Protein AF-0000000085059747 (afdb_homodimer)

Nearest PDB structures (foldseek):
  9c7k-assembly2_B  TM=8.536E-01  e=2.679E-09  Streptomyces exfoliatus
  8gr5-assembly1_A  TM=8.497E-01  e=4.640E-09  Taiwanofungus camphoratus
  6egk-assembly1_A  TM=7.757E-01  e=4.643E-07  Streptomyces clavuligerus
  6egk-assembly1_B  TM=8.045E-01  e=8.751E-07  Streptomyces clavuligerus
  1hm4-assembly2_B  TM=8.449E-01  e=2.980E-06  Streptomyces exfoliatus

Sequence (660 aa):
MFSIKKIIDKIPKQWSLTLNPNDPWEELNQKMEESGLIDRENPEKYSIMIKSTSLFVRNIWSTADQEEIILATQFILVSSIFDDLIDSHDEIFGIKYINRFINIFKLDKIEKDPTPLERIALNICKNLENRLGNQHPLLNLFKNTVIEYLFSLLPFKNMKKLKGDIDMNLYYMMRRNNIGMRPTFYLSSIFSMKRLNPEIVLDPLWSELIDQTGNIVSLFNDLFSYEKELRANDERMNCFHFIQTQRSWSVEECLEFFEKEIDNCLEKFLIDENLLKQKYYSILKTQEDIDEFNQLVEKFHYMMSAIVTWYSQKSKKYKSENSIFVELRYMFSIKKIIDKIPKQWSLTLNPNDPWEELNQKMEESGLIDRENPEKYSIMIKSTSLFVRNIWSTADQEEIILATQFILVSSIFDDLIDSHDEIFGIKYINRFINIFKLDKIEKDPTPLERIALNICKNLENRLGNQHPLLNLFKNTVIEYLFSLLPFKNMKKLKGDIDMNLYYMMRRNNIGMRPTFYLSSIFSMKRLNPEIVLDPLWSELIDQTGNIVSLFNDLFSYEKELRANDERMNCFHFIQTQRSWSVEECLEFFEKEIDNCLEKFLIDENLLKQKYYSILKTQEDIDEFNQLVEKFHYMMSAIVTWYSQKSKKYKSENSIFVELRY

Solvent-accessible surface area (backbone atoms only — not comparable to full-atom values): 35393 Å² total; per-residue (Å²): 128,41,76,57,58,74,52,60,62,65,55,60,69,85,42,61,62,57,67,28,81,71,75,54,58,71,62,47,52,52,51,38,49,75,40,54,62,52,41,87,88,50,48,63,62,47,50,51,50,51,52,52,43,40,53,42,42,24,27,43,42,42,81,54,52,60,69,52,49,47,50,51,27,52,49,54,48,45,52,53,53,49,54,52,50,43,69,73,44,55,67,69,56,34,52,55,53,46,51,51,51,42,36,26,61,53,66,70,40,76,64,97,80,60,51,32,62,53,49,49,52,44,48,49,53,51,52,51,32,69,72,65,39,85,77,30,57,56,58,24,48,24,37,45,35,43,43,47,24,56,52,31,46,58,59,54,60,52,50,62,48,44,61,78,85,83,51,70,67,56,50,48,51,58,40,56,40,48,72,44,44,58,29,52,50,35,50,48,45,61,75,59,55,82,80,63,67,74,51,61,72,42,33,43,49,47,51,48,45,48,44,34,49,38,49,48,47,48,52,51,49,26,59,52,39,40,67,60,25,53,75,67,73,60,34,69,78,27,59,59,48,43,53,25,61,74,65,69,45,52,73,66,55,44,50,52,47,53,40,50,50,46,48,52,38,49,52,52,35,53,52,44,49,50,53,48,48,58,56,46,63,71,66,49,86,46,69,70,52,48,52,46,50,50,55,57,57,45,40,57,43,14,48,55,42,27,56,52,46,32,57,56,70,66,42,66,85,57,43,33,86,78,44,57,34,60,68,33,34,116,128,42,76,57,59,75,50,62,61,65,55,60,71,84,40,60,60,60,66,28,82,71,76,56,59,69,63,46,52,51,51,38,50,73,40,53,62,52,42,87,88,48,46,64,63,48,50,51,50,52,52,51,43,40,53,42,42,24,28,41,42,41,81,55,51,60,69,51,49,46,50,51,27,51,50,54,50,44,52,54,52,50,52,53,49,46,69,75,45,54,68,70,55,35,52,54,52,45,51,50,52,42,36,27,61,54,66,72,42,76,63,97,79,61,51,31,63,53,48,49,51,43,48,49,52,50,52,50,33,70,71,64,38,88,78,30,56,56,58,25,48,24,37,45,34,43,44,47,25,56,54,30,45,60,60,54,60,53,50,64,48,44,63,77,85,83,49,70,67,55,49,49,52,56,40,57,39,49,72,44,44,57,30,52,50,33,50,50,44,60,76,59,56,81,79,63,66,74,52,63,72,40,34,42,48,47,53,46,44,47,45,32,48,40,49,48,47,49,53,51,50,26,59,54,39,40,67,62,25,54,76,67,74,60,33,69,78,28,60,59,49,42,53,24,63,75,64,69,47,52,72,68,56,46,51,53,48,50,41,52,49,46,48,52,39,49,52,52,34,51,53,43,50,50,54,47,48,57,56,46,63,72,66,50,84,45,70,69,50,47,52,46,50,49,56,58,58,45,41,57,42,14,48,55,41,26,55,53,46,32,56,55,70,66,42,65,85,58,44,33,86,80,44,57,35,60,67,31,35,116

Radius of gyration: 25.2 Å; Cα contacts (8 Å, |Δi|>4): 758; chains: 2; bounding box: 61×70×63 Å

Foldseek 3Di:
DDALVLQLPVQDCVLFFDFAPQDPLVVLLVLLVVLVVQDPVCNPVVSQLLNLLLRLLRRLCVPFDNVLSSLLSLVVSLLVVLLVVLLVDDDVVLVVVLVQLLCCLPPLDHDPDHHSSSVSSSVSLVVLCVVQNDPRPLSNQLSVLVNLQSVLRVVVSCCLVDDDADDVVNLLVSQLSPVPLRSSLSSVCSRQPDPDDPCLCVDVLNSLLSSLLSSLLLLLCLVLCVVVCVVVVNNSSRPLVRVCVVVVDDNVVSSVVSSVVNVVSVVVNVVSLVVSLVVVVVVDDDPVNNVSVVVSSSSSSSNSSSSSCSRQPNDLPRADCPDPYPSRYD/DDALVLQLPVQDPVLFFDFAPDDPLVVLLVLLVVLVVQDPVCNPVVSQLLNLLLRLLRLLCVPFDNVLSSLLSLVVSLLVVLLVVLLVDDPVVLVVVLVQLLCCLPPLDHDPDHHSSSVSSSVSLVVLCVVQNDPRPLSNQLSVLVNLQSVLRVVVSCCLVDDDADDVVNLLVSQLSPLPLRSSLSSVCSRQPDPDDPCLCVDVLNSLLSSLLSSLLLLLCLVLCVVVCVVVVNNSSRPLVRVCVVVVDDNVVSSVVSSVVNVVSVVVNVVSLVVSLVVVVVVDDDPVNNVSVVVSSSSSSSSSSSSSCSRQPNDLPRADCPDPYPSRHD

Secondary structure (DSSP, 8-state):
-B--HHHHTTS-GGGPPPPPS---HHHHHHHHHHHT-S-TT-HHHHHHHHHHHHHHHHHH-TT--HHHHHHHHHHHHHHHHHHHHHHHS-HHHHHHHHHHHHHHHHHS---SS--HHHHHHHHHHHHHHHHH-TT-HHHHHHHHHHHHHHHHHHHHHHHTTB-SPPPHHHHHHHHHHHT-HHHHHHHHHHHH-SSS-GGGGGSHHHHHHHHHHHHHHHHHHHHHHHHHHHHHT--TT-HHHHHHHHHT--HHHHHHHHHHHHHHHHHHHHHHHHHHHHHHHHH--SHHHHHHHHHHHHHHHHHHHHHHHIIIII--TT--TT-SBGGG--/-B--HHHHTTS-GGGPPPPP----HHHHHHHHHHHT-S-TT-HHHHHHHHHHHHHHHHHH-TT--HHHHHHHHHHHHHHHHHHHHHHHS-HHHHHHHHHHHHHHHHHS---SS--HHHHHHHHHHHHHHHHH-TT-HHHHHHHHHHHHHHHHHHHHHHHTTB-SPPPHHHHHHHHHHHT-HHHHHHHHHHHH-SSS-GGGGGSHHHHHHHHHHHHHHHHHHHHHHHHHHHHHT--TT-HHHHHHHHHT--HHHHHHHHHHHHHHHHHHHHHHHHHHHHHHHHH--SHHHHHHHHHHHHHHHHHHHHHHHIIIII--TT--TT-SBGGG--

Organism: Heterostelium pallidum (strain ATCC 26659 / Pp 5 / PN500) (NCBI:txid670386)

Structure (mmCIF, N/CA/C/O backbone):
data_AF-0000000085059747-model_v1
#
loop_
_entity.id
_entity.type
_entity.pdbx_description
1 polymer 'Terpene synthase'
#
loop_
_atom_site.group_PDB
_atom_site.id
_atom_site.type_symbol
_atom_site.label_atom_id
_atom_site.label_alt_id
_atom_site.label_comp_id
_atom_site.label_asym_id
_atom_site.label_entity_id
_atom_site.label_seq_id
_atom_site.pdbx_PDB_ins_code
_atom_site.Cartn_x
_atom_site.Cartn_y
_atom_site.Cartn_z
_atom_site.occupancy
_atom_site.B_iso_or_equiv
_atom_site.auth_seq_id
_atom_site.auth_comp_id
_atom_site.auth_asym_id
_atom_site.auth_atom_id
_atom_site.pdbx_PDB_model_num
ATOM 1 N N . MET A 1 1 ? 16.203 36.875 -5.387 1 86.69 1 MET A N 1
ATOM 2 C CA . MET A 1 1 ? 15.016 36.406 -4.695 1 86.69 1 MET A CA 1
ATOM 3 C C . MET A 1 1 ? 14.016 35.812 -5.684 1 86.69 1 MET A C 1
ATOM 5 O O . MET A 1 1 ? 13.891 36.281 -6.809 1 86.69 1 MET A O 1
ATOM 9 N N . PHE A 1 2 ? 13.492 34.719 -5.285 1 94.25 2 PHE A N 1
ATOM 10 C CA . PHE A 1 2 ? 12.562 34.031 -6.172 1 94.25 2 PHE A CA 1
ATOM 11 C C . PHE A 1 2 ? 11.156 34.031 -5.59 1 94.25 2 PHE A C 1
ATOM 13 O O . PHE A 1 2 ? 10.977 34.156 -4.379 1 94.25 2 PHE A O 1
ATOM 20 N N . SER A 1 3 ? 10.211 33.969 -6.531 1 95.31 3 SER A N 1
ATOM 21 C CA . SER A 1 3 ? 8.82 33.906 -6.09 1 95.31 3 SER A CA 1
ATOM 22 C C . SER A 1 3 ? 8.188 32.562 -6.445 1 95.31 3 SER A C 1
ATOM 24 O O . SER A 1 3 ? 8.359 32.062 -7.559 1 95.31 3 SER A O 1
ATOM 26 N N . ILE A 1 4 ? 7.477 32.031 -5.473 1 94.81 4 ILE A N 1
ATOM 27 C CA . ILE A 1 4 ? 6.777 30.766 -5.719 1 94.81 4 ILE A CA 1
ATOM 28 C C . ILE A 1 4 ? 5.277 31.031 -5.836 1 94.81 4 ILE A C 1
ATOM 30 O O . ILE A 1 4 ? 4.477 30.094 -5.801 1 94.81 4 ILE A O 1
ATOM 34 N N . LYS A 1 5 ? 4.867 32.281 -6.035 1 93.62 5 LYS A N 1
ATOM 35 C CA . LYS A 1 5 ? 3.465 32.656 -6.117 1 93.62 5 LYS A CA 1
ATOM 36 C C . LYS A 1 5 ? 2.771 32 -7.305 1 93.62 5 LYS A C 1
ATOM 38 O O . LYS A 1 5 ? 1.62 31.578 -7.199 1 93.62 5 LYS A O 1
ATOM 43 N N . LYS A 1 6 ? 3.473 31.906 -8.398 1 95.12 6 LYS A N 1
ATOM 44 C CA . LYS A 1 6 ? 2.898 31.312 -9.602 1 95.12 6 LYS A CA 1
ATOM 45 C C . LYS A 1 6 ? 2.512 29.844 -9.352 1 95.12 6 LYS A C 1
ATOM 47 O O . LYS A 1 6 ? 1.532 29.359 -9.914 1 95.12 6 LYS A O 1
ATOM 52 N N . ILE A 1 7 ? 3.309 29.188 -8.523 1 95.56 7 ILE A N 1
ATOM 53 C CA . ILE A 1 7 ? 3.053 27.797 -8.203 1 95.56 7 ILE A CA 1
ATOM 54 C C . ILE A 1 7 ? 1.887 27.688 -7.219 1 95.56 7 ILE A C 1
ATOM 56 O O . ILE A 1 7 ? 0.981 26.875 -7.402 1 95.56 7 ILE A O 1
ATOM 60 N N . ILE A 1 8 ? 1.865 28.547 -6.211 1 93.25 8 ILE A N 1
ATOM 61 C CA . ILE A 1 8 ? 0.814 28.578 -5.199 1 93.25 8 ILE A CA 1
ATOM 62 C C . ILE A 1 8 ? -0.531 28.875 -5.863 1 93.25 8 ILE A C 1
ATOM 64 O O . ILE A 1 8 ? -1.543 28.25 -5.523 1 93.25 8 ILE A O 1
ATOM 68 N N . ASP A 1 9 ? -0.532 29.656 -6.887 1 93 9 ASP A N 1
ATOM 69 C CA . ASP A 1 9 ? -1.748 30.125 -7.547 1 93 9 ASP A CA 1
ATOM 70 C C . ASP A 1 9 ? -2.295 29.062 -8.5 1 93 9 ASP A C 1
ATOM 72 O O . ASP A 1 9 ? -3.361 29.25 -9.094 1 93 9 ASP A O 1
ATOM 76 N N . LYS A 1 10 ? -1.558 27.953 -8.602 1 93.88 10 LYS A N 1
ATOM 77 C CA . LYS A 1 10 ? -2.072 26.859 -9.422 1 93.88 10 LYS A CA 1
ATOM 78 C C . LYS A 1 10 ? -3.279 26.203 -8.766 1 93.88 10 LYS A C 1
ATOM 80 O O . LYS A 1 10 ? -4.102 25.578 -9.445 1 93.88 10 LYS A O 1
ATOM 85 N N . ILE A 1 11 ? -3.348 26.25 -7.461 1 93.38 11 ILE A N 1
ATOM 86 C CA . ILE A 1 11 ? -4.523 25.75 -6.758 1 93.38 11 ILE A CA 1
ATOM 87 C C . ILE A 1 11 ? -5.688 26.719 -6.941 1 93.38 11 ILE A C 1
ATOM 89 O O . ILE A 1 11 ? -5.586 27.891 -6.582 1 93.38 11 ILE A O 1
ATOM 93 N N . PRO A 1 12 ? -6.758 26.234 -7.457 1 91 12 PRO A N 1
ATOM 94 C CA . PRO A 1 12 ? -7.875 27.125 -7.766 1 91 12 PRO A CA 1
ATOM 95 C C . PRO A 1 12 ? -8.391 27.875 -6.531 1 91 12 PRO A C 1
ATOM 97 O O . PRO A 1 12 ? -8.641 27.25 -5.492 1 91 12 PRO A O 1
ATOM 100 N N . LYS A 1 13 ? -8.742 29.109 -6.73 1 85.94 13 LYS A N 1
ATOM 101 C CA . LYS A 1 13 ? -9.195 29.953 -5.637 1 85.94 13 LYS A CA 1
ATOM 102 C C . LYS A 1 13 ? -10.586 29.531 -5.156 1 85.94 13 LYS A C 1
ATOM 104 O O . LYS A 1 13 ? -10.922 29.719 -3.986 1 85.94 13 LYS A O 1
ATOM 109 N N . GLN A 1 14 ? -11.289 29.016 -6.066 1 84.44 14 GLN A N 1
ATOM 110 C CA . GLN A 1 14 ? -12.641 28.594 -5.73 1 84.44 14 GLN A CA 1
ATOM 111 C C . GLN A 1 14 ? -12.625 27.438 -4.742 1 84.44 14 GLN A C 1
ATOM 113 O O . GLN A 1 14 ? -13.656 27.109 -4.148 1 84.44 14 GLN A O 1
ATOM 118 N N . TRP A 1 15 ? -11.477 26.844 -4.684 1 86.31 15 TRP A N 1
ATOM 119 C CA . TRP A 1 15 ? -11.359 25.75 -3.719 1 86.31 15 TRP A CA 1
ATOM 120 C C . TRP A 1 15 ? -11.055 26.297 -2.324 1 86.31 15 TRP A C 1
ATOM 122 O O . TRP A 1 15 ? -10.805 25.516 -1.395 1 86.31 15 TRP A O 1
ATOM 132 N N . SER A 1 16 ? -11.266 27.688 -2.309 1 67.62 16 SER A N 1
ATOM 133 C CA . SER A 1 16 ? -10.961 28.375 -1.057 1 67.62 16 SER A CA 1
ATOM 134 C C . SER A 1 16 ? -11.852 27.875 0.077 1 67.62 16 SER A C 1
ATOM 136 O O . SER A 1 16 ? -13.031 27.594 -0.133 1 67.62 16 SER A O 1
ATOM 138 N N . LEU A 1 17 ? -11.141 27.797 1.197 1 73.44 17 LEU A N 1
ATOM 139 C CA . LEU A 1 17 ? -11.578 27.062 2.379 1 73.44 17 LEU A CA 1
ATOM 140 C C . LEU A 1 17 ? -12.273 27.984 3.371 1 73.44 17 LEU A C 1
ATOM 142 O O . LEU A 1 17 ? -11.914 29.156 3.48 1 73.44 17 LEU A O 1
ATOM 146 N N . THR A 1 18 ? -13.43 27.641 3.77 1 79.31 18 THR A N 1
ATOM 147 C CA . THR A 1 18 ? -13.953 28.297 4.961 1 79.31 18 THR A CA 1
ATOM 148 C C . THR A 1 18 ? -13.43 27.625 6.227 1 79.31 18 THR A C 1
ATOM 150 O O . THR A 1 18 ? -13.539 26.406 6.375 1 79.31 18 THR A O 1
ATOM 153 N N . LEU A 1 19 ? -12.781 28.469 7.023 1 86.88 19 LEU A N 1
ATOM 154 C CA . LEU A 1 19 ? -12.242 27.953 8.273 1 86.88 19 LEU A CA 1
ATOM 155 C C . LEU A 1 19 ? -13.359 27.453 9.188 1 86.88 19 LEU A C 1
ATOM 157 O O . LEU A 1 19 ? -14.359 28.156 9.398 1 86.88 19 LEU A O 1
ATOM 161 N N . ASN A 1 20 ? -13.195 26.266 9.695 1 90.62 20 ASN A N 1
ATOM 162 C CA . ASN A 1 20 ? -14.109 25.766 10.719 1 90.62 20 ASN A CA 1
ATOM 163 C C . ASN A 1 20 ? -14.094 26.656 11.961 1 90.62 20 ASN A C 1
ATOM 165 O O . ASN A 1 20 ? -13.031 26.891 12.539 1 90.62 20 ASN A O 1
ATOM 169 N N . PRO A 1 21 ? -15.188 27.109 12.312 1 90.12 21 PRO A N 1
ATOM 170 C CA . PRO A 1 21 ? -15.219 28.062 13.43 1 90.12 21 PRO A CA 1
ATOM 171 C C . PRO A 1 21 ? -14.992 27.391 14.781 1 90.12 21 PRO A C 1
ATOM 173 O O . PRO A 1 21 ? -14.719 28.078 15.773 1 90.12 21 PRO A O 1
ATOM 176 N N . ASN A 1 22 ? -15.117 26.094 14.883 1 86.88 22 ASN A N 1
ATOM 177 C CA . ASN A 1 22 ? -14.938 25.375 16.141 1 86.88 22 ASN A CA 1
ATOM 178 C C . ASN A 1 22 ? -13.461 25.25 16.516 1 86.88 22 ASN A C 1
ATOM 180 O O . ASN A 1 22 ? -12.758 24.391 16 1 86.88 22 ASN A O 1
ATOM 184 N N . ASP A 1 23 ? -13.016 26.125 17.406 1 89.88 23 ASP A N 1
ATOM 185 C CA . ASP A 1 23 ? -11.656 26.016 17.938 1 89.88 23 ASP A CA 1
ATOM 186 C C . ASP A 1 23 ? -11.648 25.266 19.266 1 89.88 23 ASP A C 1
ATOM 188 O O . ASP A 1 23 ? -11.945 25.844 20.312 1 89.88 23 ASP A O 1
ATOM 192 N N . PRO A 1 24 ? -11.234 24.047 19.219 1 93.25 24 PRO A N 1
ATOM 193 C CA . PRO A 1 24 ? -11.297 23.234 20.438 1 93.25 24 PRO A CA 1
ATOM 194 C C . PRO A 1 24 ? -10.016 23.312 21.266 1 93.25 24 PRO A C 1
ATOM 196 O O . PRO A 1 24 ? -9.586 22.312 21.844 1 93.25 24 PRO A O 1
ATOM 199 N N . TRP A 1 25 ? -9.383 24.406 21.312 1 91.56 25 TRP A N 1
ATOM 200 C CA . TRP A 1 25 ? -8.055 24.562 21.906 1 91.56 25 TRP A CA 1
ATOM 201 C C . TRP A 1 25 ? -8.031 24.047 23.344 1 91.56 25 TRP A C 1
ATOM 203 O O . TRP A 1 25 ? -7.152 23.266 23.703 1 91.56 25 TRP A O 1
ATOM 213 N N . GLU A 1 26 ? -8.961 24.438 24.172 1 91.31 26 GLU A N 1
ATOM 214 C CA . GLU A 1 26 ? -8.953 24.078 25.578 1 91.31 26 GLU A CA 1
ATOM 215 C C . GLU A 1 26 ? -9.047 22.578 25.781 1 91.31 26 GLU A C 1
ATOM 217 O O . GLU A 1 26 ? -8.25 21.984 26.5 1 91.31 26 GLU A O 1
ATOM 222 N N . GLU A 1 27 ? -9.945 22.016 25.109 1 94.12 27 GLU A N 1
ATOM 223 C CA . GLU A 1 27 ? -10.133 20.562 25.234 1 94.12 27 GLU A CA 1
ATOM 224 C C . GLU A 1 27 ? -8.953 19.812 24.641 1 94.12 27 GLU A C 1
ATOM 226 O O . GLU A 1 27 ? -8.508 18.797 25.188 1 94.12 27 GLU A O 1
ATOM 231 N N . LEU A 1 28 ? -8.477 20.25 23.531 1 94.44 28 LEU A N 1
ATOM 232 C CA . LEU A 1 28 ? -7.332 19.625 22.875 1 94.44 28 LEU A CA 1
ATOM 233 C C . LEU A 1 28 ? -6.09 19.688 23.75 1 94.44 28 LEU A C 1
ATOM 235 O O . LEU A 1 28 ? -5.387 18.688 23.906 1 94.44 28 LEU A O 1
ATOM 239 N N . ASN A 1 29 ? -5.895 20.844 24.297 1 91.31 29 ASN A N 1
ATOM 240 C CA . ASN A 1 29 ? -4.742 21.031 25.172 1 91.31 29 ASN A CA 1
ATOM 241 C C . ASN A 1 29 ? -4.824 20.125 26.406 1 91.31 29 ASN A C 1
ATOM 243 O O . ASN A 1 29 ? -3.816 19.547 26.812 1 91.31 29 ASN A O 1
ATOM 247 N N . GLN A 1 30 ? -5.949 20 26.953 1 92.19 30 GLN A N 1
ATOM 248 C CA . GLN A 1 30 ? -6.156 19.141 28.109 1 92.19 30 GLN A CA 1
ATOM 249 C C . GLN A 1 30 ? -5.875 17.672 27.75 1 92.19 30 GLN A C 1
ATOM 251 O O . GLN A 1 30 ? -5.18 16.984 28.484 1 92.19 30 GLN A O 1
ATOM 256 N N . LYS A 1 31 ? -6.324 17.25 26.656 1 93.19 31 LYS A N 1
ATOM 257 C CA . LYS A 1 31 ? -6.133 15.859 26.219 1 93.19 31 LYS A CA 1
ATOM 258 C C . LYS A 1 31 ? -4.66 15.562 25.953 1 93.19 31 LYS A C 1
ATOM 260 O O . LYS A 1 31 ? -4.188 14.461 26.234 1 93.19 31 LYS A O 1
ATOM 265 N N . MET A 1 32 ? -4.004 16.531 25.391 1 93.38 32 MET A N 1
ATOM 266 C CA . MET A 1 32 ? -2.582 16.344 25.125 1 93.38 32 MET A CA 1
ATOM 267 C C . MET A 1 32 ? -1.775 16.297 26.406 1 93.38 32 MET A C 1
ATOM 269 O O . MET A 1 32 ? -0.813 15.539 26.516 1 93.38 32 MET A O 1
ATOM 273 N N . GLU A 1 33 ? -2.203 17.062 27.359 1 91.56 33 GLU A N 1
ATOM 274 C CA . GLU A 1 33 ? -1.566 17.047 28.672 1 91.56 33 GLU A CA 1
ATOM 275 C C . GLU A 1 33 ? -1.805 15.711 29.375 1 91.56 33 GLU A C 1
ATOM 277 O O . GLU A 1 33 ? -0.879 15.125 29.953 1 91.56 33 GLU A O 1
ATOM 282 N N . GLU A 1 34 ? -2.977 15.211 29.297 1 92.19 34 GLU A N 1
ATOM 283 C CA . GLU A 1 34 ? -3.352 13.953 29.938 1 92.19 34 GLU A CA 1
ATOM 284 C C . GLU A 1 34 ? -2.617 12.773 29.312 1 92.19 34 GLU A C 1
ATOM 286 O O . GLU A 1 34 ? -2.328 11.781 29.984 1 92.19 34 GLU A O 1
ATOM 291 N N . SER A 1 35 ? -2.338 12.914 28.047 1 93.12 35 SER A N 1
ATOM 292 C CA . SER A 1 35 ? -1.641 11.836 27.344 1 93.12 35 SER A CA 1
ATOM 293 C C . SER A 1 35 ? -0.152 11.836 27.672 1 93.12 35 SER A C 1
ATOM 295 O O . SER A 1 35 ? 0.544 10.852 27.422 1 93.12 35 SER A O 1
ATOM 297 N N . GLY A 1 36 ? 0.356 13.047 28.156 1 91.12 36 GLY A N 1
ATOM 298 C CA . GLY A 1 36 ? 1.769 13.188 28.469 1 91.12 36 GLY A CA 1
ATOM 299 C C . GLY A 1 36 ? 2.592 13.719 27.312 1 91.12 36 GLY A C 1
ATOM 300 O O . GLY A 1 36 ? 3.822 13.688 27.359 1 91.12 36 GLY A O 1
ATOM 301 N N . LEU A 1 37 ? 1.958 14.148 26.281 1 91.62 37 LEU A N 1
ATOM 302 C CA . LEU A 1 37 ? 2.693 14.617 25.109 1 91.62 37 LEU A CA 1
ATOM 303 C C . LEU A 1 37 ? 3.389 15.945 25.406 1 91.62 37 LEU A C 1
ATOM 305 O O . LEU A 1 37 ? 4.496 16.188 24.922 1 91.62 37 LEU A O 1
ATOM 309 N N . ILE A 1 38 ? 2.715 16.797 26.156 1 86.94 38 ILE A N 1
ATOM 310 C CA . ILE A 1 38 ? 3.256 18.125 26.438 1 86.94 38 ILE A CA 1
ATOM 311 C C . ILE A 1 38 ? 4.359 18.016 27.484 1 86.94 38 ILE A C 1
ATOM 313 O O . ILE A 1 38 ? 4.109 17.562 28.609 1 86.94 38 ILE A O 1
ATOM 317 N N . ASP A 1 39 ? 5.516 18.219 26.875 1 76.81 39 ASP A N 1
ATOM 318 C CA . ASP A 1 39 ? 6.676 18.266 27.766 1 76.81 39 ASP A CA 1
ATOM 319 C C . ASP A 1 39 ? 6.598 19.469 28.703 1 76.81 39 ASP A C 1
ATOM 321 O O . ASP A 1 39 ? 6.496 20.609 28.234 1 76.81 39 ASP A O 1
ATOM 325 N N . ARG A 1 40 ? 6.887 19.141 29.875 1 73.5 40 ARG A N 1
ATOM 326 C CA . ARG A 1 40 ? 6.789 20.203 30.875 1 73.5 40 ARG A CA 1
ATOM 327 C C . ARG A 1 40 ? 7.953 21.172 30.766 1 73.5 40 ARG A C 1
ATOM 329 O O . ARG A 1 40 ? 7.836 22.344 31.156 1 73.5 40 ARG A O 1
ATOM 336 N N . GLU A 1 41 ? 9 20.672 30.016 1 75.56 41 GLU A N 1
ATOM 337 C CA . GLU A 1 41 ? 10.172 21.547 29.875 1 75.56 41 GLU A CA 1
ATOM 338 C C . GLU A 1 41 ? 10 22.531 28.734 1 75.56 41 GLU A C 1
ATOM 340 O O . GLU A 1 41 ? 10.578 23.609 28.75 1 75.56 41 GLU A O 1
ATOM 345 N N . ASN A 1 42 ? 9.227 22.203 27.75 1 82.81 42 ASN A N 1
ATOM 346 C CA . ASN A 1 42 ? 9.031 23.078 26.609 1 82.81 42 ASN A CA 1
ATOM 347 C C . ASN A 1 42 ? 7.562 23.141 26.203 1 82.81 42 ASN A C 1
ATOM 349 O O . ASN A 1 42 ? 7.223 22.859 25.047 1 82.81 42 ASN A O 1
ATOM 353 N N . PRO A 1 43 ? 6.703 23.625 27.078 1 83.56 43 PRO A N 1
ATOM 354 C CA . PRO A 1 43 ? 5.266 23.609 26.781 1 83.56 43 PRO A CA 1
ATOM 355 C C . PRO A 1 43 ? 4.887 24.531 25.625 1 83.56 43 PRO A C 1
ATOM 357 O O . PRO A 1 43 ? 3.945 24.234 24.891 1 83.56 43 PRO A O 1
ATOM 360 N N . GLU A 1 44 ? 5.652 25.547 25.406 1 84.75 44 GLU A N 1
ATOM 361 C CA . GLU A 1 44 ? 5.332 26.516 24.359 1 84.75 44 GLU A CA 1
ATOM 362 C C . GLU A 1 44 ? 5.492 25.906 22.969 1 84.75 44 GLU A C 1
ATOM 364 O O . GLU A 1 44 ? 4.68 26.156 22.078 1 84.75 44 GLU A O 1
ATOM 369 N N . LYS A 1 45 ? 6.473 25.141 22.844 1 84.25 45 LYS A N 1
ATOM 370 C CA . LYS A 1 45 ? 6.715 24.469 21.562 1 84.25 45 LYS A CA 1
ATOM 371 C C . LYS A 1 45 ? 5.539 23.578 21.172 1 84.25 45 LYS A C 1
ATOM 373 O O . LYS A 1 45 ? 5.09 23.594 20.031 1 84.25 45 LYS A O 1
ATOM 378 N N . TYR A 1 46 ? 5.074 22.859 22.125 1 86.75 46 TYR A N 1
ATOM 379 C CA . TYR A 1 46 ? 3.973 21.953 21.859 1 86.75 46 TYR A CA 1
ATOM 380 C C . TYR A 1 46 ? 2.672 22.703 21.641 1 86.75 46 TYR A C 1
ATOM 382 O O . TYR A 1 46 ? 1.86 22.328 20.781 1 86.75 46 TYR A O 1
ATOM 390 N N . SER A 1 47 ? 2.559 23.797 22.375 1 87.44 47 SER A N 1
ATOM 391 C CA . SER A 1 47 ? 1.368 24.625 22.188 1 87.44 47 SER A CA 1
ATOM 392 C C . SER A 1 47 ? 1.295 25.172 20.766 1 87.44 47 SER A C 1
ATOM 394 O O . SER A 1 47 ? 0.228 25.172 20.141 1 87.44 47 SER A O 1
ATOM 396 N N . ILE A 1 48 ? 2.381 25.594 20.297 1 86.38 48 ILE A N 1
ATOM 397 C CA . ILE A 1 48 ? 2.449 26.141 18.938 1 86.38 48 ILE A CA 1
ATOM 398 C C . ILE A 1 48 ? 2.143 25.047 17.922 1 86.38 48 ILE A C 1
ATOM 400 O O . ILE A 1 48 ? 1.386 25.266 16.984 1 86.38 48 ILE A O 1
ATOM 404 N N . MET A 1 49 ? 2.668 23.953 18.172 1 87.62 49 MET A N 1
ATOM 405 C CA . MET A 1 49 ? 2.461 22.812 17.266 1 87.62 49 MET A CA 1
ATOM 406 C C . MET A 1 49 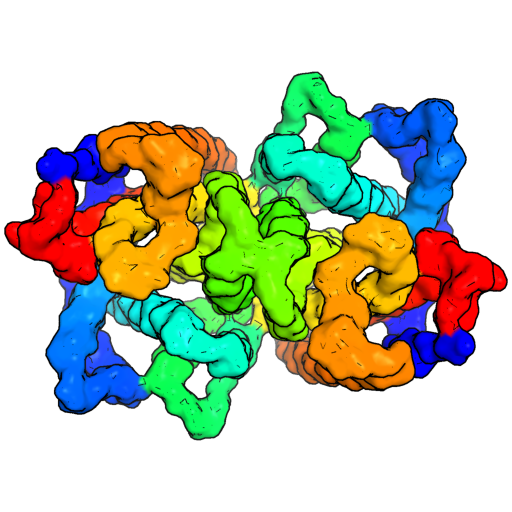? 0.995 22.406 17.25 1 87.62 49 MET A C 1
ATOM 408 O O . MET A 1 49 ? 0.426 22.172 16.172 1 87.62 49 MET A O 1
ATOM 412 N N . ILE A 1 50 ? 0.426 22.328 18.391 1 90.75 50 ILE A N 1
ATOM 413 C CA . ILE A 1 50 ? -0.963 21.891 18.516 1 90.75 50 ILE A CA 1
ATOM 414 C C . ILE A 1 50 ? -1.882 22.922 17.859 1 90.75 50 ILE A C 1
ATOM 416 O O . ILE A 1 50 ? -2.777 22.562 17.094 1 90.75 50 ILE A O 1
ATOM 420 N N . LYS A 1 51 ? -1.628 24.172 18.078 1 89.56 51 LYS A N 1
ATOM 421 C CA . LYS A 1 51 ? -2.439 25.234 17.5 1 89.56 51 LYS A CA 1
ATOM 422 C C . LYS A 1 51 ? -2.307 25.266 15.977 1 89.56 51 LYS A C 1
ATOM 424 O O . LYS A 1 51 ? -3.297 25.453 15.266 1 89.56 51 LYS A O 1
ATOM 429 N N . SER A 1 52 ? -1.113 25.141 15.562 1 88.94 52 SER A N 1
ATOM 430 C CA . SER A 1 52 ? -0.861 25.141 14.125 1 88.94 52 SER A CA 1
ATOM 431 C C . SER A 1 52 ? -1.553 23.969 13.445 1 88.94 52 SER A C 1
ATOM 433 O O . SER A 1 52 ? -2.176 24.125 12.398 1 88.94 52 SER A O 1
ATOM 435 N N . THR A 1 53 ? -1.448 22.828 14.062 1 91.81 53 THR A N 1
ATOM 436 C CA . THR A 1 53 ? -2.076 21.641 13.5 1 91.81 53 THR A CA 1
ATOM 437 C C . THR A 1 53 ? -3.596 21.781 13.508 1 91.81 53 THR A C 1
ATOM 439 O O . THR A 1 53 ? -4.262 21.391 12.547 1 91.81 53 THR A O 1
ATOM 442 N N . SER A 1 54 ? -4.094 22.297 14.562 1 93 54 SER A N 1
ATOM 443 C CA . SER A 1 54 ? -5.531 22.516 14.656 1 93 54 SER A CA 1
ATOM 444 C C . SER A 1 54 ? -6.02 23.453 13.562 1 93 54 SER A C 1
ATOM 446 O O . SER A 1 54 ? -7.082 23.25 12.977 1 93 54 SER A O 1
ATOM 448 N N . LEU A 1 55 ? -5.262 24.469 13.328 1 88.81 55 LEU A N 1
ATOM 449 C CA . LEU A 1 55 ? -5.613 25.422 12.273 1 88.81 55 LEU A CA 1
ATOM 450 C C . LEU A 1 55 ? -5.637 24.734 10.914 1 88.81 55 LEU A C 1
ATOM 452 O O . LEU A 1 55 ? -6.539 24.969 10.109 1 88.81 55 LEU A O 1
ATOM 456 N N . PHE A 1 56 ? -4.684 23.922 10.664 1 89.75 56 PHE A N 1
ATOM 457 C CA . PHE A 1 56 ? -4.609 23.141 9.438 1 89.75 56 PHE A CA 1
ATOM 458 C C . PHE A 1 56 ? -5.836 22.25 9.281 1 89.75 56 PHE A C 1
ATOM 460 O O . PHE A 1 56 ? -6.484 22.266 8.227 1 89.75 56 PHE A O 1
ATOM 467 N N . VAL A 1 57 ? -6.172 21.625 10.328 1 93.06 57 VAL A N 1
ATOM 468 C CA . VAL A 1 57 ? -7.297 20.688 10.344 1 93.06 57 VAL A CA 1
ATOM 469 C C . VAL A 1 57 ? -8.602 21.453 10.109 1 93.06 57 VAL A C 1
ATOM 471 O O . VAL A 1 57 ? -9.453 21 9.336 1 93.06 57 VAL A O 1
ATOM 474 N N . ARG A 1 58 ? -8.742 22.594 10.68 1 91.5 58 ARG A N 1
ATOM 475 C CA . ARG A 1 58 ? -9.961 23.391 10.586 1 91.5 58 ARG A CA 1
ATOM 476 C C . ARG A 1 58 ? -10.141 23.953 9.18 1 91.5 58 ARG A C 1
ATOM 478 O O . ARG A 1 58 ? -11.242 24.344 8.797 1 91.5 58 ARG A O 1
ATOM 485 N N . ASN A 1 59 ? -9.094 23.938 8.438 1 87.25 59 ASN A N 1
ATOM 486 C CA . ASN A 1 59 ? -9.195 24.328 7.039 1 87.25 59 ASN A CA 1
ATOM 487 C C . ASN A 1 59 ? -9.648 23.172 6.156 1 87.25 59 ASN A C 1
ATOM 489 O O . ASN A 1 59 ? -10.359 23.375 5.168 1 87.25 59 ASN A O 1
ATOM 493 N N . ILE A 1 60 ? -9.273 22 6.512 1 89.19 60 ILE A N 1
ATOM 494 C CA . ILE A 1 60 ? -9.625 20.828 5.723 1 89.19 60 ILE A CA 1
ATOM 495 C C . ILE A 1 60 ? -11.078 20.438 5.996 1 89.19 60 ILE A C 1
ATOM 497 O O . ILE A 1 60 ? -11.828 20.125 5.066 1 89.19 60 ILE A O 1
ATOM 501 N N . TRP A 1 61 ? -11.406 20.438 7.281 1 91.06 61 TRP A N 1
ATOM 502 C CA . TRP A 1 61 ? -12.727 19.984 7.691 1 91.06 61 TRP A CA 1
ATOM 503 C C . TRP A 1 61 ? -13.578 21.141 8.203 1 91.06 61 TRP A C 1
ATOM 505 O O . TRP A 1 61 ? -13.867 21.219 9.398 1 91.06 61 TRP A O 1
ATOM 515 N N . SER A 1 62 ? -14.125 21.875 7.27 1 85.62 62 SER A N 1
ATOM 516 C CA . SER A 1 62 ? -14.805 23.125 7.551 1 85.62 62 SER A CA 1
ATOM 517 C C . SER A 1 62 ? -16.141 22.891 8.25 1 85.62 62 SER A C 1
ATOM 519 O O . SER A 1 62 ? -16.641 23.781 8.945 1 85.62 62 SER A O 1
ATOM 521 N N . THR A 1 63 ? -16.688 21.641 8.148 1 86.44 63 THR A N 1
ATOM 522 C CA . THR A 1 63 ? -18.016 21.406 8.688 1 86.44 63 THR A CA 1
ATOM 523 C C . THR A 1 63 ? -17.969 20.359 9.797 1 86.44 63 THR A C 1
ATOM 525 O O . THR A 1 63 ? -19.016 19.891 10.266 1 86.44 63 THR A O 1
ATOM 528 N N . ALA A 1 64 ? -16.781 19.984 10.164 1 91.31 64 ALA A N 1
ATOM 529 C CA . ALA A 1 64 ? -16.656 18.969 11.203 1 91.31 64 ALA A CA 1
ATOM 530 C C . ALA A 1 64 ? -17.062 19.531 12.57 1 91.31 64 ALA A C 1
ATOM 532 O O . ALA A 1 64 ? -16.875 20.719 12.844 1 91.31 64 ALA A O 1
ATOM 533 N N . ASP A 1 65 ? -17.641 18.656 13.359 1 92.69 65 ASP A N 1
ATOM 534 C CA . ASP A 1 65 ? -17.953 19.078 14.727 1 92.69 65 ASP A CA 1
ATOM 535 C C . ASP A 1 65 ? -16.703 19.094 15.594 1 92.69 65 ASP A C 1
ATOM 537 O O . ASP A 1 65 ? -15.609 18.781 15.125 1 92.69 65 ASP A O 1
ATOM 541 N N . GLN A 1 66 ? -16.844 19.531 16.812 1 94.31 66 GLN A N 1
ATOM 542 C CA . GLN A 1 66 ? -15.711 19.734 17.719 1 94.31 66 GLN A CA 1
ATOM 543 C C . GLN A 1 66 ? -14.961 18.422 17.969 1 94.31 66 GLN A C 1
ATOM 545 O O . GLN A 1 66 ? -13.727 18.406 17.969 1 94.31 66 GLN A O 1
ATOM 550 N N . GLU A 1 67 ? -15.664 17.359 18.188 1 94 67 GLU A N 1
ATOM 551 C CA . GLU A 1 67 ? -15.047 16.062 18.469 1 94 67 GLU A CA 1
ATOM 552 C C . GLU A 1 67 ? -14.234 15.586 17.266 1 94 67 GLU A C 1
ATOM 554 O O . GLU A 1 67 ? -13.148 15.023 17.422 1 94 67 GLU A O 1
ATOM 559 N N . GLU A 1 68 ? -14.781 15.859 16.125 1 95 68 GLU A N 1
ATOM 560 C CA . GLU A 1 68 ? -14.102 15.477 14.891 1 95 68 GLU A CA 1
ATOM 561 C C . GLU A 1 68 ? -12.812 16.281 14.703 1 95 68 GLU A C 1
ATOM 563 O O . GLU A 1 68 ? -11.781 15.719 14.32 1 95 68 GLU A O 1
ATOM 568 N N . ILE A 1 69 ? -12.883 17.531 14.984 1 95.81 69 ILE A N 1
ATOM 569 C CA . ILE A 1 69 ? -11.703 18.391 14.867 1 95.81 69 ILE A CA 1
ATOM 570 C C . ILE A 1 69 ? -10.625 17.906 15.836 1 95.81 69 ILE A C 1
ATOM 572 O O . ILE A 1 69 ? -9.445 17.859 15.484 1 95.81 69 ILE A O 1
ATOM 576 N N . ILE A 1 70 ? -11.039 17.547 17.016 1 96.31 70 ILE A N 1
ATOM 577 C CA . ILE A 1 70 ? -10.102 17.062 18.016 1 96.31 70 ILE A CA 1
ATOM 578 C C . ILE A 1 70 ? -9.445 15.773 17.531 1 96.31 70 ILE A C 1
ATOM 580 O O . ILE A 1 70 ? -8.219 15.641 17.562 1 96.31 70 ILE A O 1
ATOM 584 N N . LEU A 1 71 ? -10.234 14.883 17 1 96.25 71 LEU A N 1
ATOM 585 C CA . LEU A 1 71 ? -9.742 13.594 16.531 1 96.25 71 LEU A CA 1
ATOM 586 C C . LEU A 1 71 ? -8.781 13.773 15.367 1 96.25 71 LEU A C 1
ATOM 588 O O . LEU A 1 71 ? -7.707 13.172 15.336 1 96.25 71 LEU A O 1
ATOM 592 N N . ALA A 1 72 ? -9.188 14.594 14.461 1 96.75 72 ALA A N 1
ATOM 593 C CA . ALA A 1 72 ? -8.352 14.836 13.289 1 96.75 72 ALA A CA 1
ATOM 594 C C . ALA A 1 72 ? -7.039 15.516 13.68 1 96.75 72 ALA A C 1
ATOM 596 O O . ALA A 1 72 ? -5.98 15.18 13.141 1 96.75 72 ALA A O 1
ATOM 597 N N . THR A 1 73 ? -7.113 16.438 14.594 1 96.31 73 THR A N 1
ATOM 598 C CA . THR A 1 73 ? -5.906 17.125 15.047 1 96.31 73 THR A CA 1
ATOM 599 C C . THR A 1 73 ? -4.957 16.141 15.734 1 96.31 73 THR A C 1
ATOM 601 O O . THR A 1 73 ? -3.752 16.156 15.477 1 96.31 73 THR A O 1
ATOM 604 N N . GLN A 1 74 ? -5.508 15.328 16.594 1 96.81 74 GLN A N 1
ATOM 605 C CA . GLN A 1 74 ? -4.707 14.312 17.266 1 96.81 74 GLN A CA 1
ATOM 606 C C . GLN A 1 74 ? -4.039 13.383 16.25 1 96.81 74 GLN A C 1
ATOM 608 O O . GLN A 1 74 ? -2.857 13.062 16.375 1 96.81 74 GLN A O 1
ATOM 613 N N . PHE A 1 75 ? -4.762 13.031 15.281 1 97.31 75 PHE A N 1
ATOM 614 C CA . PHE A 1 75 ? -4.23 12.102 14.289 1 97.31 75 PHE A CA 1
ATOM 615 C C . PHE A 1 75 ? -3.076 12.734 13.523 1 97.31 75 PHE A C 1
ATOM 617 O O . PHE A 1 75 ? -2.021 12.117 13.359 1 97.31 75 PHE A O 1
ATOM 624 N N . ILE A 1 76 ? -3.285 13.969 13.039 1 95.38 76 ILE A N 1
ATOM 625 C CA . ILE A 1 76 ? -2.252 14.648 12.266 1 95.38 76 ILE A CA 1
ATOM 626 C C . ILE A 1 76 ? -1.028 14.898 13.141 1 95.38 76 ILE A C 1
ATOM 628 O O . ILE A 1 76 ? 0.109 14.742 12.695 1 95.38 76 ILE A O 1
ATOM 632 N N . LEU A 1 77 ? -1.251 15.195 14.352 1 94.38 77 LEU A N 1
ATOM 633 C CA . LEU A 1 77 ? -0.16 15.438 15.289 1 94.38 77 LEU A CA 1
ATOM 634 C C . LEU A 1 77 ? 0.655 14.172 15.516 1 94.38 77 LEU A C 1
ATOM 636 O O . LEU A 1 77 ? 1.884 14.188 15.406 1 94.38 77 LEU A O 1
ATOM 640 N N . VAL A 1 78 ? -0.026 13.125 15.797 1 95.5 78 VAL A N 1
ATOM 641 C CA . VAL A 1 78 ? 0.632 11.852 16.078 1 95.5 78 VAL A CA 1
ATOM 642 C C . VAL A 1 78 ? 1.401 11.391 14.836 1 95.5 78 VAL A C 1
ATOM 644 O O . VAL A 1 78 ? 2.547 10.938 14.945 1 95.5 78 VAL A O 1
ATOM 647 N N . SER A 1 79 ? 0.788 11.531 13.695 1 95.56 79 SER A N 1
ATOM 648 C CA . SER A 1 79 ? 1.43 11.102 12.461 1 95.56 79 SER A CA 1
ATOM 649 C C . SER A 1 79 ? 2.686 11.922 12.172 1 95.56 79 SER A C 1
ATOM 651 O O . SER A 1 79 ? 3.717 11.367 11.789 1 95.56 79 SER A O 1
ATOM 653 N N . SER A 1 80 ? 2.6 13.227 12.406 1 92.06 80 SER A N 1
ATOM 654 C CA . SER A 1 80 ? 3.729 14.109 12.133 1 92.06 80 SER A CA 1
ATOM 655 C C . SER A 1 80 ? 4.883 13.836 13.094 1 92.06 80 SER A C 1
ATOM 657 O O . SER A 1 80 ? 6.039 13.758 12.68 1 92.06 80 SER A O 1
ATOM 659 N N . ILE A 1 81 ? 4.574 13.695 14.352 1 92.25 81 ILE A N 1
ATOM 660 C CA . ILE A 1 81 ? 5.605 13.461 15.359 1 92.25 81 ILE A CA 1
ATOM 661 C C . ILE A 1 81 ? 6.219 12.078 15.156 1 92.25 81 ILE A C 1
ATOM 663 O O . ILE A 1 81 ? 7.434 11.906 15.289 1 92.25 81 ILE A O 1
ATOM 667 N N . PHE A 1 82 ? 5.344 11.141 14.828 1 95 82 PHE A N 1
ATOM 668 C CA . PHE A 1 82 ? 5.809 9.773 14.594 1 95 82 PHE A CA 1
ATOM 669 C C . PHE A 1 82 ? 6.793 9.734 13.43 1 95 82 PHE A C 1
ATOM 671 O O . PHE A 1 82 ? 7.836 9.086 13.523 1 95 82 PHE A O 1
ATOM 678 N N . ASP A 1 83 ? 6.492 10.383 12.391 1 93 83 ASP A N 1
ATOM 679 C CA . ASP A 1 83 ? 7.355 10.461 11.211 1 93 83 ASP A CA 1
ATOM 680 C C . ASP A 1 83 ? 8.719 11.055 11.57 1 93 83 ASP A C 1
ATOM 682 O O . ASP A 1 83 ? 9.758 10.516 11.18 1 93 83 ASP A O 1
ATOM 686 N N . ASP A 1 84 ? 8.734 12.102 12.352 1 88.75 84 ASP A N 1
ATOM 687 C CA . ASP A 1 84 ? 9.977 12.742 12.789 1 88.75 84 ASP A CA 1
ATOM 688 C C . ASP A 1 84 ? 10.812 11.797 13.641 1 88.75 84 ASP A C 1
ATOM 690 O O . ASP A 1 84 ? 12.039 11.781 13.539 1 88.75 84 ASP A O 1
ATOM 694 N N . LEU A 1 85 ? 10.102 11.062 14.445 1 92.19 85 LEU A N 1
ATOM 695 C CA . LEU A 1 85 ? 10.789 10.125 15.328 1 92.19 85 LEU A CA 1
ATOM 696 C C . LEU A 1 85 ? 11.461 9.016 14.523 1 92.19 85 LEU A C 1
ATOM 698 O O . LEU A 1 85 ? 12.594 8.625 14.828 1 92.19 85 LEU A O 1
ATOM 702 N N . ILE A 1 86 ? 10.797 8.508 13.539 1 91.75 86 ILE A N 1
ATOM 703 C CA . ILE A 1 86 ? 11.344 7.441 12.711 1 91.75 86 ILE A CA 1
ATOM 704 C C . ILE A 1 86 ? 12.547 7.957 11.93 1 91.75 86 ILE A C 1
ATOM 706 O O . ILE A 1 86 ? 13.547 7.254 11.789 1 91.75 86 ILE A O 1
ATOM 710 N N . ASP A 1 87 ? 12.539 9.133 11.539 1 87.12 87 ASP A N 1
ATOM 711 C CA . ASP A 1 87 ? 13.617 9.734 10.758 1 87.12 87 ASP A CA 1
ATOM 712 C C . ASP A 1 87 ? 14.859 9.977 11.625 1 87.12 87 ASP A C 1
ATOM 714 O O . ASP A 1 87 ? 15.984 9.883 11.141 1 87.12 87 ASP A O 1
ATOM 718 N N . SER A 1 88 ? 14.641 10.297 12.852 1 88.75 88 SER A N 1
ATOM 719 C CA . SER A 1 88 ? 15.727 10.758 13.711 1 88.75 88 SER A CA 1
ATOM 720 C C . SER A 1 88 ? 16.375 9.594 14.445 1 88.75 88 SER A C 1
ATOM 722 O O . SER A 1 88 ? 17.422 9.758 15.078 1 88.75 88 SER A O 1
ATOM 724 N N . HIS A 1 89 ? 15.82 8.391 14.391 1 90.75 89 HIS A N 1
ATOM 725 C CA . HIS A 1 89 ? 16.359 7.258 15.133 1 90.75 89 HIS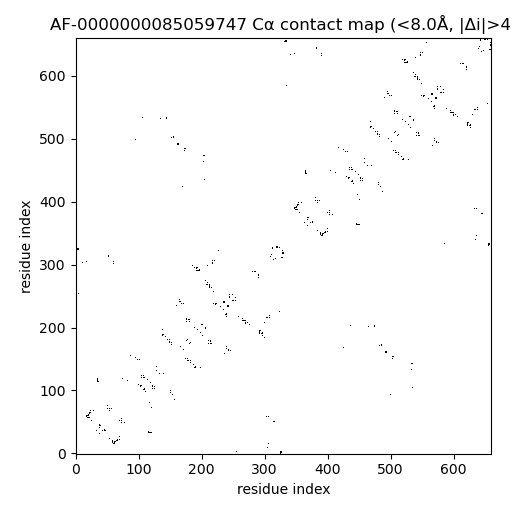 A CA 1
ATOM 726 C C . HIS A 1 89 ? 16.859 6.168 14.188 1 90.75 89 HIS A C 1
ATOM 728 O O . HIS A 1 89 ? 16.672 6.262 12.969 1 90.75 89 HIS A O 1
ATOM 734 N N . ASP A 1 90 ? 17.547 5.238 14.828 1 87.44 90 ASP A N 1
ATOM 735 C CA . ASP A 1 90 ? 18.094 4.16 14.016 1 87.44 90 ASP A CA 1
ATOM 736 C C . ASP A 1 90 ? 17 3.184 13.57 1 87.44 90 ASP A C 1
ATOM 738 O O . ASP A 1 90 ? 15.852 3.311 13.984 1 87.44 90 ASP A O 1
ATOM 742 N N . GLU A 1 91 ? 17.391 2.314 12.812 1 83.75 91 GLU A N 1
ATOM 743 C CA . GLU A 1 91 ? 16.469 1.396 12.164 1 83.75 91 GLU A CA 1
ATOM 744 C C . GLU A 1 91 ? 15.836 0.442 13.172 1 83.75 91 GLU A C 1
ATOM 746 O O . GLU A 1 91 ? 14.656 0.098 13.055 1 83.75 91 GLU A O 1
ATOM 751 N N . ILE A 1 92 ? 16.562 0.007 14.117 1 84.5 92 ILE A N 1
ATOM 752 C CA . ILE A 1 92 ? 16.062 -0.931 15.117 1 84.5 92 ILE A CA 1
ATOM 753 C C . ILE A 1 92 ? 14.938 -0.281 15.922 1 84.5 92 ILE A C 1
ATOM 755 O O . ILE A 1 92 ? 13.883 -0.886 16.125 1 84.5 92 ILE A O 1
ATOM 759 N N . PHE A 1 93 ? 15.172 0.945 16.281 1 89.5 93 PHE A N 1
ATOM 760 C CA . PHE A 1 93 ? 14.148 1.713 16.984 1 89.5 93 PHE A CA 1
ATOM 761 C C . PHE A 1 93 ? 12.906 1.87 16.109 1 89.5 93 PHE A C 1
ATOM 763 O O . PHE A 1 93 ? 11.789 1.636 16.578 1 89.5 93 PHE A O 1
ATOM 770 N N . GLY A 1 94 ? 13.156 2.256 14.891 1 90.25 94 GLY A N 1
ATOM 771 C CA . GLY A 1 94 ? 12.047 2.465 13.969 1 90.25 94 GLY A CA 1
ATOM 772 C C . GLY A 1 94 ? 11.18 1.235 13.797 1 90.25 94 GLY A C 1
ATOM 773 O O . GLY A 1 94 ? 9.945 1.323 13.867 1 90.25 94 GLY A O 1
ATOM 774 N N . ILE A 1 95 ? 11.766 0.133 13.688 1 86.19 95 ILE A N 1
ATOM 775 C CA . ILE A 1 95 ? 11.062 -1.127 13.492 1 86.19 95 ILE A CA 1
ATOM 776 C C . ILE A 1 95 ? 10.219 -1.447 14.727 1 86.19 95 ILE A C 1
ATOM 778 O O . ILE A 1 95 ? 9.031 -1.769 14.609 1 86.19 95 ILE A O 1
ATOM 782 N N . LYS A 1 96 ? 10.805 -1.369 15.812 1 88.62 96 LYS A N 1
ATOM 783 C CA . LYS A 1 96 ? 10.125 -1.677 17.062 1 88.62 96 LYS A CA 1
ATOM 784 C C . LYS A 1 96 ? 8.93 -0.75 17.281 1 88.62 96 LYS A C 1
ATOM 786 O O . LYS A 1 96 ? 7.84 -1.205 17.625 1 88.62 96 LYS A O 1
ATOM 791 N N . TYR A 1 97 ? 9.195 0.45 17.047 1 93.5 97 TYR A N 1
ATOM 792 C CA . TYR A 1 97 ? 8.156 1.438 17.312 1 93.5 97 TYR A CA 1
ATOM 793 C C . TYR A 1 97 ? 7.02 1.318 16.297 1 93.5 97 TYR A C 1
ATOM 795 O O . TYR A 1 97 ? 5.848 1.448 16.656 1 93.5 97 TYR A O 1
ATOM 803 N N . ILE A 1 98 ? 7.328 1.067 15.055 1 93.5 98 ILE A N 1
ATOM 804 C CA . ILE A 1 98 ? 6.32 0.845 14.023 1 93.5 98 ILE A CA 1
ATOM 805 C C . ILE A 1 98 ? 5.457 -0.359 14.391 1 93.5 98 ILE A C 1
ATOM 807 O O . ILE A 1 98 ? 4.227 -0.299 14.312 1 93.5 98 ILE A O 1
ATOM 811 N N . ASN A 1 99 ? 6.043 -1.408 14.883 1 88.81 99 ASN A N 1
ATOM 812 C CA . ASN A 1 99 ? 5.305 -2.607 15.258 1 88.81 99 ASN A CA 1
ATOM 813 C C . ASN A 1 99 ? 4.355 -2.34 16.422 1 88.81 99 ASN A C 1
ATOM 815 O O . ASN A 1 99 ? 3.236 -2.855 16.453 1 88.81 99 ASN A O 1
ATOM 819 N N . ARG A 1 100 ? 4.84 -1.586 17.328 1 93.56 100 ARG A N 1
ATOM 820 C CA . ARG A 1 100 ? 3.98 -1.225 18.438 1 93.56 100 ARG A CA 1
ATOM 821 C C . ARG A 1 100 ? 2.754 -0.455 17.969 1 93.56 100 ARG A C 1
ATOM 823 O O . ARG A 1 100 ? 1.64 -0.705 18.438 1 93.56 100 ARG A O 1
ATOM 830 N N . PHE A 1 101 ? 2.963 0.404 17.031 1 95.88 101 PHE A N 1
ATOM 831 C CA . PHE A 1 101 ? 1.854 1.194 16.516 1 95.88 101 PHE A CA 1
ATOM 832 C C . PHE A 1 101 ? 0.92 0.329 15.672 1 95.88 101 PHE A C 1
ATOM 834 O O . PHE A 1 101 ? -0.299 0.503 15.711 1 95.88 101 PHE A O 1
ATOM 841 N N . ILE A 1 102 ? 1.438 -0.559 14.922 1 92.5 102 ILE A N 1
ATOM 842 C CA . ILE A 1 102 ? 0.623 -1.483 14.141 1 92.5 102 ILE A CA 1
ATOM 843 C C . ILE A 1 102 ? -0.297 -2.271 15.07 1 92.5 102 ILE A C 1
ATOM 845 O O . ILE A 1 102 ? -1.482 -2.445 14.781 1 92.5 102 ILE A O 1
ATOM 849 N N . ASN A 1 103 ? 0.172 -2.674 16.188 1 91.88 103 ASN A N 1
ATOM 850 C CA . ASN A 1 103 ? -0.624 -3.43 17.141 1 91.88 103 ASN A CA 1
ATOM 851 C C . ASN A 1 103 ? -1.796 -2.609 17.672 1 91.88 103 ASN A C 1
ATOM 853 O O . ASN A 1 103 ? -2.861 -3.154 17.969 1 91.88 103 ASN A O 1
ATOM 857 N N . ILE A 1 104 ? -1.599 -1.372 17.75 1 95.5 104 ILE A N 1
ATOM 858 C CA . ILE A 1 104 ? -2.682 -0.504 18.203 1 95.5 104 ILE A CA 1
ATOM 859 C C . ILE A 1 104 ? -3.814 -0.521 17.172 1 95.5 104 ILE A C 1
ATOM 861 O O . ILE A 1 104 ? -4.98 -0.709 17.531 1 95.5 104 ILE A O 1
ATOM 865 N N . PHE A 1 105 ? -3.52 -0.382 15.938 1 93.25 105 PHE A N 1
ATOM 866 C CA . PHE A 1 105 ? -4.539 -0.259 14.906 1 93.25 105 PHE A CA 1
ATOM 867 C C . PHE A 1 105 ? -5.082 -1.628 14.516 1 93.25 105 PHE A C 1
ATOM 869 O O . PHE A 1 105 ? -6.219 -1.743 14.055 1 93.25 105 PHE A O 1
ATOM 876 N N . LYS A 1 106 ? -4.336 -2.623 14.781 1 88.06 106 LYS A N 1
ATOM 877 C CA . LYS A 1 106 ? -4.742 -3.98 14.43 1 88.06 106 LYS A CA 1
ATOM 878 C C . LYS A 1 106 ? -5.527 -4.633 15.562 1 88.06 106 LYS A C 1
ATOM 880 O O . LYS A 1 106 ? -6.512 -5.336 15.32 1 88.06 106 LYS A O 1
ATOM 885 N N . LEU A 1 107 ? -5.09 -4.363 16.844 1 86.88 107 LEU A N 1
ATOM 886 C CA . LEU A 1 107 ? -5.578 -5.16 17.969 1 86.88 107 LEU A CA 1
ATOM 887 C C . LEU A 1 107 ? -6.129 -4.266 19.062 1 86.88 107 LEU A C 1
ATOM 889 O O . LEU A 1 107 ? -6.625 -4.762 20.078 1 86.88 107 LEU A O 1
ATOM 893 N N . ASP A 1 108 ? -6.012 -3.023 18.891 1 88.62 108 ASP A N 1
ATOM 894 C CA . ASP A 1 108 ? -6.379 -2.082 19.953 1 88.62 108 ASP A CA 1
ATOM 895 C C . ASP A 1 108 ? -5.598 -2.365 21.234 1 88.62 108 ASP A C 1
ATOM 897 O O . ASP A 1 108 ? -6.176 -2.398 22.328 1 88.62 108 ASP A O 1
ATOM 901 N N . LYS A 1 109 ? -4.336 -2.637 21.062 1 89.5 109 LYS A N 1
ATOM 902 C CA . LYS A 1 109 ? -3.504 -3.02 22.203 1 89.5 109 LYS A CA 1
ATOM 903 C C . LYS A 1 109 ? -2.25 -2.154 22.281 1 89.5 109 LYS A C 1
ATOM 905 O O . LYS A 1 109 ? -1.648 -1.826 21.266 1 89.5 109 LYS A O 1
ATOM 910 N N . ILE A 1 110 ? -1.925 -1.775 23.469 1 93.12 110 ILE A N 1
ATOM 911 C CA . ILE A 1 110 ? -0.667 -1.07 23.688 1 93.12 110 ILE A CA 1
ATOM 912 C C . ILE A 1 110 ? 0.196 -1.854 24.672 1 93.12 110 ILE A C 1
ATOM 914 O O . ILE A 1 110 ? -0.307 -2.713 25.406 1 93.12 110 ILE A O 1
ATOM 918 N N . GLU A 1 111 ? 1.441 -1.577 24.734 1 93.88 111 GLU A N 1
ATOM 919 C CA . GLU A 1 111 ? 2.379 -2.195 25.656 1 93.88 111 GLU A CA 1
ATOM 920 C C . GLU A 1 111 ? 2.154 -1.692 27.078 1 93.88 111 GLU A C 1
ATOM 922 O O . GLU A 1 111 ? 1.437 -0.712 27.297 1 93.88 111 GLU A O 1
ATOM 927 N N . LYS A 1 112 ? 2.779 -2.365 28.047 1 94 112 LYS A N 1
ATOM 928 C CA . LYS A 1 112 ? 2.637 -2.029 29.453 1 94 112 LYS A CA 1
ATOM 929 C C . LYS A 1 112 ? 3.201 -0.643 29.75 1 94 112 LYS A C 1
ATOM 931 O O . LYS A 1 112 ? 2.717 0.052 30.656 1 94 112 LYS A O 1
ATOM 936 N N . ASP A 1 113 ? 4.234 -0.221 28.984 1 95.19 113 ASP A N 1
ATOM 937 C CA . ASP A 1 113 ? 4.859 1.09 29.125 1 95.19 113 ASP A CA 1
ATOM 938 C C . ASP A 1 113 ? 4.602 1.961 27.906 1 95.19 113 ASP A C 1
ATOM 940 O O . ASP A 1 113 ? 5.543 2.365 27.219 1 95.19 113 ASP A O 1
ATOM 944 N N . PRO A 1 114 ? 3.398 2.33 27.703 1 96.19 114 PRO A N 1
ATOM 945 C CA . PRO A 1 114 ? 3.072 3.057 26.469 1 96.19 114 PRO A CA 1
ATOM 946 C C . PRO A 1 114 ? 3.627 4.48 26.469 1 96.19 114 PRO A C 1
ATOM 948 O O . PRO A 1 114 ? 3.654 5.141 27.5 1 96.19 114 PRO A O 1
ATOM 951 N N . THR A 1 115 ? 4.078 4.953 25.375 1 95.5 115 THR A N 1
ATOM 952 C CA . THR A 1 115 ? 4.461 6.348 25.156 1 95.5 115 THR A CA 1
ATOM 953 C C . THR A 1 115 ? 3.227 7.23 25 1 95.5 115 THR A C 1
ATOM 955 O O . THR A 1 115 ? 2.121 6.73 24.781 1 95.5 115 THR A O 1
ATOM 958 N N . PRO A 1 116 ? 3.414 8.531 25.125 1 94.62 116 PRO A N 1
ATOM 959 C CA . PRO A 1 116 ? 2.285 9.445 24.906 1 94.62 116 PRO A CA 1
ATOM 960 C C . PRO A 1 116 ? 1.642 9.273 23.531 1 94.62 116 PRO A C 1
ATOM 962 O O . PRO A 1 116 ? 0.413 9.297 23.422 1 94.62 116 PRO A O 1
ATOM 965 N N . LEU A 1 117 ? 2.441 9.094 22.516 1 96.5 117 LEU A N 1
ATOM 966 C CA . LEU A 1 117 ? 1.918 8.938 21.172 1 96.5 117 LEU A CA 1
ATOM 967 C C . LEU A 1 117 ? 1.055 7.68 21.062 1 96.5 117 LEU A C 1
ATOM 969 O O . LEU A 1 117 ? 0.011 7.691 20.406 1 96.5 117 LEU A O 1
ATOM 973 N N . GLU A 1 118 ? 1.462 6.641 21.719 1 97.44 118 GLU A N 1
ATOM 974 C CA . GLU A 1 118 ? 0.706 5.391 21.703 1 97.44 118 GLU A CA 1
ATOM 975 C C . GLU A 1 118 ? -0.639 5.555 22.406 1 97.44 118 GLU A C 1
ATOM 977 O O . GLU A 1 118 ? -1.651 5.02 21.953 1 97.44 118 GLU A O 1
ATOM 982 N N . ARG A 1 119 ? -0.685 6.277 23.469 1 96.88 119 ARG A N 1
ATOM 983 C CA . ARG A 1 119 ? -1.929 6.539 24.188 1 96.88 119 ARG A CA 1
ATOM 984 C C . ARG A 1 119 ? -2.908 7.32 23.328 1 96.88 119 ARG A C 1
ATOM 986 O O . ARG A 1 119 ? -4.102 7.008 23.281 1 96.88 119 ARG A O 1
ATOM 993 N N . ILE A 1 120 ? -2.354 8.312 22.672 1 97.25 120 ILE A N 1
ATOM 994 C CA . ILE A 1 120 ? -3.201 9.125 21.812 1 97.25 120 ILE A CA 1
ATOM 995 C C . ILE A 1 120 ? -3.736 8.273 20.672 1 97.25 120 ILE A C 1
ATOM 997 O O . ILE A 1 120 ? -4.922 8.352 20.328 1 97.25 120 ILE A O 1
ATOM 1001 N N . ALA A 1 121 ? -2.877 7.445 20.047 1 97.81 121 ALA A N 1
ATOM 1002 C CA . ALA A 1 121 ? -3.287 6.578 18.953 1 97.81 121 ALA A CA 1
ATOM 1003 C C . ALA A 1 121 ? -4.391 5.617 19.391 1 97.81 121 ALA A C 1
ATOM 1005 O O . ALA A 1 121 ? -5.375 5.43 18.672 1 97.81 121 ALA A O 1
ATOM 1006 N N . LEU A 1 122 ? -4.223 5.047 20.531 1 97.12 122 LEU A N 1
ATOM 1007 C CA . LEU A 1 122 ? -5.242 4.145 21.062 1 97.12 122 LEU A CA 1
ATOM 1008 C C . LEU A 1 122 ? -6.562 4.875 21.266 1 97.12 122 LEU A C 1
ATOM 1010 O O . LEU A 1 122 ? -7.629 4.336 20.953 1 97.12 122 LEU A O 1
ATOM 1014 N N . ASN A 1 123 ? -6.5 6.051 21.766 1 95.69 123 ASN A N 1
ATOM 1015 C CA . ASN A 1 123 ? -7.703 6.844 22 1 95.69 123 ASN A CA 1
ATOM 1016 C C . ASN A 1 123 ? -8.414 7.172 20.688 1 95.69 123 ASN A C 1
ATOM 1018 O O . ASN A 1 123 ? -9.641 7.211 20.625 1 95.69 123 ASN A O 1
ATOM 1022 N N . ILE A 1 124 ? -7.652 7.461 19.672 1 96.5 124 ILE A N 1
ATOM 1023 C CA . ILE A 1 124 ? -8.234 7.703 18.359 1 96.5 124 ILE A CA 1
ATOM 1024 C C . ILE A 1 124 ? -9.023 6.477 17.906 1 96.5 124 ILE A C 1
ATOM 1026 O O . ILE A 1 124 ? -10.18 6.594 17.5 1 96.5 124 ILE A O 1
ATOM 1030 N N . CYS A 1 125 ? -8.438 5.297 18.031 1 95.88 125 CYS A N 1
ATOM 1031 C CA . CYS A 1 125 ? -9.094 4.059 17.641 1 95.88 125 CYS A CA 1
ATOM 1032 C C . CYS A 1 125 ? -10.375 3.846 18.438 1 95.88 125 CYS A C 1
ATOM 1034 O O . CYS A 1 125 ? -11.43 3.574 17.859 1 95.88 125 CYS A O 1
ATOM 1036 N N . LYS A 1 126 ? -10.312 4.07 19.703 1 95.12 126 LYS A N 1
ATOM 1037 C CA . LYS A 1 126 ? -11.461 3.855 20.578 1 95.12 126 LYS A CA 1
ATOM 1038 C C . LYS A 1 126 ? -12.578 4.84 20.25 1 95.12 126 LYS A C 1
ATOM 1040 O O . LYS A 1 126 ? -13.758 4.461 20.234 1 95.12 126 LYS A O 1
ATOM 1045 N N . ASN A 1 127 ? -12.219 6.043 20.047 1 95.25 127 ASN A N 1
ATOM 1046 C CA . ASN A 1 127 ? -13.219 7.062 19.75 1 95.25 127 ASN A CA 1
ATOM 1047 C C . ASN A 1 127 ? -13.922 6.773 18.422 1 95.25 127 ASN A C 1
ATOM 1049 O O . ASN A 1 127 ? -15.133 6.93 18.312 1 95.25 127 ASN A O 1
ATOM 1053 N N . LEU A 1 128 ? -13.141 6.379 17.469 1 95.44 128 LEU A N 1
ATOM 1054 C CA . LEU A 1 128 ? -13.719 6.051 16.172 1 95.44 128 LEU A CA 1
ATOM 1055 C C . LEU A 1 128 ? -14.602 4.809 16.266 1 95.44 128 LEU A C 1
ATOM 1057 O O . LEU A 1 128 ? -15.664 4.746 15.641 1 95.44 128 LEU A O 1
ATOM 1061 N N . GLU A 1 129 ? -14.195 3.857 17.047 1 93.75 129 GLU A N 1
ATOM 1062 C CA . GLU A 1 129 ? -14.992 2.656 17.281 1 93.75 129 GLU A CA 1
ATOM 1063 C C . GLU A 1 129 ? -16.312 2.99 17.969 1 93.75 129 GLU A C 1
ATOM 1065 O O . GLU A 1 129 ? -17.359 2.436 17.641 1 93.75 129 GLU A O 1
ATOM 1070 N N . ASN A 1 130 ? -16.203 3.838 18.875 1 93 130 ASN A N 1
ATOM 1071 C CA . ASN A 1 130 ? -17.391 4.262 19.594 1 93 130 ASN A CA 1
ATOM 1072 C C . ASN A 1 130 ? -18.375 4.984 18.672 1 93 130 ASN A C 1
ATOM 1074 O O . ASN A 1 130 ? -19.594 4.852 18.828 1 93 130 ASN A O 1
ATOM 1078 N N . ARG A 1 131 ? -17.812 5.664 17.812 1 91.06 131 ARG A N 1
ATOM 1079 C CA . ARG A 1 131 ? -18.625 6.461 16.891 1 91.06 131 ARG A CA 1
ATOM 1080 C C . ARG A 1 131 ? -19.266 5.586 15.82 1 91.06 131 ARG A C 1
ATOM 1082 O O . ARG A 1 131 ? -20.438 5.781 15.469 1 91.06 131 ARG A O 1
ATOM 1089 N N . LEU A 1 132 ? -18.594 4.621 15.242 1 90.88 132 LEU A N 1
ATOM 1090 C CA . LEU A 1 132 ? -19.031 3.885 14.055 1 90.88 132 LEU A CA 1
ATOM 1091 C C . LEU A 1 132 ? -19.469 2.473 14.422 1 90.88 132 LEU A C 1
ATOM 1093 O O . LEU A 1 132 ? -20.203 1.836 13.68 1 90.88 132 LEU A O 1
ATOM 1097 N N . GLY A 1 133 ? -19.141 2.008 15.562 1 84.5 133 GLY A N 1
ATOM 1098 C CA . GLY A 1 133 ? -19.25 0.592 15.883 1 84.5 133 GLY A CA 1
ATOM 1099 C C . GLY A 1 133 ? -18.016 -0.202 15.484 1 84.5 133 GLY A C 1
ATOM 1100 O O . GLY A 1 133 ? -17.25 0.227 14.625 1 84.5 133 GLY A O 1
ATOM 1101 N N . ASN A 1 134 ? -18.109 -1.417 16.094 1 75.31 134 ASN A N 1
ATOM 1102 C CA . ASN A 1 134 ? -16.969 -2.281 15.836 1 75.31 134 ASN A CA 1
ATOM 1103 C C . ASN A 1 134 ? -17.047 -2.932 14.461 1 75.31 134 ASN A C 1
ATOM 1105 O O . ASN A 1 134 ? -18.125 -3.252 13.977 1 75.31 134 ASN A O 1
ATOM 1109 N N . GLN A 1 135 ? -16.172 -2.781 13.594 1 75.31 135 GLN A N 1
ATOM 1110 C CA . GLN A 1 135 ? -16.016 -3.5 12.336 1 75.31 135 GLN A CA 1
ATOM 1111 C C . GLN A 1 135 ? -16.609 -2.701 11.172 1 75.31 135 GLN A C 1
ATOM 1113 O O . GLN A 1 135 ? -16.906 -3.262 10.117 1 75.31 135 GLN A O 1
ATOM 1118 N N . HIS A 1 136 ? -16.938 -1.476 11.5 1 87.44 136 HIS A N 1
ATOM 1119 C CA . HIS A 1 136 ? -17.422 -0.651 10.398 1 87.44 136 HIS A CA 1
ATOM 1120 C C . HIS A 1 136 ? -16.406 -0.623 9.25 1 87.44 136 HIS A C 1
ATOM 1122 O O . HIS A 1 136 ? -15.203 -0.483 9.477 1 87.44 136 HIS A O 1
ATOM 1128 N N . PRO A 1 137 ? -16.891 -0.755 8.008 1 89.25 137 PRO A N 1
ATOM 1129 C CA . PRO A 1 137 ? -15.961 -0.836 6.879 1 89.25 137 PRO A CA 1
ATOM 1130 C C . PRO A 1 137 ? -15.055 0.386 6.777 1 89.25 137 PRO A C 1
ATOM 1132 O O . PRO A 1 137 ? -13.859 0.249 6.492 1 89.25 137 PRO A O 1
ATOM 1135 N N . LEU A 1 138 ? -15.586 1.524 7.062 1 93.19 138 LEU A N 1
ATOM 1136 C CA . LEU A 1 138 ? -14.789 2.74 6.957 1 93.19 138 LEU A CA 1
ATOM 1137 C C . LEU A 1 138 ? -13.711 2.777 8.039 1 93.19 138 LEU A C 1
ATOM 1139 O O . LEU A 1 138 ? -12.609 3.281 7.809 1 93.19 138 LEU A O 1
ATOM 1143 N N . LEU A 1 139 ? -14.062 2.262 9.219 1 94.44 139 LEU A N 1
ATOM 1144 C CA . LEU A 1 139 ? -13.078 2.189 10.297 1 94.44 139 LEU A CA 1
ATOM 1145 C C . LEU A 1 139 ? -11.953 1.226 9.93 1 94.44 139 LEU A C 1
ATOM 1147 O O . LEU A 1 139 ? -10.773 1.548 10.102 1 94.44 139 LEU A O 1
ATOM 1151 N N . ASN A 1 140 ? -12.32 0.125 9.391 1 93.19 140 ASN A N 1
ATOM 1152 C CA . ASN A 1 140 ? -11.328 -0.865 8.992 1 93.19 140 ASN A CA 1
ATOM 1153 C C . ASN A 1 140 ? -10.445 -0.348 7.859 1 93.19 140 ASN A C 1
ATOM 1155 O O . ASN A 1 140 ? -9.234 -0.585 7.848 1 93.19 140 ASN A O 1
ATOM 1159 N N . LEU A 1 141 ? -11.07 0.344 6.941 1 93.62 141 LEU A N 1
ATOM 1160 C CA . LEU A 1 141 ? -10.289 0.947 5.863 1 93.62 141 LEU A CA 1
ATOM 1161 C C . LEU A 1 141 ? -9.312 1.981 6.406 1 93.62 141 LEU A C 1
ATOM 1163 O O . LEU A 1 141 ? -8.148 2.01 6.008 1 93.62 141 LEU A O 1
ATOM 1167 N N . PHE A 1 142 ? -9.742 2.803 7.344 1 96.25 142 PHE A N 1
ATOM 1168 C CA . PHE A 1 142 ? -8.867 3.779 7.988 1 96.25 142 PHE A CA 1
ATOM 1169 C C . PHE A 1 142 ? -7.691 3.088 8.672 1 96.25 142 PHE A C 1
ATOM 1171 O O . PHE A 1 142 ? -6.535 3.428 8.422 1 96.25 142 PHE A O 1
ATOM 1178 N N . LYS A 1 143 ? -8 2.094 9.43 1 95.69 143 LYS A N 1
ATOM 1179 C CA . LYS A 1 143 ? -6.965 1.372 10.164 1 95.69 143 LYS A CA 1
ATOM 1180 C C . LYS A 1 143 ? -5.965 0.729 9.203 1 95.69 143 LYS A C 1
ATOM 1182 O O . LYS A 1 143 ? -4.75 0.83 9.406 1 95.69 143 LYS A O 1
ATOM 1187 N N . ASN A 1 144 ? -6.43 0.134 8.133 1 93.69 144 ASN A N 1
ATOM 1188 C CA . ASN A 1 144 ? -5.559 -0.512 7.156 1 93.69 144 ASN A CA 1
ATOM 1189 C C . ASN A 1 144 ? -4.648 0.498 6.465 1 93.69 144 ASN A C 1
ATOM 1191 O O . ASN A 1 144 ? -3.473 0.216 6.223 1 93.69 144 ASN A O 1
ATOM 1195 N N . THR A 1 145 ? -5.215 1.663 6.176 1 95.56 145 THR A N 1
ATOM 1196 C CA . THR A 1 145 ? -4.41 2.66 5.48 1 95.56 145 THR A CA 1
ATOM 1197 C C . THR A 1 145 ? -3.383 3.283 6.422 1 95.56 145 THR A C 1
ATOM 1199 O O . THR A 1 145 ? -2.293 3.668 5.996 1 95.56 145 THR A O 1
ATOM 1202 N N . VAL A 1 146 ? -3.678 3.348 7.68 1 96.81 146 VAL A N 1
ATOM 1203 C CA . VAL A 1 146 ? -2.684 3.785 8.656 1 96.81 146 VAL A CA 1
ATOM 1204 C C . VAL A 1 146 ? -1.541 2.773 8.719 1 96.81 146 VAL A C 1
ATOM 1206 O O . VAL A 1 146 ? -0.367 3.154 8.727 1 96.81 146 VAL A O 1
ATOM 1209 N N . ILE A 1 147 ? -1.897 1.554 8.719 1 94.06 147 ILE A N 1
ATOM 1210 C CA . ILE A 1 147 ? -0.893 0.496 8.766 1 94.06 147 ILE A CA 1
ATOM 1211 C C . ILE A 1 147 ? -0.015 0.567 7.516 1 94.06 147 ILE A C 1
ATOM 1213 O O . ILE A 1 147 ? 1.211 0.469 7.605 1 94.06 147 ILE A O 1
ATOM 1217 N N . GLU A 1 148 ? -0.635 0.819 6.375 1 92.88 148 GLU A N 1
ATOM 1218 C CA . GLU A 1 148 ? 0.123 0.993 5.141 1 92.88 148 GLU A CA 1
ATOM 1219 C C . GLU A 1 148 ? 1.078 2.178 5.238 1 92.88 148 GLU A C 1
ATOM 1221 O O . GLU A 1 148 ? 2.219 2.105 4.777 1 92.88 148 GLU A O 1
ATOM 1226 N N . TYR A 1 149 ? 0.582 3.219 5.809 1 95.25 149 TYR A N 1
ATOM 1227 C CA . TYR A 1 149 ? 1.408 4.398 6.031 1 95.25 149 TYR A CA 1
ATOM 1228 C C . TYR A 1 149 ? 2.607 4.066 6.91 1 95.25 149 TYR A C 1
ATOM 1230 O O . TYR A 1 149 ? 3.744 4.414 6.582 1 95.25 149 TYR A O 1
ATOM 1238 N N . LEU A 1 150 ? 2.396 3.359 7.965 1 94.12 150 LEU A N 1
ATOM 1239 C CA . LEU A 1 150 ? 3.461 2.996 8.898 1 94.12 150 LEU A CA 1
ATOM 1240 C C . LEU A 1 150 ? 4.516 2.135 8.211 1 94.12 150 LEU A C 1
ATOM 1242 O O . LEU A 1 150 ? 5.715 2.379 8.352 1 94.12 150 LEU A O 1
ATOM 1246 N N . PHE A 1 151 ? 4.082 1.253 7.371 1 89.94 151 PHE A N 1
ATOM 1247 C CA . PHE A 1 151 ? 4.988 0.347 6.676 1 89.94 151 PHE A CA 1
ATOM 1248 C C . PHE A 1 151 ? 5.805 1.098 5.633 1 89.94 151 PHE A C 1
ATOM 1250 O O . PHE A 1 151 ? 6.863 0.628 5.211 1 89.94 151 PHE A O 1
ATOM 1257 N N . SER A 1 152 ? 5.336 2.225 5.234 1 91.25 152 SER A N 1
ATOM 1258 C CA . SER A 1 152 ? 5.996 2.953 4.156 1 91.25 152 SER A CA 1
ATOM 1259 C C . SER A 1 152 ? 7.133 3.816 4.688 1 91.25 152 SER A C 1
ATOM 1261 O O . SER A 1 152 ? 7.969 4.293 3.916 1 91.25 152 SER A O 1
ATOM 1263 N N . LEU A 1 153 ? 7.238 3.998 5.961 1 91.81 153 LEU A N 1
ATOM 1264 C CA . LEU A 1 153 ? 8.125 5.004 6.535 1 91.81 153 LEU A CA 1
ATOM 1265 C C . LEU A 1 153 ? 9.586 4.562 6.441 1 91.81 153 LEU A C 1
ATOM 1267 O O . LEU A 1 153 ? 10.438 5.32 5.98 1 91.81 153 LEU A O 1
ATOM 1271 N N . LEU A 1 154 ? 9.867 3.33 6.777 1 86.44 154 LEU A N 1
ATOM 1272 C CA . LEU A 1 154 ? 11.25 2.877 6.801 1 86.44 154 LEU A CA 1
ATOM 1273 C C . LEU A 1 154 ? 11.805 2.73 5.387 1 86.44 154 LEU A C 1
ATOM 1275 O O . LEU A 1 154 ? 12.922 3.162 5.102 1 86.44 154 LEU A O 1
ATOM 1279 N N . PRO A 1 155 ? 11.031 2.074 4.48 1 82.88 155 PRO A N 1
ATOM 1280 C CA . PRO A 1 155 ? 11.523 2.031 3.102 1 82.88 155 PRO A CA 1
ATOM 1281 C C . PRO A 1 155 ? 11.828 3.418 2.541 1 82.88 155 PRO A C 1
ATOM 1283 O O . PRO A 1 155 ? 12.844 3.605 1.866 1 82.88 155 PRO A O 1
ATOM 1286 N N . PHE A 1 156 ? 11 4.355 2.84 1 86.06 156 PHE A N 1
ATOM 1287 C CA . PHE A 1 156 ? 11.227 5.711 2.348 1 86.06 156 PHE A CA 1
ATOM 1288 C C . PHE A 1 156 ? 12.492 6.305 2.959 1 86.06 156 PHE A C 1
ATOM 1290 O O . PHE A 1 156 ? 13.289 6.926 2.258 1 86.06 156 PHE A O 1
ATOM 1297 N N . LYS A 1 157 ? 12.625 6.121 4.199 1 85.06 157 LYS A N 1
ATOM 1298 C CA . LYS A 1 157 ? 13.828 6.586 4.883 1 85.06 157 LYS A CA 1
ATOM 1299 C C . LYS A 1 157 ? 15.086 5.988 4.258 1 85.06 157 LYS A C 1
ATOM 1301 O O . LYS A 1 157 ? 16.094 6.68 4.082 1 85.06 157 LYS A O 1
ATOM 1306 N N . ASN A 1 158 ? 15.023 4.777 3.902 1 80.56 158 ASN A N 1
ATOM 1307 C CA . ASN A 1 158 ? 16.188 4.074 3.383 1 80.56 158 ASN A CA 1
ATOM 1308 C C . ASN A 1 158 ? 16.484 4.465 1.936 1 80.56 158 ASN A C 1
ATOM 1310 O O . ASN A 1 158 ? 17.578 4.219 1.431 1 80.56 158 ASN A O 1
ATOM 1314 N N . MET A 1 159 ? 15.5 5.051 1.293 1 79 159 MET A N 1
ATOM 1315 C CA . MET A 1 159 ? 15.734 5.516 -0.07 1 79 159 MET A CA 1
ATOM 1316 C C . MET A 1 159 ? 16.828 6.59 -0.096 1 79 159 MET A C 1
ATOM 1318 O O . MET A 1 159 ? 17.469 6.797 -1.124 1 79 159 MET A O 1
ATOM 1322 N N . LYS A 1 160 ? 16.953 7.207 0.998 1 76.25 160 LYS A N 1
ATOM 1323 C CA . LYS A 1 160 ? 18 8.211 1.103 1 76.25 160 LYS A CA 1
ATOM 1324 C C . LYS A 1 160 ? 19.375 7.59 0.854 1 76.25 160 LYS A C 1
ATOM 1326 O O . LYS A 1 160 ? 20.328 8.297 0.514 1 76.25 160 LYS A O 1
ATOM 1331 N N . LYS A 1 161 ? 19.391 6.312 0.939 1 75.5 161 LYS A N 1
ATOM 1332 C CA . LYS A 1 161 ? 20.656 5.59 0.773 1 75.5 161 LYS A CA 1
ATOM 1333 C C . LYS A 1 161 ? 20.828 5.113 -0.666 1 75.5 161 LYS A C 1
ATOM 1335 O O . LYS A 1 161 ? 21.844 4.504 -1.005 1 75.5 161 LYS A O 1
ATOM 1340 N N . LEU A 1 162 ? 19.844 5.426 -1.446 1 72 162 LEU A N 1
ATOM 1341 C CA . LEU A 1 162 ? 19.906 5.008 -2.842 1 72 162 LEU A CA 1
ATOM 1342 C C . LEU A 1 162 ? 21.047 5.703 -3.572 1 72 162 LEU A C 1
ATOM 1344 O O . LEU A 1 162 ? 21.281 6.898 -3.373 1 72 162 LEU A O 1
ATOM 1348 N N . LYS A 1 163 ? 21.703 4.91 -4.305 1 71.69 163 LYS A N 1
ATOM 1349 C CA . LYS A 1 163 ? 22.719 5.469 -5.191 1 71.69 163 LYS A CA 1
ATOM 1350 C C . LYS A 1 163 ? 22.125 5.852 -6.543 1 71.69 163 LYS A C 1
ATOM 1352 O O . LYS A 1 163 ? 21.156 5.227 -7 1 71.69 163 LYS A O 1
ATOM 1357 N N . GLY A 1 164 ? 22.578 6.949 -7.051 1 73.75 164 GLY A N 1
ATOM 1358 C CA . GLY A 1 164 ? 22.172 7.316 -8.398 1 73.75 164 GLY A CA 1
ATOM 1359 C C . GLY A 1 164 ? 21 8.289 -8.43 1 73.75 164 GLY A C 1
ATOM 1360 O O . GLY A 1 164 ? 20.609 8.82 -7.395 1 73.75 164 GLY A O 1
ATOM 1361 N N . ASP A 1 165 ? 20.5 8.469 -9.609 1 78.75 165 ASP A N 1
ATOM 1362 C CA . ASP A 1 165 ? 19.469 9.469 -9.836 1 78.75 165 ASP A CA 1
ATOM 1363 C C . ASP A 1 165 ? 18.094 8.93 -9.438 1 78.75 165 ASP A C 1
ATOM 1365 O O . ASP A 1 165 ? 17.812 7.742 -9.602 1 78.75 165 ASP A O 1
ATOM 1369 N N . ILE A 1 166 ? 17.297 9.844 -8.914 1 80.12 166 ILE A N 1
ATOM 1370 C CA . ILE A 1 166 ? 15.914 9.531 -8.547 1 80.12 166 ILE A CA 1
ATOM 1371 C C . ILE A 1 166 ? 14.969 10.016 -9.641 1 80.12 166 ILE A C 1
ATOM 1373 O O . ILE A 1 166 ? 15.031 11.18 -10.055 1 80.12 166 ILE A O 1
ATOM 1377 N N . ASP A 1 167 ? 14.141 9.125 -10.078 1 81.25 167 ASP A N 1
ATOM 1378 C CA . ASP A 1 167 ? 13.133 9.469 -11.086 1 81.25 167 ASP A CA 1
ATOM 1379 C C . ASP A 1 167 ? 11.828 9.914 -10.422 1 81.25 167 ASP A C 1
ATOM 1381 O O . ASP A 1 167 ? 11.461 9.406 -9.359 1 81.25 167 ASP A O 1
ATOM 1385 N N . MET A 1 168 ? 11.141 10.852 -11.109 1 86.38 168 MET A N 1
ATOM 1386 C CA . MET A 1 168 ? 9.906 11.398 -10.562 1 86.38 168 MET A CA 1
ATOM 1387 C C . MET A 1 168 ? 8.859 10.297 -10.375 1 86.38 168 MET A C 1
ATOM 1389 O O . MET A 1 168 ? 8.078 10.344 -9.422 1 86.38 168 MET A O 1
ATOM 1393 N N . ASN A 1 169 ? 8.828 9.383 -11.25 1 81.19 169 ASN A N 1
ATOM 1394 C CA . ASN A 1 169 ? 7.859 8.297 -11.117 1 81.19 169 ASN A CA 1
ATOM 1395 C C . ASN A 1 169 ? 8.148 7.438 -9.891 1 81.19 169 ASN A C 1
ATOM 1397 O O . ASN A 1 169 ? 7.23 7.039 -9.18 1 81.19 169 ASN A O 1
ATOM 1401 N N . LEU A 1 170 ? 9.422 7.156 -9.695 1 80.25 170 LEU A N 1
ATOM 1402 C CA . LEU A 1 170 ? 9.812 6.445 -8.484 1 80.25 170 LEU A CA 1
ATOM 1403 C C . LEU A 1 170 ? 9.453 7.254 -7.242 1 80.25 170 LEU A C 1
ATOM 1405 O O . LEU A 1 170 ? 8.938 6.707 -6.27 1 80.25 170 LEU A O 1
ATOM 1409 N N . TYR A 1 171 ? 9.734 8.5 -7.367 1 88.94 171 TYR A N 1
ATOM 1410 C CA . TYR A 1 171 ? 9.414 9.406 -6.266 1 88.94 171 TYR A CA 1
ATOM 1411 C C . TYR A 1 171 ? 7.93 9.336 -5.922 1 88.94 171 TYR A C 1
ATOM 1413 O O . TYR A 1 171 ? 7.562 9.141 -4.762 1 88.94 171 TYR A O 1
ATOM 1421 N N . TYR A 1 172 ? 7.051 9.375 -6.918 1 90 172 TYR A N 1
ATOM 1422 C CA . TYR A 1 172 ? 5.609 9.344 -6.688 1 90 172 TYR A CA 1
ATOM 1423 C C . TYR A 1 172 ? 5.18 7.996 -6.117 1 90 172 TYR A C 1
ATOM 1425 O O . TYR A 1 172 ? 4.316 7.934 -5.242 1 90 172 TYR A O 1
ATOM 1433 N N . MET A 1 173 ? 5.75 7 -6.566 1 84 173 MET A N 1
ATOM 1434 C CA . MET A 1 173 ? 5.414 5.664 -6.078 1 84 173 MET A CA 1
ATOM 1435 C C . MET A 1 173 ? 5.77 5.516 -4.602 1 84 173 MET A C 1
ATOM 1437 O O . MET A 1 173 ? 5.012 4.922 -3.836 1 84 173 MET A O 1
ATOM 1441 N N . MET A 1 174 ? 6.805 6.121 -4.227 1 83.75 174 MET A N 1
ATOM 1442 C CA . MET A 1 174 ? 7.254 6.035 -2.84 1 83.75 174 MET A CA 1
ATOM 1443 C C . MET A 1 174 ? 6.422 6.941 -1.939 1 83.75 174 MET A C 1
ATOM 1445 O O . MET A 1 174 ? 6.176 6.609 -0.778 1 83.75 174 MET A O 1
ATOM 1449 N N . ARG A 1 175 ? 5.984 8.008 -2.475 1 90.62 175 ARG A N 1
ATOM 1450 C CA . ARG A 1 175 ? 5.246 8.992 -1.69 1 90.62 175 ARG A CA 1
ATOM 1451 C C . ARG A 1 175 ? 3.783 8.578 -1.537 1 90.62 175 ARG A C 1
ATOM 1453 O O . ARG A 1 175 ? 3.07 9.117 -0.685 1 90.62 175 ARG A O 1
ATOM 1460 N N . ARG A 1 176 ? 3.338 7.613 -2.287 1 89.56 176 ARG A N 1
ATOM 1461 C CA . ARG A 1 176 ? 1.936 7.219 -2.371 1 89.56 176 ARG A CA 1
ATOM 1462 C C . ARG A 1 176 ? 1.364 6.93 -0.987 1 89.56 176 ARG A C 1
ATOM 1464 O O . ARG A 1 176 ? 0.27 7.391 -0.653 1 89.56 176 ARG A O 1
ATOM 1471 N N . ASN A 1 177 ? 2.166 6.234 -0.21 1 87.69 177 ASN A N 1
ATOM 1472 C CA . ASN A 1 177 ? 1.685 5.875 1.119 1 87.69 177 ASN A CA 1
ATOM 1473 C C . ASN A 1 177 ? 2.373 6.695 2.205 1 87.69 177 ASN A C 1
ATOM 1475 O O . ASN A 1 177 ? 1.81 6.902 3.283 1 87.69 177 ASN A O 1
ATOM 1479 N N . ASN A 1 178 ? 3.438 7.266 1.869 1 89.75 178 ASN A N 1
ATOM 1480 C CA . ASN A 1 178 ? 4.312 7.875 2.867 1 89.75 178 ASN A CA 1
ATOM 1481 C C . ASN A 1 178 ? 3.814 9.258 3.277 1 89.75 178 ASN A C 1
ATOM 1483 O O . ASN A 1 178 ? 4.066 9.703 4.398 1 89.75 178 ASN A O 1
ATOM 1487 N N . ILE A 1 179 ? 3.07 9.906 2.387 1 91.81 179 ILE A N 1
ATOM 1488 C CA . ILE A 1 179 ? 2.686 11.289 2.656 1 91.81 179 ILE A CA 1
ATOM 1489 C C . ILE A 1 179 ? 1.463 11.312 3.57 1 91.81 179 ILE A C 1
ATOM 1491 O O . ILE A 1 179 ? 1.069 12.375 4.062 1 91.81 179 ILE A O 1
ATOM 1495 N N . GLY A 1 180 ? 0.819 10.156 3.818 1 92.81 180 GLY A N 1
ATOM 1496 C CA . GLY A 1 180 ? -0.258 10.055 4.789 1 92.81 180 GLY A CA 1
ATOM 1497 C C . GLY A 1 180 ? -1.591 10.547 4.258 1 92.81 180 GLY A C 1
ATOM 1498 O O . GLY A 1 180 ? -2.512 10.82 5.027 1 92.81 180 GLY A O 1
ATOM 1499 N N . MET A 1 181 ? -1.721 10.664 2.963 1 93.12 181 MET A N 1
ATOM 1500 C CA . MET A 1 181 ? -2.957 11.172 2.373 1 93.12 181 MET A CA 1
ATOM 1501 C C . MET A 1 181 ? -4.074 10.141 2.482 1 93.12 181 MET A C 1
ATOM 1503 O O . MET A 1 181 ? -5.227 10.492 2.738 1 93.12 181 MET A O 1
ATOM 1507 N N . ARG A 1 182 ? -3.762 8.906 2.387 1 94.44 182 ARG A N 1
ATOM 1508 C CA . ARG A 1 182 ? -4.777 7.855 2.355 1 94.44 182 ARG A CA 1
ATOM 1509 C C . ARG A 1 182 ? -5.496 7.75 3.697 1 94.44 182 ARG A C 1
ATOM 1511 O O . ARG A 1 182 ? -6.723 7.863 3.762 1 94.44 182 ARG A O 1
ATOM 1518 N N . PRO A 1 183 ? -4.762 7.609 4.793 1 96.75 183 PRO A N 1
ATOM 1519 C CA . PRO A 1 183 ? -5.504 7.586 6.055 1 96.75 183 PRO A CA 1
ATOM 1520 C C . PRO A 1 183 ? -6.262 8.883 6.32 1 96.75 183 PRO A C 1
ATOM 1522 O O . PRO A 1 183 ? -7.352 8.859 6.906 1 96.75 183 PRO A O 1
ATOM 1525 N N . THR A 1 184 ? -5.75 10.016 5.879 1 95.94 184 THR A N 1
ATOM 1526 C CA . THR A 1 184 ? -6.418 11.297 6.082 1 95.94 184 THR A CA 1
ATOM 1527 C C . THR A 1 184 ? -7.746 11.336 5.328 1 95.94 184 THR A C 1
ATOM 1529 O O . THR A 1 184 ? -8.75 11.812 5.855 1 95.94 184 THR A O 1
ATOM 1532 N N . PHE A 1 185 ? -7.742 10.797 4.172 1 95.12 185 PHE A N 1
ATOM 1533 C CA . PHE A 1 185 ? -8.969 10.805 3.381 1 95.12 185 PHE A CA 1
ATOM 1534 C C . PHE A 1 185 ? -9.992 9.844 3.963 1 95.12 185 PHE A C 1
ATOM 1536 O O . PHE A 1 185 ? -11.195 10.117 3.93 1 95.12 185 PHE A O 1
ATOM 1543 N N . TYR A 1 186 ? -9.57 8.727 4.434 1 94.81 186 TYR A N 1
ATOM 1544 C CA . TYR A 1 186 ? -10.531 7.797 5.012 1 94.81 186 TYR A CA 1
ATOM 1545 C C . TYR A 1 186 ? -11.086 8.336 6.324 1 94.81 186 TYR A C 1
ATOM 1547 O O . TYR A 1 186 ? -12.258 8.109 6.648 1 94.81 186 TYR A O 1
ATOM 1555 N N . LEU A 1 187 ? -10.273 9.062 7.031 1 95.56 187 LEU A N 1
ATOM 1556 C CA . LEU A 1 187 ? -10.797 9.766 8.195 1 95.56 187 LEU A CA 1
ATOM 1557 C C . LEU A 1 187 ? -11.859 10.781 7.781 1 95.56 187 LEU A C 1
ATOM 1559 O O . LEU A 1 187 ? -12.898 10.898 8.43 1 95.56 187 LEU A O 1
ATOM 1563 N N . SER A 1 188 ? -11.625 11.469 6.676 1 93.44 188 SER A N 1
ATOM 1564 C CA . SER A 1 188 ? -12.594 12.406 6.129 1 93.44 188 SER A CA 1
ATOM 1565 C C . SER A 1 188 ? -13.898 11.703 5.766 1 93.44 188 SER A C 1
ATOM 1567 O O . SER A 1 188 ? -14.984 12.242 5.988 1 93.44 188 SER A O 1
ATOM 1569 N N . SER A 1 189 ? -13.766 10.5 5.215 1 93.94 189 SER A N 1
ATOM 1570 C CA . SER A 1 189 ? -14.938 9.727 4.844 1 93.94 189 SER A CA 1
ATOM 1571 C C . SER A 1 189 ? -15.75 9.32 6.07 1 93.94 189 SER A C 1
ATOM 1573 O O . SER A 1 189 ? -16.984 9.336 6.039 1 93.94 189 SER A O 1
ATOM 1575 N N . ILE A 1 190 ? -15.062 9.047 7.125 1 93.88 190 ILE A N 1
ATOM 1576 C CA . ILE A 1 190 ? -15.727 8.68 8.375 1 93.88 190 ILE A CA 1
ATOM 1577 C C . ILE A 1 190 ? -16.531 9.859 8.898 1 93.88 190 ILE A C 1
ATOM 1579 O O . ILE A 1 190 ? -17.656 9.695 9.375 1 93.88 190 ILE A O 1
ATOM 1583 N N . PHE A 1 191 ? -16.031 11.055 8.719 1 92.38 191 PHE A N 1
ATOM 1584 C CA . PHE A 1 191 ? -16.688 12.258 9.219 1 92.38 191 PHE A CA 1
ATOM 1585 C C . PHE A 1 191 ? -17.859 12.648 8.336 1 92.38 191 PHE A C 1
ATOM 1587 O O . PHE A 1 191 ? -18.844 13.219 8.812 1 92.38 191 PHE A O 1
ATOM 1594 N N . SER A 1 192 ? -17.781 12.305 7.086 1 88.62 192 SER A N 1
ATOM 1595 C CA . SER A 1 192 ? -18.688 12.945 6.137 1 88.62 192 SER A CA 1
ATOM 1596 C C . SER A 1 192 ? -19.75 11.969 5.641 1 88.62 192 SER A C 1
ATOM 1598 O O . SER A 1 192 ? -20.828 12.383 5.211 1 88.62 192 SER A O 1
ATOM 1600 N N . MET A 1 193 ? -19.391 10.719 5.656 1 87.81 193 MET A N 1
ATOM 1601 C CA . MET A 1 193 ? -20.312 9.758 5.07 1 87.81 193 MET A CA 1
ATOM 1602 C C . MET A 1 193 ? -21.359 9.297 6.094 1 87.81 193 MET A C 1
ATOM 1604 O O . MET A 1 193 ? -21 8.68 7.102 1 87.81 193 MET A O 1
ATOM 1608 N N . LYS A 1 194 ? -22.562 9.633 5.785 1 85.56 194 LYS A N 1
ATOM 1609 C CA . LYS A 1 194 ? -23.656 9.312 6.688 1 85.56 194 LYS A CA 1
ATOM 1610 C C . LYS A 1 194 ? -24.672 8.391 6.016 1 85.56 194 LYS A C 1
ATOM 1612 O O . LYS A 1 194 ? -25.172 7.445 6.629 1 85.56 194 LYS A O 1
ATOM 1617 N N . ARG A 1 195 ? -24.875 8.633 4.758 1 87.5 195 ARG A N 1
ATOM 1618 C CA . ARG A 1 195 ? -25.922 7.91 4.047 1 87.5 195 ARG A CA 1
ATOM 1619 C C . ARG A 1 195 ? -25.344 7.043 2.938 1 87.5 195 ARG A C 1
ATOM 1621 O O . ARG A 1 195 ? -25.859 5.961 2.65 1 87.5 195 ARG A O 1
ATOM 1628 N N . LEU A 1 196 ? -24.266 7.492 2.406 1 90.88 196 LEU A N 1
ATOM 1629 C CA . LEU A 1 196 ? -23.688 6.828 1.24 1 90.88 196 LEU A CA 1
ATOM 1630 C C . LEU A 1 196 ? -23.109 5.469 1.618 1 90.88 196 LEU A C 1
ATOM 1632 O O . LEU A 1 196 ? -22.594 5.293 2.727 1 90.88 196 LEU A O 1
ATOM 1636 N N . ASN A 1 197 ? -23.25 4.625 0.699 1 87.5 197 ASN A N 1
ATOM 1637 C CA . ASN A 1 197 ? -22.594 3.332 0.841 1 87.5 197 ASN A CA 1
ATOM 1638 C C . ASN A 1 197 ? -21.078 3.479 0.87 1 87.5 197 ASN A C 1
ATOM 1640 O O . ASN A 1 197 ? -20.484 4.082 -0.03 1 87.5 197 ASN A O 1
ATOM 1644 N N . PRO A 1 198 ? -20.453 2.846 1.864 1 86.56 198 PRO A N 1
ATOM 1645 C CA . PRO A 1 198 ? -19 2.984 2.002 1 86.56 198 PRO A CA 1
ATOM 1646 C C . PRO A 1 198 ? -18.25 2.428 0.8 1 86.56 198 PRO A C 1
ATOM 1648 O O . PRO A 1 198 ? -17.062 2.73 0.62 1 86.56 198 PRO A O 1
ATOM 1651 N N . GLU A 1 199 ? -18.859 1.747 -0.044 1 84.56 199 GLU A N 1
ATOM 1652 C CA . GLU A 1 199 ? -18.203 1.112 -1.183 1 84.56 199 GLU A CA 1
ATOM 1653 C C . GLU A 1 199 ? -17.703 2.152 -2.174 1 84.56 199 GLU A C 1
ATOM 1655 O O . GLU A 1 199 ? -16.828 1.86 -2.994 1 84.56 199 GLU A O 1
ATOM 1660 N N . ILE A 1 200 ? -18.188 3.338 -2.047 1 89.62 200 ILE A N 1
ATOM 1661 C CA . ILE A 1 200 ? -17.812 4.398 -2.973 1 89.62 200 ILE A CA 1
ATOM 1662 C C . ILE A 1 200 ? -16.312 4.691 -2.842 1 89.62 200 ILE A C 1
ATOM 1664 O O . ILE A 1 200 ? -15.648 5.008 -3.828 1 89.62 200 ILE A O 1
ATOM 1668 N N . VAL A 1 201 ? -15.766 4.453 -1.648 1 92.06 201 VAL A N 1
ATOM 1669 C CA . VAL A 1 201 ? -14.375 4.84 -1.414 1 92.06 201 VAL A CA 1
ATOM 1670 C C . VAL A 1 201 ? -13.445 3.701 -1.835 1 92.06 201 VAL A C 1
ATOM 1672 O O . VAL A 1 201 ? -12.219 3.834 -1.765 1 92.06 201 VAL A O 1
ATOM 1675 N N . LEU A 1 202 ? -14.047 2.646 -2.318 1 91.75 202 LEU A N 1
ATOM 1676 C CA . LEU A 1 202 ? -13.266 1.519 -2.82 1 91.75 202 LEU A CA 1
ATOM 1677 C C . LEU A 1 202 ? -13.109 1.6 -4.336 1 91.75 202 LEU A C 1
ATOM 1679 O O . LEU A 1 202 ? -12.398 0.787 -4.934 1 91.75 202 LEU A O 1
ATOM 1683 N N . ASP A 1 203 ? -13.75 2.615 -4.969 1 92.06 203 ASP A N 1
ATOM 1684 C CA . ASP A 1 203 ? -13.633 2.814 -6.41 1 92.06 203 ASP A CA 1
ATOM 1685 C C . ASP A 1 203 ? -12.195 3.16 -6.797 1 92.06 203 ASP A C 1
ATOM 1687 O O . ASP A 1 203 ? -11.578 4.031 -6.188 1 92.06 203 ASP A O 1
ATOM 1691 N N . PRO A 1 204 ? -11.648 2.506 -7.809 1 91.5 204 PRO A N 1
ATOM 1692 C CA . PRO A 1 204 ? -10.273 2.801 -8.227 1 91.5 204 PRO A CA 1
ATOM 1693 C C . PRO A 1 204 ? -10.07 4.273 -8.578 1 91.5 204 PRO A C 1
ATOM 1695 O O . PRO A 1 204 ? -8.977 4.809 -8.375 1 91.5 204 PRO A O 1
ATOM 1698 N N . LEU A 1 205 ? -11.102 4.906 -9.07 1 92.75 205 LEU A N 1
ATOM 1699 C CA . LEU A 1 205 ? -10.992 6.328 -9.375 1 92.75 205 LEU A CA 1
ATOM 1700 C C . LEU A 1 205 ? -10.812 7.145 -8.102 1 92.75 205 LEU A C 1
ATOM 1702 O O . LEU A 1 205 ? -10.109 8.156 -8.094 1 92.75 205 LEU A O 1
ATOM 1706 N N . TRP A 1 206 ? -11.453 6.711 -7 1 94.25 206 TRP A N 1
ATOM 1707 C CA . TRP A 1 206 ? -11.266 7.359 -5.707 1 94.25 206 TRP A CA 1
ATOM 1708 C C . TRP A 1 206 ? -9.812 7.27 -5.254 1 94.25 206 TRP A C 1
ATOM 1710 O O . TRP A 1 206 ? -9.234 8.266 -4.82 1 94.25 206 TRP A O 1
ATOM 1720 N N . SER A 1 207 ? -9.258 6.141 -5.406 1 92.62 207 SER A N 1
ATOM 1721 C CA . SER A 1 207 ? -7.859 5.918 -5.051 1 92.62 207 SER A CA 1
ATOM 1722 C C . SER A 1 207 ? -6.934 6.793 -5.887 1 9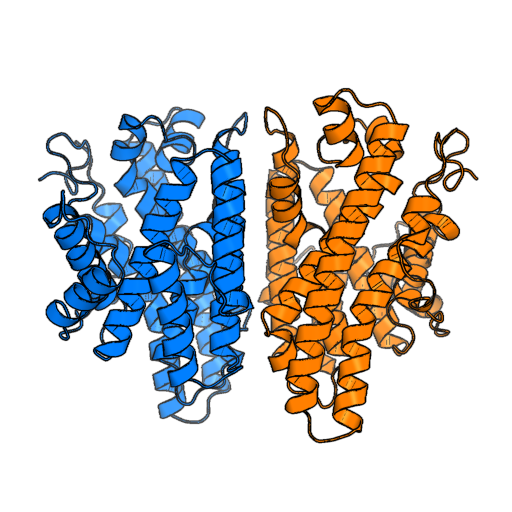2.62 207 SER A C 1
ATOM 1724 O O . SER A 1 207 ? -5.934 7.305 -5.379 1 92.62 207 SER A O 1
ATOM 1726 N N . GLU A 1 208 ? -7.273 6.949 -7.129 1 92.31 208 GLU A N 1
ATOM 1727 C CA . GLU A 1 208 ? -6.465 7.781 -8.016 1 92.31 208 GLU A CA 1
ATOM 1728 C C . GLU A 1 208 ? -6.531 9.25 -7.598 1 92.31 208 GLU A C 1
ATOM 1730 O O . GLU A 1 208 ? -5.535 9.977 -7.695 1 92.31 208 GLU A O 1
ATOM 1735 N N . LEU A 1 209 ? -7.711 9.625 -7.207 1 96.38 209 LEU A N 1
ATOM 1736 C CA . LEU A 1 209 ? -7.844 10.992 -6.719 1 96.38 209 LEU A CA 1
ATOM 1737 C C . LEU A 1 209 ? -6.973 11.219 -5.484 1 96.38 209 LEU A C 1
ATOM 1739 O O . LEU A 1 209 ? -6.332 12.266 -5.355 1 96.38 209 LEU A O 1
ATOM 1743 N N . ILE A 1 210 ? -6.941 10.227 -4.613 1 96.25 210 ILE A N 1
ATOM 1744 C CA . ILE A 1 210 ? -6.086 10.312 -3.434 1 96.25 210 ILE A CA 1
ATOM 1745 C C . ILE A 1 210 ? -4.625 10.43 -3.865 1 96.25 210 ILE A C 1
ATOM 1747 O O . ILE A 1 210 ? -3.883 11.266 -3.344 1 96.25 210 ILE A O 1
ATOM 1751 N N . ASP A 1 211 ? -4.27 9.68 -4.824 1 93.94 211 ASP A N 1
ATOM 1752 C CA . ASP A 1 211 ? -2.879 9.641 -5.27 1 93.94 211 ASP A CA 1
ATOM 1753 C C . ASP A 1 211 ? -2.473 10.969 -5.902 1 93.94 211 ASP A C 1
ATOM 1755 O O . ASP A 1 211 ? -1.396 11.5 -5.609 1 93.94 211 ASP A O 1
ATOM 1759 N N . GLN A 1 212 ? -3.324 11.5 -6.754 1 95.25 212 GLN A N 1
ATOM 1760 C CA . GLN A 1 212 ? -3.012 12.773 -7.387 1 95.25 212 GLN A CA 1
ATOM 1761 C C . GLN A 1 212 ? -2.943 13.898 -6.355 1 95.25 212 GLN A C 1
ATOM 1763 O O . GLN A 1 212 ? -2.066 14.758 -6.426 1 95.25 212 GLN A O 1
A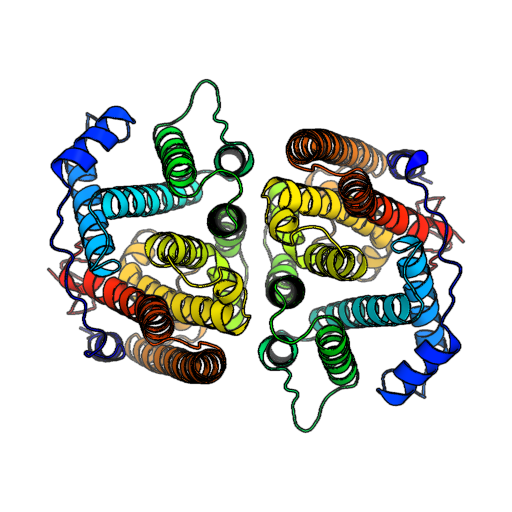TOM 1768 N N . THR A 1 213 ? -3.854 13.852 -5.43 1 96.62 213 THR A N 1
ATOM 1769 C CA . THR A 1 213 ? -3.803 14.812 -4.34 1 96.62 213 THR A CA 1
ATOM 1770 C C . THR A 1 213 ? -2.504 14.672 -3.553 1 96.62 213 THR A C 1
ATOM 1772 O O . THR A 1 213 ? -1.855 15.672 -3.23 1 96.62 213 THR A O 1
ATOM 1775 N N . GLY A 1 214 ? -2.188 13.445 -3.268 1 96.38 214 GLY A N 1
ATOM 1776 C CA . GLY A 1 214 ? -0.935 13.18 -2.578 1 96.38 214 GLY A CA 1
ATOM 1777 C C . GLY A 1 214 ? 0.28 13.695 -3.326 1 96.38 214 GLY A C 1
ATOM 1778 O O . GLY A 1 214 ? 1.215 14.219 -2.715 1 96.38 214 GLY A O 1
ATOM 1779 N N . ASN A 1 215 ? 0.271 13.547 -4.629 1 96.19 215 ASN A N 1
ATOM 1780 C CA . ASN A 1 215 ? 1.362 14.062 -5.449 1 96.19 215 ASN A CA 1
ATOM 1781 C C . ASN A 1 215 ? 1.486 15.578 -5.324 1 96.19 215 ASN A C 1
ATOM 1783 O O . ASN A 1 215 ? 2.582 16.094 -5.105 1 96.19 215 ASN A O 1
ATOM 1787 N N . ILE A 1 216 ? 0.384 16.203 -5.43 1 96.81 216 ILE A N 1
ATOM 1788 C CA . ILE A 1 216 ? 0.362 17.672 -5.363 1 96.81 216 ILE A CA 1
ATOM 1789 C C . ILE A 1 216 ? 0.827 18.125 -3.982 1 96.81 216 ILE A C 1
ATOM 1791 O O . ILE A 1 216 ? 1.676 19.016 -3.871 1 96.81 216 ILE A O 1
ATOM 1795 N N . VAL A 1 217 ? 0.337 17.484 -3.008 1 95.31 217 VAL A N 1
ATOM 1796 C CA . VAL A 1 217 ? 0.699 17.828 -1.633 1 95.31 217 VAL A CA 1
ATOM 1797 C C . VAL A 1 217 ? 2.189 17.578 -1.416 1 95.31 217 VAL A C 1
ATOM 1799 O O . VAL A 1 217 ? 2.873 18.375 -0.778 1 95.31 217 VAL A O 1
ATOM 1802 N N . SER A 1 218 ? 2.68 16.516 -1.944 1 95.81 218 SER A N 1
ATOM 1803 C CA . SER A 1 218 ? 4.094 16.188 -1.81 1 95.81 218 SER A CA 1
ATOM 1804 C C . SER A 1 218 ? 4.973 17.219 -2.49 1 95.81 218 SER A C 1
ATOM 1806 O O . SER A 1 218 ? 6.008 17.625 -1.953 1 95.81 218 SER A O 1
ATOM 1808 N N . LEU A 1 219 ? 4.566 17.641 -3.645 1 96.81 219 LEU A N 1
ATOM 1809 C CA . LEU A 1 219 ? 5.324 18.656 -4.379 1 96.81 219 LEU A CA 1
ATOM 1810 C C . LEU A 1 219 ? 5.371 19.969 -3.604 1 96.81 219 LEU A C 1
ATOM 1812 O O . LEU A 1 219 ? 6.438 20.578 -3.467 1 96.81 219 LEU A O 1
ATOM 1816 N N . PHE A 1 220 ? 4.27 20.359 -3.059 1 95.31 220 PHE A N 1
ATOM 1817 C CA . PHE A 1 220 ? 4.23 21.578 -2.264 1 95.31 220 PHE A CA 1
ATOM 1818 C C . PHE A 1 220 ? 5.055 21.438 -0.992 1 95.31 220 PHE A C 1
ATOM 1820 O O . PHE A 1 220 ? 5.781 22.344 -0.603 1 95.31 220 PHE A O 1
ATOM 1827 N N . ASN A 1 221 ? 4.922 20.312 -0.356 1 93.44 221 ASN A N 1
ATOM 1828 C CA . ASN A 1 221 ? 5.707 20.062 0.848 1 93.44 221 ASN A CA 1
ATOM 1829 C C . ASN A 1 221 ? 7.203 20.172 0.573 1 93.44 221 ASN A C 1
ATOM 1831 O O . ASN A 1 221 ? 7.938 20.781 1.351 1 93.44 221 ASN A O 1
ATOM 1835 N N . ASP A 1 222 ? 7.625 19.609 -0.501 1 94.94 222 ASP A N 1
ATOM 1836 C CA . ASP A 1 222 ? 9.047 19.609 -0.842 1 94.94 222 ASP A CA 1
ATOM 1837 C C . ASP A 1 222 ? 9.516 21.016 -1.21 1 94.94 222 ASP A C 1
ATOM 1839 O O . ASP A 1 222 ? 10.648 21.391 -0.911 1 94.94 222 ASP A O 1
ATOM 1843 N N . LEU A 1 223 ? 8.672 21.734 -1.86 1 95.62 223 LEU A N 1
ATOM 1844 C CA . LEU A 1 223 ? 8.992 23.109 -2.203 1 95.62 223 LEU A CA 1
ATOM 1845 C C . LEU A 1 223 ? 9.148 23.953 -0.947 1 95.62 223 LEU A C 1
ATOM 1847 O O . LEU A 1 223 ? 10.133 24.688 -0.809 1 95.62 223 LEU A O 1
ATOM 1851 N N . PHE A 1 224 ? 8.25 23.828 -0.045 1 93.88 224 PHE A N 1
ATOM 1852 C CA . PHE A 1 224 ? 8.242 24.656 1.153 1 93.88 224 PHE A CA 1
ATOM 1853 C C . PHE A 1 224 ? 9.32 24.203 2.133 1 93.88 224 PHE A C 1
ATOM 1855 O O . PHE A 1 224 ? 9.891 25.031 2.854 1 93.88 224 PHE A O 1
ATOM 1862 N N . SER A 1 225 ? 9.594 22.969 2.184 1 92.38 225 SER A N 1
ATOM 1863 C CA . SER A 1 225 ? 10.531 22.438 3.172 1 92.38 225 SER A CA 1
ATOM 1864 C C . SER A 1 225 ? 11.961 22.422 2.627 1 92.38 225 SER A C 1
ATOM 1866 O O . SER A 1 225 ? 12.898 22.047 3.338 1 92.38 225 SER A O 1
ATOM 1868 N N . TYR A 1 226 ? 12.164 22.875 1.459 1 94.81 226 TYR A N 1
ATOM 1869 C CA . TYR A 1 226 ? 13.422 22.734 0.728 1 94.81 226 TYR A CA 1
ATOM 1870 C C . TYR A 1 226 ? 14.578 23.328 1.522 1 94.81 226 TYR A C 1
ATOM 1872 O O . TYR A 1 226 ? 15.57 22.656 1.785 1 94.81 226 TYR A O 1
ATOM 1880 N N . GLU A 1 227 ? 14.477 24.531 1.958 1 93.88 227 GLU A N 1
ATOM 1881 C CA . GLU A 1 227 ? 15.57 25.219 2.643 1 93.88 227 GLU A CA 1
ATOM 1882 C C . GLU A 1 227 ? 15.844 24.578 4.004 1 93.88 227 GLU A C 1
ATOM 1884 O O . GLU A 1 227 ? 17 24.484 4.422 1 93.88 227 GLU A O 1
ATOM 1889 N N . LYS A 1 228 ? 14.805 24.188 4.613 1 90.19 228 LYS A N 1
ATOM 1890 C CA . LYS A 1 228 ? 14.969 23.531 5.902 1 90.19 228 LYS A CA 1
ATOM 1891 C C . LYS A 1 228 ? 15.727 22.219 5.75 1 90.19 228 LYS A C 1
ATOM 1893 O O . LYS A 1 228 ? 16.625 21.906 6.547 1 90.19 228 LYS A O 1
ATOM 1898 N N . GLU A 1 229 ? 15.414 21.469 4.758 1 91.19 229 GLU A N 1
ATOM 1899 C CA . GLU A 1 229 ? 16.047 20.172 4.535 1 91.19 229 GLU A CA 1
ATOM 1900 C C . GLU A 1 229 ? 17.484 20.328 4.078 1 91.19 229 GLU A C 1
ATOM 1902 O O . GLU A 1 229 ? 18.359 19.531 4.441 1 91.19 229 GLU A O 1
ATOM 1907 N N . LEU A 1 230 ? 17.75 21.359 3.344 1 92.31 230 LEU A N 1
ATOM 1908 C CA . LEU A 1 230 ? 19.125 21.656 2.936 1 92.31 230 LEU A CA 1
ATOM 1909 C C . LEU A 1 230 ? 20 21.953 4.148 1 92.31 230 LEU A C 1
ATOM 1911 O O . LEU A 1 230 ? 21.109 21.438 4.254 1 92.31 230 LEU A O 1
ATOM 1915 N N . ARG A 1 231 ? 19.5 22.75 4.977 1 91.19 231 ARG A N 1
ATOM 1916 C CA . ARG A 1 231 ? 20.25 23.109 6.176 1 91.19 231 ARG A CA 1
ATOM 1917 C C . ARG A 1 231 ? 20.5 21.906 7.066 1 91.19 231 ARG A C 1
ATOM 1919 O O . ARG A 1 231 ? 21.531 21.812 7.723 1 91.19 231 ARG A O 1
ATOM 1926 N N . ALA A 1 232 ? 19.578 20.984 7.062 1 87.94 232 ALA A N 1
ATOM 1927 C CA . ALA A 1 232 ? 19.656 19.812 7.922 1 87.94 232 ALA A CA 1
ATOM 1928 C C . ALA A 1 232 ? 20.406 18.688 7.227 1 87.94 232 ALA A C 1
ATOM 1930 O O . ALA A 1 232 ? 20.609 17.609 7.805 1 87.94 232 ALA A O 1
ATOM 1931 N N . ASN A 1 233 ? 20.844 18.828 6 1 87.62 233 ASN A N 1
ATOM 1932 C CA . ASN A 1 233 ? 21.516 17.812 5.195 1 87.62 233 ASN A CA 1
ATOM 1933 C C . ASN A 1 233 ? 20.641 16.578 5.012 1 87.62 233 ASN A C 1
ATOM 1935 O O . ASN A 1 233 ? 21.109 15.445 5.152 1 87.62 233 ASN A O 1
ATOM 1939 N N . ASP A 1 234 ? 19.359 16.844 4.805 1 85.88 234 ASP A N 1
ATOM 1940 C CA . ASP A 1 234 ? 18.375 15.781 4.629 1 85.88 234 ASP A CA 1
ATOM 1941 C C . ASP A 1 234 ? 17.578 15.984 3.34 1 85.88 234 ASP A C 1
ATOM 1943 O O . ASP A 1 234 ? 16.375 15.758 3.307 1 85.88 234 ASP A O 1
ATOM 1947 N N . GLU A 1 235 ? 18.219 16.391 2.318 1 85.56 235 GLU A N 1
ATOM 1948 C CA . GLU A 1 235 ? 17.547 16.875 1.12 1 85.56 235 GLU A CA 1
ATOM 1949 C C . GLU A 1 235 ? 17.5 15.797 0.042 1 85.56 235 GLU A C 1
ATOM 1951 O O . GLU A 1 235 ? 16.938 16 -1.036 1 85.56 235 GLU A O 1
ATOM 1956 N N . ARG A 1 236 ? 17.969 14.68 0.313 1 85.31 236 ARG A N 1
ATOM 1957 C CA . ARG A 1 236 ? 18.172 13.703 -0.753 1 85.31 236 ARG A CA 1
ATOM 1958 C C . ARG A 1 236 ? 16.844 13.344 -1.42 1 85.31 236 ARG A C 1
ATOM 1960 O O . ARG A 1 236 ? 16.781 13.18 -2.639 1 85.31 236 ARG A O 1
ATOM 1967 N N . MET A 1 237 ? 15.82 13.242 -0.624 1 87.75 237 MET A N 1
ATOM 1968 C CA . MET A 1 237 ? 14.539 12.805 -1.184 1 87.75 237 MET A CA 1
ATOM 1969 C C . MET A 1 237 ? 13.609 13.992 -1.409 1 87.75 237 MET A C 1
ATOM 1971 O O . MET A 1 237 ? 12.438 13.812 -1.729 1 87.75 237 MET A O 1
ATOM 1975 N N . ASN A 1 238 ? 14.094 15.156 -1.219 1 93.56 238 ASN A N 1
ATOM 1976 C CA . ASN A 1 238 ? 13.344 16.344 -1.604 1 93.56 238 ASN A CA 1
ATOM 1977 C C . ASN A 1 238 ? 13.352 16.547 -3.117 1 93.56 238 ASN A C 1
ATOM 1979 O O . ASN A 1 238 ? 14.406 16.719 -3.719 1 93.56 238 ASN A O 1
ATOM 1983 N N . CYS A 1 239 ? 12.25 16.562 -3.645 1 95.06 239 CYS A N 1
ATOM 1984 C CA . CYS A 1 239 ? 12.109 16.578 -5.098 1 95.06 239 CYS A CA 1
ATOM 1985 C C . CYS A 1 239 ? 12.734 17.828 -5.699 1 95.06 239 CYS A C 1
ATOM 1987 O O . CYS A 1 239 ? 13.344 17.766 -6.77 1 95.06 239 CYS A O 1
ATOM 1989 N N . PHE A 1 240 ? 12.609 18.938 -5.047 1 96.38 240 PHE A N 1
ATOM 1990 C CA . PHE A 1 240 ? 13.211 20.172 -5.531 1 96.38 240 PHE A CA 1
ATOM 1991 C C . PHE A 1 240 ? 14.727 20.047 -5.602 1 96.38 240 PHE A C 1
ATOM 1993 O O . PHE A 1 240 ? 15.344 20.438 -6.59 1 96.38 240 PHE A O 1
ATOM 2000 N N . HIS A 1 241 ? 15.281 19.453 -4.672 1 95 241 HIS A N 1
ATOM 2001 C CA . HIS A 1 241 ? 16.734 19.312 -4.57 1 95 241 HIS A CA 1
ATOM 2002 C C . HIS A 1 241 ? 17.266 18.328 -5.598 1 95 241 HIS A C 1
ATOM 2004 O O . HIS A 1 241 ? 18.234 18.609 -6.305 1 95 241 HIS A O 1
ATOM 2010 N N . PHE A 1 242 ? 16.672 17.156 -5.625 1 92.25 242 PHE A N 1
ATOM 2011 C CA . PHE A 1 242 ? 17.312 16.141 -6.465 1 92.25 242 PHE A CA 1
ATOM 2012 C C . PHE A 1 242 ? 17.125 16.469 -7.941 1 92.25 242 PHE A C 1
ATOM 2014 O O . PHE A 1 242 ? 17.984 16.156 -8.766 1 92.25 242 PHE A O 1
ATOM 2021 N N . ILE A 1 243 ? 16.031 17.109 -8.289 1 94.5 243 ILE A N 1
ATOM 2022 C CA . ILE A 1 243 ? 15.867 17.5 -9.688 1 94.5 243 ILE A CA 1
ATOM 2023 C C . ILE A 1 243 ? 16.875 18.594 -10.039 1 94.5 243 ILE A C 1
ATOM 2025 O O . ILE A 1 243 ? 17.484 18.562 -11.117 1 94.5 243 ILE A O 1
ATOM 2029 N N . GLN A 1 244 ? 17.047 19.547 -9.148 1 94.75 244 GLN A N 1
ATOM 2030 C CA . GLN A 1 244 ? 18.016 20.625 -9.359 1 94.75 244 GLN A CA 1
ATOM 2031 C C . GLN A 1 244 ? 19.422 20.078 -9.539 1 94.75 244 GLN A C 1
ATOM 2033 O O . GLN A 1 244 ? 20.141 20.469 -10.461 1 94.75 244 GLN A O 1
ATOM 2038 N N . THR A 1 245 ? 19.781 19.188 -8.703 1 93.5 245 THR A N 1
ATOM 2039 C CA . THR A 1 245 ? 21.141 18.641 -8.672 1 93.5 245 THR A CA 1
ATOM 2040 C C . THR A 1 245 ? 21.375 17.719 -9.859 1 93.5 245 THR A C 1
ATOM 2042 O O . THR A 1 245 ? 22.406 17.797 -10.523 1 93.5 245 THR A O 1
ATOM 2045 N N . GLN A 1 246 ? 20.453 16.906 -10.094 1 91.44 246 GLN A N 1
ATOM 2046 C CA . GLN A 1 246 ? 20.609 15.906 -11.148 1 91.44 246 GLN A CA 1
ATOM 2047 C C . GLN A 1 246 ? 20.641 16.562 -12.523 1 91.44 246 GLN A C 1
ATOM 2049 O O . GLN A 1 246 ? 21.312 16.062 -13.438 1 91.44 246 GLN A O 1
ATOM 2054 N N . ARG A 1 247 ? 19.969 17.656 -12.664 1 93.5 247 ARG A N 1
ATOM 2055 C CA . ARG A 1 247 ? 19.875 18.312 -13.961 1 93.5 247 ARG A CA 1
ATOM 2056 C C . ARG A 1 247 ? 20.75 19.547 -14.016 1 93.5 247 ARG A C 1
ATOM 2058 O O . ARG A 1 247 ? 20.844 20.219 -15.055 1 93.5 247 ARG A O 1
ATOM 2065 N N . SER A 1 248 ? 21.391 19.922 -12.914 1 95.62 248 SER A N 1
ATOM 2066 C CA . SER A 1 248 ? 22.188 21.141 -12.781 1 95.62 248 SER A CA 1
ATOM 2067 C C . SER A 1 248 ? 21.375 22.359 -13.18 1 95.62 248 SER A C 1
ATOM 2069 O O . SER A 1 248 ? 21.828 23.188 -13.977 1 95.62 248 SER A O 1
ATOM 2071 N N . TRP A 1 249 ? 20.203 22.438 -12.688 1 96.5 249 TRP A N 1
ATOM 2072 C CA . TRP A 1 249 ? 19.266 23.516 -13.023 1 96.5 249 TRP A CA 1
ATOM 2073 C C . TRP A 1 249 ? 19.422 24.672 -12.055 1 96.5 249 TRP A C 1
ATOM 2075 O O . TRP A 1 249 ? 19.797 24.5 -10.898 1 96.5 249 TRP A O 1
ATOM 2085 N N . SER A 1 250 ? 19.141 25.828 -12.594 1 96.56 250 SER A N 1
ATOM 2086 C CA . SER A 1 250 ? 18.969 26.984 -11.727 1 96.56 250 SER A CA 1
ATOM 2087 C C . SER A 1 250 ? 17.688 26.875 -10.898 1 96.56 250 SER A C 1
ATOM 2089 O O . SER A 1 250 ? 16.859 26 -11.164 1 96.56 250 SER A O 1
ATOM 2091 N N . VAL A 1 251 ? 17.547 27.734 -9.922 1 96.5 251 VAL A N 1
ATOM 2092 C CA . VAL A 1 251 ? 16.344 27.766 -9.102 1 96.5 251 VAL A CA 1
ATOM 2093 C C . VAL A 1 251 ? 15.125 28.078 -9.969 1 96.5 251 VAL A C 1
ATOM 2095 O O . VAL A 1 251 ? 14.062 27.484 -9.797 1 96.5 251 VAL A O 1
ATOM 2098 N N . GLU A 1 252 ? 15.305 28.922 -10.938 1 96.56 252 GLU A N 1
ATOM 2099 C CA . GLU A 1 252 ? 14.227 29.328 -11.828 1 96.56 252 GLU A CA 1
ATOM 2100 C C . GLU A 1 252 ? 13.75 28.156 -12.688 1 96.56 252 GLU A C 1
ATOM 2102 O O . GLU A 1 252 ? 12.547 27.969 -12.875 1 96.56 252 GLU A O 1
ATOM 2107 N N . GLU A 1 253 ? 14.672 27.438 -13.117 1 97.06 253 GLU A N 1
ATOM 2108 C CA . GLU A 1 253 ? 14.344 26.266 -13.922 1 97.06 253 GLU A CA 1
ATOM 2109 C C . GLU A 1 253 ? 13.602 25.219 -13.102 1 97.06 253 GLU A C 1
ATOM 2111 O O . GLU A 1 253 ? 12.664 24.594 -13.594 1 97.06 253 GLU A O 1
ATOM 2116 N N . CYS A 1 254 ? 13.977 25.078 -11.898 1 97.31 254 CYS A N 1
ATOM 2117 C CA . CYS A 1 254 ? 13.305 24.141 -11 1 97.31 254 CYS A CA 1
ATOM 2118 C C . CYS A 1 254 ? 11.875 24.578 -10.719 1 97.31 254 CYS A C 1
ATOM 2120 O O . CYS A 1 254 ? 10.961 23.75 -10.695 1 97.31 254 CYS A O 1
ATOM 2122 N N . LEU A 1 255 ? 11.719 25.844 -10.562 1 97.75 255 LEU A N 1
ATOM 2123 C CA . LEU A 1 255 ? 10.391 26.391 -10.305 1 97.75 255 LEU A CA 1
ATOM 2124 C C . LEU A 1 255 ? 9.477 26.188 -11.5 1 97.75 255 LEU A C 1
ATOM 2126 O O . LEU A 1 255 ? 8.297 25.859 -11.344 1 97.75 255 LEU A O 1
ATOM 2130 N N . GLU A 1 256 ? 10.023 26.312 -12.656 1 97.5 256 GLU A N 1
ATOM 2131 C CA . GLU A 1 256 ? 9.25 26.062 -13.875 1 97.5 256 GLU A CA 1
ATOM 2132 C C . GLU A 1 256 ? 8.82 24.609 -13.961 1 97.5 256 GLU A C 1
ATOM 2134 O O . GLU A 1 256 ? 7.695 24.312 -14.367 1 97.5 256 GLU A O 1
ATOM 2139 N N . PHE A 1 257 ? 9.688 23.797 -13.578 1 97.12 257 PHE A N 1
ATOM 2140 C CA . PHE A 1 257 ? 9.375 22.375 -13.555 1 97.12 257 PHE A CA 1
ATOM 2141 C C . PHE A 1 257 ? 8.242 22.078 -12.586 1 97.12 257 PHE A C 1
ATOM 2143 O O . PHE A 1 257 ? 7.305 21.359 -12.922 1 97.12 257 PHE A O 1
ATOM 2150 N N . PHE A 1 258 ? 8.305 22.609 -11.391 1 97.69 258 PHE A N 1
ATOM 2151 C CA . PHE A 1 258 ? 7.273 22.406 -10.391 1 97.69 258 PHE A CA 1
ATOM 2152 C C . PHE A 1 258 ? 5.926 22.922 -10.883 1 97.69 258 PHE A C 1
ATOM 2154 O O . PHE A 1 258 ? 4.891 22.297 -10.656 1 97.69 258 PHE A O 1
ATOM 2161 N N . GLU A 1 259 ? 5.98 24.031 -11.508 1 97.5 259 GLU A N 1
ATOM 2162 C CA . GLU A 1 259 ? 4.754 24.594 -12.078 1 97.5 259 GLU A CA 1
ATOM 2163 C C . GLU A 1 259 ? 4.117 23.625 -13.062 1 97.5 259 GLU A C 1
ATOM 2165 O O . GLU A 1 259 ? 2.918 23.344 -12.984 1 97.5 259 GLU A O 1
ATOM 2170 N N . LYS A 1 260 ? 4.914 23.109 -13.922 1 97.12 260 LYS A N 1
ATOM 2171 C CA . LYS A 1 260 ? 4.43 22.188 -14.945 1 97.12 260 LYS A CA 1
ATOM 2172 C C . LYS A 1 260 ? 3.951 20.875 -14.328 1 97.12 260 LYS A C 1
ATOM 2174 O O . LYS A 1 260 ? 2.936 20.328 -14.758 1 97.12 260 LYS A O 1
ATOM 2179 N N . GLU A 1 261 ? 4.719 20.438 -13.383 1 97.06 261 GLU A N 1
ATOM 2180 C CA . GLU A 1 261 ? 4.371 19.172 -12.742 1 97.06 261 GLU A CA 1
ATOM 2181 C C . GLU A 1 261 ? 3.057 19.281 -11.977 1 97.06 261 GLU A C 1
ATOM 2183 O O . GLU A 1 261 ? 2.234 18.359 -12.008 1 97.06 261 GLU A O 1
ATOM 2188 N N . ILE A 1 262 ? 2.844 20.344 -11.305 1 97.38 262 ILE A N 1
ATOM 2189 C CA . ILE A 1 262 ? 1.601 20.562 -10.57 1 97.38 262 ILE A CA 1
ATOM 2190 C C . ILE A 1 262 ? 0.438 20.672 -11.555 1 97.38 262 ILE A C 1
ATOM 2192 O O . ILE A 1 262 ? -0.634 20.109 -11.328 1 97.38 262 ILE A O 1
ATOM 2196 N N . ASP A 1 263 ? 0.671 21.312 -12.68 1 97.56 263 ASP A N 1
ATOM 2197 C CA . ASP A 1 263 ? -0.341 21.391 -13.727 1 97.56 263 ASP A CA 1
ATOM 2198 C C . ASP A 1 263 ? -0.724 20 -14.227 1 97.56 263 ASP A C 1
ATOM 2200 O O . ASP A 1 263 ? -1.906 19.703 -14.422 1 97.56 263 ASP A O 1
ATOM 2204 N N . ASN A 1 264 ? 0.271 19.219 -14.414 1 96.12 264 ASN A N 1
ATOM 2205 C CA . ASN A 1 264 ? 0.029 17.859 -14.891 1 96.12 264 ASN A CA 1
ATOM 2206 C C . ASN A 1 264 ? -0.801 17.062 -13.898 1 96.12 264 ASN A C 1
ATOM 2208 O O . ASN A 1 264 ? -1.74 16.359 -14.281 1 96.12 264 ASN A O 1
ATOM 2212 N N . CYS A 1 265 ? -0.43 17.156 -12.656 1 96.44 265 CYS A N 1
ATOM 2213 C CA . CYS A 1 265 ? -1.165 16.453 -11.617 1 96.44 265 CYS A CA 1
ATOM 2214 C C . CYS A 1 265 ? -2.594 16.969 -11.508 1 96.44 265 CYS A C 1
ATOM 2216 O O . CYS A 1 265 ? -3.533 16.188 -11.359 1 96.44 265 CYS A O 1
ATOM 2218 N N . LEU A 1 266 ? -2.756 18.266 -11.578 1 97.06 266 LEU A N 1
ATOM 2219 C CA . LEU A 1 266 ? -4.078 18.891 -11.484 1 97.06 266 LEU A CA 1
ATOM 2220 C C . LEU A 1 266 ? -4.957 18.469 -12.656 1 97.06 266 LEU A C 1
ATOM 2222 O O . LEU A 1 266 ? -6.148 18.203 -12.477 1 97.06 266 LEU A O 1
ATOM 2226 N N . GLU A 1 267 ? -4.406 18.469 -13.812 1 97.12 267 GLU A N 1
ATOM 2227 C CA . GLU A 1 267 ? -5.152 18.062 -15 1 97.12 267 GLU A CA 1
ATOM 2228 C C . GLU A 1 267 ? -5.656 16.625 -14.859 1 97.12 267 GLU A C 1
ATOM 2230 O O . GLU A 1 267 ? -6.828 16.344 -15.117 1 97.12 267 GLU A O 1
ATOM 2235 N N . LYS A 1 268 ? -4.77 15.773 -14.484 1 93.81 268 LYS A N 1
ATOM 2236 C CA . LYS A 1 268 ? -5.152 14.375 -14.289 1 93.81 268 LYS A CA 1
ATOM 2237 C C . LYS A 1 268 ? -6.211 14.242 -13.203 1 93.81 268 LYS A C 1
ATOM 2239 O O . LYS A 1 268 ? -7.164 13.477 -13.344 1 93.81 268 LYS A O 1
ATOM 2244 N N . PHE A 1 269 ? -6.016 15.008 -12.109 1 97.19 269 PHE A N 1
ATOM 2245 C CA . PHE A 1 269 ? -6.984 15.008 -11.016 1 97.19 269 PHE A CA 1
ATOM 2246 C C . PHE A 1 269 ? -8.367 15.414 -11.516 1 97.19 269 PHE A C 1
ATOM 2248 O O . PHE A 1 269 ? -9.359 14.742 -11.227 1 97.19 269 PHE A O 1
ATOM 2255 N N . LEU A 1 270 ? -8.406 16.438 -12.266 1 97.31 270 LEU A N 1
ATOM 2256 C CA . LEU A 1 270 ? -9.68 16.984 -12.734 1 97.31 270 LEU A CA 1
ATOM 2257 C C . LEU A 1 270 ? -10.359 16.016 -13.695 1 97.31 270 LEU A C 1
ATOM 2259 O O . LEU A 1 270 ? -11.578 15.859 -13.68 1 97.31 270 LEU A O 1
ATOM 2263 N N . ILE A 1 271 ? -9.617 15.352 -14.531 1 95.75 271 ILE A N 1
ATOM 2264 C CA . ILE A 1 271 ? -10.156 14.352 -15.438 1 95.75 271 ILE A CA 1
ATOM 2265 C C . ILE A 1 271 ? -10.766 13.203 -14.641 1 95.75 271 ILE A C 1
ATOM 2267 O O . ILE A 1 271 ? -11.914 12.812 -14.875 1 95.75 271 ILE A O 1
ATOM 2271 N N . ASP A 1 272 ? -10.016 12.727 -13.656 1 94.69 272 ASP A N 1
ATOM 2272 C CA . ASP A 1 272 ? -10.484 11.609 -12.844 1 94.69 272 ASP A CA 1
ATOM 2273 C C . ASP A 1 272 ? -11.68 12.016 -11.984 1 94.69 272 ASP A C 1
ATOM 2275 O O . ASP A 1 272 ? -12.602 11.219 -11.773 1 94.69 272 ASP A O 1
ATOM 2279 N N . GLU A 1 273 ? -11.648 13.219 -11.461 1 97 273 GLU A N 1
ATOM 2280 C CA . GLU A 1 273 ? -12.773 13.727 -10.688 1 97 273 GLU A CA 1
ATOM 2281 C C . GLU A 1 273 ? -14.047 13.758 -11.523 1 97 273 GLU A C 1
ATOM 2283 O O . GLU A 1 273 ? -15.117 13.344 -11.062 1 97 273 GLU A O 1
ATOM 2288 N N . ASN A 1 274 ? -13.922 14.25 -12.711 1 96.88 274 ASN A N 1
ATOM 2289 C CA . ASN A 1 274 ? -15.07 14.312 -13.609 1 96.88 274 ASN A CA 1
ATOM 2290 C C . ASN A 1 274 ? -15.609 12.922 -13.93 1 96.88 274 ASN A C 1
ATOM 2292 O O . ASN A 1 274 ? -16.828 12.719 -13.969 1 96.88 274 ASN A O 1
ATOM 2296 N N . LEU A 1 275 ? -14.688 12.008 -14.203 1 93.75 275 LEU A N 1
ATOM 2297 C CA . LEU A 1 275 ? -15.102 10.641 -14.484 1 93.75 275 LEU A CA 1
ATOM 2298 C C . LEU A 1 275 ? -15.828 10.031 -13.289 1 93.75 275 LEU A C 1
ATOM 2300 O O . LEU A 1 275 ? -16.859 9.375 -13.453 1 93.75 275 LEU A O 1
ATOM 2304 N N . LEU A 1 276 ? -15.344 10.266 -12.078 1 95.38 276 LEU A N 1
ATOM 2305 C CA . LEU A 1 276 ? -15.969 9.766 -10.867 1 95.38 276 LEU A CA 1
ATOM 2306 C C . LEU A 1 276 ? -17.359 10.367 -10.672 1 95.38 276 LEU A C 1
ATOM 2308 O O . LEU A 1 276 ? -18.312 9.656 -10.359 1 95.38 276 LEU A O 1
ATOM 2312 N N . LYS A 1 277 ? -17.469 11.656 -10.867 1 95.94 277 LYS A N 1
ATOM 2313 C CA . LYS A 1 277 ? -18.734 12.344 -10.711 1 95.94 277 LYS A CA 1
ATOM 2314 C C . LYS A 1 277 ? -19.766 11.836 -11.719 1 95.94 277 LYS A C 1
ATOM 2316 O O . LYS A 1 277 ? -20.906 11.547 -11.344 1 95.94 277 LYS A O 1
ATOM 2321 N N . GLN A 1 278 ? -19.328 11.688 -12.953 1 94.81 278 GLN A N 1
ATOM 2322 C CA . GLN A 1 278 ? -20.234 11.164 -13.969 1 94.81 278 GLN A CA 1
ATOM 2323 C C . GLN A 1 278 ? -20.75 9.781 -13.578 1 94.81 278 GLN A C 1
ATOM 2325 O O . GLN A 1 278 ? -21.938 9.492 -13.703 1 94.81 278 GLN A O 1
ATOM 2330 N N . LYS A 1 279 ? -19.891 8.984 -13.109 1 90.25 279 LYS A N 1
ATOM 2331 C CA . LYS A 1 279 ? -20.234 7.621 -12.711 1 90.25 279 LYS A CA 1
ATOM 2332 C C . LYS A 1 279 ? -21.266 7.629 -11.57 1 90.25 279 LYS A C 1
ATOM 2334 O O . LYS A 1 279 ? -22.297 6.965 -11.656 1 90.25 279 LYS A O 1
ATOM 2339 N N . TYR A 1 280 ? -21.078 8.414 -10.578 1 93.5 280 TYR A N 1
ATOM 2340 C CA . TYR A 1 280 ? -21.891 8.305 -9.375 1 93.5 280 TYR A CA 1
ATOM 2341 C C . TYR A 1 280 ? -23.141 9.188 -9.469 1 93.5 280 TYR A C 1
ATOM 2343 O O . TYR A 1 280 ? -24.141 8.93 -8.797 1 93.5 280 TYR A O 1
ATOM 2351 N N . TYR A 1 281 ? -23.078 10.211 -10.32 1 94.06 281 TYR A N 1
ATOM 2352 C CA . TYR A 1 281 ? -24.297 10.961 -10.578 1 94.06 281 TYR A CA 1
ATOM 2353 C C . TYR A 1 281 ? -25.344 10.078 -11.25 1 94.06 281 TYR A C 1
ATOM 2355 O O . TYR A 1 281 ? -26.547 10.281 -11.07 1 94.06 281 TYR A O 1
ATOM 2363 N N . SER A 1 282 ? -24.859 9.094 -11.938 1 91.19 282 SER A N 1
ATOM 2364 C CA . SER A 1 282 ? -25.766 8.18 -12.617 1 91.19 282 SER A CA 1
ATOM 2365 C C . SER A 1 282 ? -26.312 7.117 -11.672 1 91.19 282 SER A C 1
ATOM 2367 O O . SER A 1 282 ? -27.359 6.527 -11.922 1 91.19 282 SER A O 1
ATOM 2369 N N . ILE A 1 283 ? -25.734 6.883 -10.594 1 88.56 283 ILE A N 1
ATOM 2370 C CA . ILE A 1 283 ? -26.062 5.789 -9.688 1 88.56 283 ILE A CA 1
ATOM 2371 C C . ILE A 1 283 ? -26.875 6.324 -8.508 1 88.56 283 ILE A C 1
ATOM 2373 O O . ILE A 1 283 ? -27.828 5.676 -8.047 1 88.56 283 ILE A O 1
ATOM 2377 N N . LEU A 1 284 ? -26.469 7.484 -8.062 1 91.56 284 LEU A N 1
ATOM 2378 C CA . LEU A 1 284 ? -27.109 8.047 -6.875 1 91.56 284 LEU A CA 1
ATOM 2379 C C . LEU A 1 284 ? -28.5 8.562 -7.195 1 91.56 284 LEU A C 1
ATOM 2381 O O . LEU A 1 284 ? -28.719 9.188 -8.242 1 91.56 284 LEU A O 1
ATOM 2385 N N . LYS A 1 285 ? -29.422 8.258 -6.332 1 87.19 285 LYS A N 1
ATOM 2386 C CA . LYS A 1 285 ? -30.844 8.414 -6.656 1 87.19 285 LYS A CA 1
ATOM 2387 C C . LYS A 1 285 ? -31.406 9.695 -6.043 1 87.19 285 LYS A C 1
ATOM 2389 O O . LYS A 1 285 ? -32.312 10.297 -6.598 1 87.19 285 LYS A O 1
ATOM 2394 N N . THR A 1 286 ? -30.891 10.109 -4.875 1 94.19 286 THR A N 1
ATOM 2395 C CA . THR A 1 286 ? -31.469 11.258 -4.184 1 94.19 286 THR A CA 1
ATOM 2396 C C . THR A 1 286 ? -30.516 12.445 -4.195 1 94.19 286 THR A C 1
ATOM 2398 O O . THR A 1 286 ? -29.297 12.266 -4.305 1 94.19 286 THR A O 1
ATOM 2401 N N . GLN A 1 287 ? -31.172 13.578 -4.039 1 95 287 GLN A N 1
ATOM 2402 C CA . GLN A 1 287 ? -30.359 14.789 -3.971 1 95 287 GLN A CA 1
ATOM 2403 C C . GLN A 1 287 ? -29.469 14.789 -2.727 1 95 287 GLN A C 1
ATOM 2405 O O . GLN A 1 287 ? -28.344 15.281 -2.766 1 95 287 GLN A O 1
ATOM 2410 N N . GLU A 1 288 ? -29.953 14.297 -1.649 1 93.56 288 GLU A N 1
ATOM 2411 C CA . GLU A 1 288 ? -29.188 14.211 -0.415 1 93.56 288 GLU A CA 1
ATOM 2412 C C . GLU A 1 288 ? -27.922 13.367 -0.607 1 93.56 288 GLU A C 1
ATOM 2414 O O . GLU A 1 288 ? -26.859 13.719 -0.117 1 93.56 288 GLU A O 1
ATOM 2419 N N . ASP A 1 289 ? -28.094 12.297 -1.374 1 94.19 289 ASP A N 1
ATOM 2420 C CA . ASP A 1 289 ? -26.953 11.438 -1.673 1 94.19 289 ASP A CA 1
ATOM 2421 C C . ASP A 1 289 ? -25.922 12.164 -2.537 1 94.19 289 ASP A C 1
ATOM 2423 O O . ASP A 1 289 ? -24.719 12.055 -2.301 1 94.19 289 ASP A O 1
ATOM 2427 N N . ILE A 1 290 ? -26.406 12.898 -3.467 1 95.25 290 ILE A N 1
ATOM 2428 C CA . ILE A 1 290 ? -25.531 13.641 -4.383 1 95.25 290 ILE A CA 1
ATOM 2429 C C . ILE A 1 290 ? -24.797 14.727 -3.619 1 95.25 290 ILE A C 1
ATOM 2431 O O . ILE A 1 290 ? -23.594 14.914 -3.812 1 95.25 290 ILE A O 1
ATOM 2435 N N . ASP A 1 291 ? -25.453 15.391 -2.752 1 93.81 291 ASP A N 1
ATOM 2436 C CA . ASP A 1 291 ? -24.828 16.438 -1.949 1 93.81 291 ASP A CA 1
ATOM 2437 C C . ASP A 1 291 ? -23.734 15.867 -1.051 1 93.81 291 ASP A C 1
ATOM 2439 O O . ASP A 1 291 ? -22.656 16.453 -0.933 1 93.81 291 ASP A O 1
ATOM 2443 N N . GLU A 1 292 ? -24 14.797 -0.429 1 93.5 292 GLU A N 1
ATOM 2444 C CA . GLU A 1 292 ? -23.016 14.141 0.41 1 93.5 292 GLU A CA 1
ATOM 2445 C C . GLU A 1 292 ? -21.797 13.703 -0.41 1 93.5 292 GLU A C 1
ATOM 2447 O O . GLU A 1 292 ? -20.656 13.859 0.026 1 93.5 292 GLU A O 1
ATOM 2452 N N . PHE A 1 293 ? -22.109 13.195 -1.589 1 95 293 PHE A N 1
ATOM 2453 C CA . PHE A 1 293 ? -21.047 12.781 -2.49 1 95 293 PHE A CA 1
ATOM 2454 C C . PHE A 1 293 ? -20.188 13.969 -2.889 1 95 293 PHE A C 1
ATOM 2456 O O . PHE A 1 293 ? -18.953 13.883 -2.859 1 95 293 PHE A O 1
ATOM 2463 N N . ASN A 1 294 ? -20.797 15.023 -3.176 1 93.25 294 ASN A N 1
ATOM 2464 C CA . ASN A 1 294 ? -20.062 16.234 -3.547 1 93.25 294 ASN A CA 1
ATOM 2465 C C . ASN A 1 294 ? -19.219 16.75 -2.391 1 93.25 294 ASN A C 1
ATOM 2467 O O . ASN A 1 294 ? -18.094 17.219 -2.598 1 93.25 294 ASN A O 1
ATOM 2471 N N . GLN A 1 295 ? -19.703 16.672 -1.22 1 90.5 295 GLN A N 1
ATOM 2472 C CA . GLN A 1 295 ? -18.953 17.094 -0.041 1 90.5 295 GLN A CA 1
ATOM 2473 C C . GLN A 1 295 ? -17.719 16.234 0.166 1 90.5 295 GLN A C 1
ATOM 2475 O O . GLN A 1 295 ? -16.672 16.719 0.59 1 90.5 295 GLN A O 1
ATOM 2480 N N . LEU A 1 296 ? -17.859 14.977 -0.125 1 92.69 296 LEU A N 1
ATOM 2481 C CA . LEU A 1 296 ? -16.734 14.062 -0.019 1 92.69 296 LEU A CA 1
ATOM 2482 C C . LEU A 1 296 ? -15.656 14.414 -1.036 1 92.69 296 LEU A C 1
ATOM 2484 O O . LEU A 1 296 ? -14.469 14.445 -0.703 1 92.69 296 LEU A O 1
ATOM 2488 N N . VAL A 1 297 ? -16.094 14.664 -2.23 1 93.81 297 VAL A N 1
ATOM 2489 C CA . VAL A 1 297 ? -15.156 14.977 -3.312 1 93.81 297 VAL A CA 1
ATOM 2490 C C . VAL A 1 297 ? -14.469 16.312 -3.041 1 93.81 297 VAL A C 1
ATOM 2492 O O . VAL A 1 297 ? -13.281 16.469 -3.326 1 93.81 297 VAL A O 1
ATOM 2495 N N . GLU A 1 298 ? -15.148 17.219 -2.453 1 92.44 298 GLU A N 1
ATOM 2496 C CA . GLU A 1 298 ? -14.633 18.547 -2.152 1 92.44 298 GLU A CA 1
ATOM 2497 C C . GLU A 1 298 ? -13.477 18.469 -1.156 1 92.44 298 GLU A C 1
ATOM 2499 O O . GLU A 1 298 ? -12.633 19.375 -1.112 1 92.44 298 GLU A O 1
ATOM 2504 N N . LYS A 1 299 ? -13.398 17.422 -0.386 1 92.19 299 LYS A N 1
ATOM 2505 C CA . LYS A 1 299 ? -12.32 17.281 0.596 1 92.19 299 LYS A CA 1
ATOM 2506 C C . LYS A 1 299 ? -10.961 17.203 -0.085 1 92.19 299 LYS A C 1
ATOM 2508 O O . LYS A 1 299 ? -9.953 17.625 0.478 1 92.19 299 LYS A O 1
ATOM 2513 N N . PHE A 1 300 ? -10.969 16.641 -1.294 1 94.75 300 PHE A N 1
ATOM 2514 C CA . PHE A 1 300 ? -9.719 16.625 -2.047 1 94.75 300 PHE A CA 1
ATOM 2515 C C . PHE A 1 300 ? -9.242 18.047 -2.33 1 94.75 300 PHE A C 1
ATOM 2517 O O . PHE A 1 300 ? -8.062 18.359 -2.174 1 94.75 300 PHE A O 1
ATOM 2524 N N . HIS A 1 301 ? -10.203 18.891 -2.682 1 94.62 301 HIS A N 1
ATOM 2525 C CA . HIS A 1 301 ? -9.906 20.297 -2.941 1 94.62 301 HIS A CA 1
ATOM 2526 C C . HIS A 1 301 ? -9.391 20.984 -1.686 1 94.62 301 HIS A C 1
ATOM 2528 O O . HIS A 1 301 ? -8.391 21.703 -1.737 1 94.62 301 HIS A O 1
ATOM 2534 N N . TYR A 1 302 ? -9.992 20.703 -0.627 1 91.94 302 TYR A N 1
ATOM 2535 C CA . TYR A 1 302 ? -9.641 21.344 0.636 1 91.94 302 TYR A CA 1
ATOM 2536 C C . TYR A 1 302 ? -8.25 20.922 1.093 1 91.94 302 TYR A C 1
ATOM 2538 O O . TYR A 1 302 ? -7.496 21.734 1.631 1 91.94 302 TYR A O 1
ATOM 2546 N N . MET A 1 303 ? -7.926 19.734 0.887 1 92.19 303 MET A N 1
ATOM 2547 C CA . MET A 1 303 ? -6.605 19.25 1.288 1 92.19 303 MET A CA 1
ATOM 2548 C C . MET A 1 303 ? -5.508 19.953 0.501 1 92.19 303 MET A C 1
ATOM 2550 O O . MET A 1 303 ? -4.5 20.375 1.073 1 92.19 303 MET A O 1
ATOM 2554 N N . MET A 1 304 ? -5.734 20.094 -0.78 1 93.19 304 MET A N 1
ATOM 2555 C CA . MET A 1 304 ? -4.758 20.781 -1.624 1 93.19 304 MET A CA 1
ATOM 2556 C C . MET A 1 304 ? -4.652 22.25 -1.254 1 93.19 304 MET A C 1
ATOM 2558 O O . MET A 1 304 ? -3.551 22.797 -1.147 1 93.19 304 MET A O 1
ATOM 2562 N N . SER A 1 305 ? -5.766 22.828 -0.935 1 92.06 305 SER A N 1
ATOM 2563 C CA . SER A 1 305 ? -5.789 24.234 -0.568 1 92.06 305 SER A CA 1
ATOM 2564 C C . SER A 1 305 ? -5.195 24.453 0.819 1 92.06 305 SER A C 1
ATOM 2566 O O . SER A 1 305 ? -4.496 25.438 1.05 1 92.06 305 SER A O 1
ATOM 2568 N N . ALA A 1 306 ? -5.461 23.562 1.69 1 89.56 306 ALA A N 1
ATOM 2569 C CA . ALA A 1 306 ? -5.035 23.719 3.08 1 89.56 306 ALA A CA 1
ATOM 2570 C C . ALA A 1 306 ? -3.514 23.656 3.191 1 89.56 306 ALA A C 1
ATOM 2572 O O . ALA A 1 306 ? -2.916 24.406 3.975 1 89.56 306 ALA A O 1
ATOM 2573 N N . ILE A 1 307 ? -2.92 22.828 2.475 1 88.25 307 ILE A N 1
ATOM 2574 C CA . ILE A 1 307 ? -1.47 22.688 2.547 1 88.25 307 ILE A CA 1
ATOM 2575 C C . ILE A 1 307 ? -0.806 23.984 2.096 1 88.25 307 ILE A C 1
ATOM 2577 O O . ILE A 1 307 ? 0.174 24.438 2.697 1 88.25 307 ILE A O 1
ATOM 2581 N N . VAL A 1 308 ? -1.332 24.531 1.09 1 87.88 308 VAL A N 1
ATOM 2582 C CA . VAL A 1 308 ? -0.788 25.781 0.552 1 87.88 308 VAL A CA 1
ATOM 2583 C C . VAL A 1 308 ? -1.008 26.922 1.55 1 87.88 308 VAL A C 1
ATOM 2585 O O . VAL A 1 308 ? -0.082 27.672 1.854 1 87.88 308 VAL A O 1
ATOM 2588 N N . THR A 1 309 ? -2.174 26.969 2.064 1 83.56 309 THR A N 1
ATOM 2589 C CA . THR A 1 309 ? -2.521 28.031 2.996 1 83.56 309 THR A CA 1
ATOM 2590 C C . THR A 1 309 ? -1.742 27.891 4.301 1 83.56 309 THR A C 1
ATOM 2592 O O . THR A 1 309 ? -1.267 28.875 4.859 1 83.56 309 THR A O 1
ATOM 2595 N N . TRP A 1 310 ? -1.646 26.719 4.715 1 82.62 310 TRP A N 1
ATOM 2596 C CA . TRP A 1 310 ? -0.962 26.453 5.973 1 82.62 310 TRP A CA 1
ATOM 2597 C C . TRP A 1 310 ? 0.513 26.828 5.883 1 82.62 310 TRP A C 1
ATOM 2599 O O . TRP A 1 310 ? 1.028 27.562 6.738 1 82.62 310 TRP A O 1
ATOM 2609 N N . TYR A 1 311 ? 1.184 26.5 4.895 1 76.12 311 TYR A N 1
ATOM 2610 C CA . TYR A 1 311 ? 2.627 26.703 4.824 1 76.12 311 TYR A CA 1
ATOM 2611 C C . TYR A 1 311 ? 2.961 28.125 4.383 1 76.12 311 TYR A C 1
ATOM 2613 O O . TYR A 1 311 ? 3.971 28.688 4.805 1 76.12 311 TYR A O 1
ATOM 2621 N N . SER A 1 312 ? 2.143 28.672 3.643 1 69.38 312 SER A N 1
ATOM 2622 C CA . SER A 1 312 ? 2.473 29.984 3.082 1 69.38 312 SER A CA 1
ATOM 2623 C C . SER A 1 312 ? 1.998 31.109 3.992 1 69.38 312 SER A C 1
ATOM 2625 O O . SER A 1 312 ? 2.58 32.188 3.998 1 69.38 312 SER A O 1
ATOM 2627 N N . GLN A 1 313 ? 1.025 30.828 4.754 1 67.62 313 GLN A N 1
ATOM 2628 C CA . GLN A 1 313 ? 0.42 31.984 5.422 1 67.62 313 GLN A CA 1
ATOM 2629 C C . GLN A 1 313 ? 0.392 31.781 6.934 1 67.62 313 GLN A C 1
ATOM 2631 O O . GLN A 1 313 ? 0.548 32.75 7.695 1 67.62 313 GLN A O 1
ATOM 2636 N N . LYS A 1 314 ? 0.319 30.594 7.246 1 68.5 314 LYS A N 1
ATOM 2637 C CA . LYS A 1 314 ? -0.103 30.438 8.633 1 68.5 314 LYS A CA 1
ATOM 2638 C C . LYS A 1 314 ? 1.016 29.844 9.492 1 68.5 314 LYS A C 1
ATOM 2640 O O . LYS A 1 314 ? 1.242 30.297 10.617 1 68.5 314 LYS A O 1
ATOM 2645 N N . SER A 1 315 ? 1.666 28.953 8.859 1 75.56 315 SER A N 1
ATOM 2646 C CA . SER A 1 315 ? 2.701 28.281 9.633 1 75.56 315 SER A CA 1
ATOM 2647 C C . SER A 1 315 ? 4.055 28.953 9.461 1 75.56 315 SER A C 1
ATOM 2649 O O . SER A 1 315 ? 4.379 29.453 8.375 1 75.56 315 SER A O 1
ATOM 2651 N N . LYS A 1 316 ? 4.781 29.016 10.539 1 76.75 316 LYS A N 1
ATOM 2652 C CA . LYS A 1 316 ? 6.137 29.562 10.5 1 76.75 316 LYS A CA 1
ATOM 2653 C C . LYS A 1 316 ? 7.172 28.438 10.383 1 76.75 316 LYS A C 1
ATOM 2655 O O . LYS A 1 316 ? 8.375 28.703 10.422 1 76.75 316 LYS A O 1
ATOM 2660 N N . LYS A 1 317 ? 6.676 27.281 10.18 1 77.69 317 LYS A N 1
ATOM 2661 C CA . LYS A 1 317 ? 7.527 26.094 10.203 1 77.69 317 LYS A CA 1
ATOM 2662 C C . LYS A 1 317 ? 8.641 26.188 9.164 1 77.69 317 LYS A C 1
ATOM 2664 O O . LYS A 1 317 ? 9.766 25.766 9.414 1 77.69 317 LYS A O 1
ATOM 2669 N N . TYR A 1 318 ? 8.312 26.828 8.008 1 84.5 318 TYR A N 1
ATOM 2670 C CA . TYR A 1 318 ? 9.281 26.797 6.914 1 84.5 318 TYR A CA 1
ATOM 2671 C C . TYR A 1 318 ? 9.727 28.219 6.555 1 84.5 318 TYR A C 1
ATOM 2673 O O . TYR A 1 318 ? 10.406 28.422 5.547 1 84.5 318 TYR A O 1
ATOM 2681 N N . LYS A 1 319 ? 9.414 29.156 7.422 1 87.19 319 LYS A N 1
ATOM 2682 C CA . LYS A 1 319 ? 9.805 30.531 7.152 1 87.19 319 LYS A CA 1
ATOM 2683 C C . LYS A 1 319 ? 11.188 30.844 7.727 1 87.19 319 LYS A C 1
ATOM 2685 O O . LYS A 1 319 ? 11.594 30.234 8.719 1 87.19 319 LYS A O 1
ATOM 2690 N N . SER A 1 320 ? 11.781 31.688 7.016 1 88.56 320 SER A N 1
ATOM 2691 C CA . SER A 1 320 ? 13.086 32.188 7.453 1 88.56 320 SER A CA 1
ATOM 2692 C C . SER A 1 320 ? 13.336 33.594 6.965 1 88.56 320 SER A C 1
ATOM 2694 O O . SER A 1 320 ? 12.852 34 5.902 1 88.56 320 SER A O 1
ATOM 2696 N N . GLU A 1 321 ? 14.148 34.312 7.711 1 89.75 321 GLU A N 1
ATOM 2697 C CA . GLU A 1 321 ? 14.469 35.688 7.344 1 89.75 321 GLU A CA 1
ATOM 2698 C C . GLU A 1 321 ? 15.25 35.75 6.035 1 89.75 321 GLU A C 1
ATOM 2700 O O . GLU A 1 321 ? 15.117 36.688 5.266 1 89.75 321 GLU A O 1
ATOM 2705 N N . ASN A 1 322 ? 16 34.75 5.746 1 91.25 322 ASN A N 1
ATOM 2706 C CA . ASN A 1 322 ? 16.906 34.75 4.609 1 91.25 322 ASN A CA 1
ATOM 2707 C C . ASN A 1 322 ? 16.453 33.781 3.516 1 91.25 322 ASN A C 1
ATOM 2709 O O . ASN A 1 322 ? 17.25 33.375 2.662 1 91.25 322 ASN A O 1
ATOM 2713 N N . SER A 1 323 ? 15.172 33.5 3.566 1 93.69 323 SER A N 1
ATOM 2714 C CA . SER A 1 323 ? 14.695 32.562 2.553 1 93.69 323 SER A CA 1
ATOM 2715 C C . SER A 1 323 ? 14.883 33.125 1.148 1 93.69 323 SER A C 1
ATOM 2717 O O . SER A 1 323 ? 14.672 34.312 0.915 1 93.69 323 SER A O 1
ATOM 2719 N N . ILE A 1 324 ? 15.258 32.25 0.224 1 94.56 324 ILE A N 1
ATOM 2720 C CA . ILE A 1 324 ? 15.414 32.656 -1.167 1 94.56 324 ILE A CA 1
ATOM 2721 C C . ILE A 1 324 ? 14.039 32.875 -1.793 1 94.56 324 ILE A C 1
ATOM 2723 O O . ILE A 1 324 ? 13.922 33.5 -2.857 1 94.56 324 ILE A O 1
ATOM 2727 N N . PHE A 1 325 ? 13.008 32.375 -1.134 1 94.06 325 PHE A N 1
ATOM 2728 C CA . PHE A 1 325 ? 11.641 32.562 -1.603 1 94.06 325 PHE A CA 1
ATOM 2729 C C . PHE A 1 325 ? 10.953 33.688 -0.843 1 94.06 325 PHE A C 1
ATOM 2731 O O . PHE A 1 325 ? 10.836 33.625 0.384 1 94.06 325 PHE A O 1
ATOM 2738 N N . VAL A 1 326 ? 10.367 34.562 -1.51 1 92.81 326 VAL A N 1
ATOM 2739 C CA . VAL A 1 326 ? 9.789 35.781 -0.936 1 92.81 326 VAL A CA 1
ATOM 2740 C C . VAL A 1 326 ? 8.617 35.406 -0.031 1 92.81 326 VAL A C 1
ATOM 2742 O O . VAL A 1 326 ? 8.445 35.969 1.043 1 92.81 326 VAL A O 1
ATOM 2745 N N . GLU A 1 327 ? 7.77 34.469 -0.367 1 91 327 GLU A N 1
ATOM 2746 C CA . GLU A 1 327 ? 6.559 34.062 0.352 1 91 327 GLU A CA 1
ATOM 2747 C C . GLU A 1 327 ? 6.898 33.312 1.644 1 91 327 GLU A C 1
ATOM 2749 O O . GLU A 1 327 ? 6.039 33.156 2.506 1 91 327 GLU A O 1
ATOM 2754 N N . LEU A 1 328 ? 8.156 32.906 1.823 1 91.5 328 LEU A N 1
ATOM 2755 C CA . LEU A 1 328 ? 8.555 32.156 3.01 1 91.5 328 LEU A CA 1
ATOM 2756 C C . LEU A 1 328 ? 9.43 33.031 3.922 1 91.5 328 LEU A C 1
ATOM 2758 O O . LEU A 1 328 ? 10.039 32.531 4.867 1 91.5 328 LEU A O 1
ATOM 2762 N N . ARG A 1 329 ? 9.5 34.281 3.605 1 89.62 329 ARG A N 1
ATOM 2763 C CA . ARG A 1 329 ? 10.18 35.219 4.492 1 89.62 329 ARG A CA 1
ATOM 2764 C C . ARG A 1 329 ? 9.227 35.75 5.559 1 89.62 329 ARG A C 1
ATOM 2766 O O . ARG A 1 329 ? 8.031 35.875 5.309 1 89.62 329 ARG A O 1
ATOM 2773 N N . TYR A 1 330 ? 9.836 36.031 6.719 1 84.69 330 TYR A N 1
ATOM 2774 C CA . TYR A 1 330 ? 9.039 36.656 7.777 1 84.69 330 TYR A CA 1
ATOM 2775 C C . TYR A 1 330 ? 8.594 38.031 7.379 1 84.69 330 TYR A C 1
ATOM 2777 O O . TYR A 1 330 ? 9.312 38.75 6.68 1 84.69 330 TYR A O 1
ATOM 2785 N N . MET B 1 1 ? 26.078 -31.516 0.14 1 86.5 1 MET B N 1
ATOM 2786 C CA . MET B 1 1 ? 24.672 -31.406 -0.242 1 86.5 1 MET B CA 1
ATOM 2787 C C . MET B 1 1 ? 23.812 -31.062 0.964 1 86.5 1 MET B C 1
ATOM 2789 O O . MET B 1 1 ? 24.078 -31.516 2.078 1 86.5 1 MET B O 1
ATOM 2793 N N . PHE B 1 2 ? 22.938 -30.156 0.732 1 94.19 2 PHE B N 1
ATOM 2794 C CA . PHE B 1 2 ? 22.094 -29.688 1.824 1 94.19 2 PHE B CA 1
ATOM 2795 C C . PHE B 1 2 ? 20.641 -30.078 1.581 1 94.19 2 PHE B C 1
ATOM 2797 O O . PHE B 1 2 ? 20.234 -30.312 0.439 1 94.19 2 PHE B O 1
ATOM 2804 N N . SER B 1 3 ? 19.953 -30.234 2.711 1 95.19 3 SER B N 1
ATOM 2805 C CA . SER B 1 3 ? 18.531 -30.562 2.6 1 95.19 3 SER B CA 1
ATOM 2806 C C . SER B 1 3 ? 17.656 -29.422 3.129 1 95.19 3 SER B C 1
ATOM 2808 O O . SER B 1 3 ? 17.938 -28.859 4.191 1 95.19 3 SER B O 1
ATOM 2810 N N . ILE B 1 4 ? 16.625 -29.125 2.348 1 94.75 4 ILE B N 1
ATOM 2811 C CA . ILE B 1 4 ? 15.703 -28.078 2.783 1 94.75 4 ILE B CA 1
ATOM 2812 C C . ILE B 1 4 ? 14.391 -28.719 3.236 1 94.75 4 ILE B C 1
ATOM 2814 O O . ILE B 1 4 ? 13.391 -28.031 3.426 1 94.75 4 ILE B O 1
ATOM 2818 N N . LYS B 1 5 ? 14.367 -30.016 3.498 1 93.69 5 LYS B N 1
ATOM 2819 C CA . LYS B 1 5 ? 13.18 -30.766 3.883 1 93.69 5 LYS B CA 1
ATOM 2820 C C . LYS B 1 5 ? 12.625 -30.281 5.219 1 93.69 5 LYS B C 1
ATOM 2822 O O . LYS B 1 5 ? 11.406 -30.172 5.391 1 93.69 5 LYS B O 1
ATOM 2827 N N . LYS B 1 6 ? 13.523 -29.953 6.129 1 95.06 6 LYS B N 1
ATOM 2828 C CA . LYS B 1 6 ? 13.102 -29.484 7.445 1 95.06 6 LYS B CA 1
ATOM 2829 C C . LYS B 1 6 ? 12.297 -28.188 7.332 1 95.06 6 LYS B C 1
ATOM 2831 O O . LYS B 1 6 ? 11.383 -27.953 8.117 1 95.06 6 LYS B O 1
ATOM 2836 N N . ILE B 1 7 ? 12.68 -27.375 6.355 1 95.5 7 ILE B N 1
ATOM 2837 C CA . ILE B 1 7 ? 12 -26.109 6.137 1 95.5 7 ILE B CA 1
ATOM 2838 C C . ILE B 1 7 ? 10.656 -26.359 5.453 1 95.5 7 ILE B C 1
ATOM 2840 O O . ILE B 1 7 ? 9.633 -25.797 5.867 1 95.5 7 ILE B O 1
ATOM 2844 N N . ILE B 1 8 ? 10.633 -27.234 4.453 1 93.25 8 ILE B N 1
ATOM 2845 C CA . ILE B 1 8 ? 9.422 -27.578 3.711 1 93.25 8 ILE B CA 1
ATOM 2846 C C . ILE B 1 8 ? 8.391 -28.172 4.66 1 93.25 8 ILE B C 1
ATOM 2848 O O . ILE B 1 8 ? 7.203 -27.859 4.574 1 93.25 8 ILE B O 1
ATOM 2852 N N . ASP B 1 9 ? 8.836 -28.906 5.633 1 93 9 ASP B N 1
ATOM 2853 C CA . ASP B 1 9 ? 7.969 -29.656 6.539 1 93 9 ASP B CA 1
ATOM 2854 C C . ASP B 1 9 ? 7.395 -28.734 7.621 1 93 9 ASP B C 1
ATOM 2856 O O . ASP B 1 9 ? 6.578 -29.172 8.438 1 93 9 ASP B O 1
ATOM 2860 N N . LYS B 1 10 ? 7.824 -27.484 7.59 1 93.94 10 LYS B N 1
ATOM 2861 C CA . LYS B 1 10 ? 7.238 -26.531 8.531 1 93.94 10 LYS B CA 1
ATOM 2862 C C . LYS B 1 10 ? 5.785 -26.234 8.18 1 93.94 10 LYS B C 1
ATOM 2864 O O . LYS B 1 10 ? 5.004 -25.828 9.039 1 93.94 10 LYS B O 1
ATOM 2869 N N . ILE B 1 11 ? 5.445 -26.328 6.922 1 93.44 11 ILE B N 1
ATOM 2870 C CA . ILE B 1 11 ? 4.051 -26.172 6.512 1 93.44 11 ILE B CA 1
ATOM 2871 C C . ILE B 1 11 ? 3.254 -27.406 6.922 1 93.44 11 ILE B C 1
ATOM 2873 O O . ILE B 1 11 ? 3.576 -28.531 6.52 1 93.44 11 ILE B O 1
ATOM 2877 N N . PRO B 1 12 ? 2.24 -27.203 7.676 1 91.06 12 PRO B N 1
ATOM 2878 C CA . PRO B 1 12 ? 1.492 -28.344 8.195 1 91.06 12 PRO B CA 1
ATOM 2879 C C . PRO B 1 12 ? 0.924 -29.234 7.082 1 91.06 12 PRO B C 1
ATOM 2881 O O . PRO B 1 12 ? 0.29 -28.719 6.152 1 91.06 12 PRO B O 1
ATOM 2884 N N . LYS B 1 13 ? 0.98 -30.516 7.309 1 86.12 13 LYS B N 1
ATOM 2885 C CA . LYS B 1 13 ? 0.529 -31.484 6.312 1 86.12 13 LYS B CA 1
ATOM 2886 C C . LYS B 1 13 ? -0.991 -31.469 6.176 1 86.12 13 LYS B C 1
ATOM 2888 O O . LYS B 1 13 ? -1.528 -31.734 5.102 1 86.12 13 LYS B O 1
ATOM 2893 N N . GLN B 1 14 ? -1.592 -31.125 7.219 1 85.12 14 GLN B N 1
ATOM 2894 C CA . GLN B 1 14 ? -3.051 -31.094 7.219 1 85.12 14 GLN B CA 1
ATOM 2895 C C . GLN B 1 14 ? -3.574 -29.984 6.312 1 85.12 14 GLN B C 1
ATOM 2897 O O . GLN B 1 14 ? -4.762 -29.953 5.977 1 85.12 14 GLN B O 1
ATOM 2902 N N . TRP B 1 15 ? -2.65 -29.094 5.996 1 86.56 15 TRP B N 1
ATOM 2903 C CA . TRP B 1 15 ? -3.061 -28.016 5.102 1 86.56 15 TRP B CA 1
ATOM 2904 C C . TRP B 1 15 ? -2.984 -28.453 3.645 1 86.56 15 TRP B C 1
ATOM 2906 O O . TRP B 1 15 ? -3.35 -27.703 2.738 1 86.56 15 TRP B O 1
ATOM 2916 N N . SER B 1 16 ? -2.568 -29.812 3.555 1 68 16 SER B N 1
ATOM 2917 C CA . SER B 1 16 ? -2.402 -30.328 2.205 1 68 16 SER B CA 1
ATOM 2918 C C . SER B 1 16 ? -3.738 -30.422 1.475 1 68 16 SER B C 1
ATOM 2920 O O . SER B 1 16 ? -4.766 -30.719 2.084 1 68 16 SER B O 1
ATOM 2922 N N . LEU B 1 17 ? -3.564 -29.906 0.199 1 71.44 17 LEU B N 1
ATOM 2923 C CA . LEU B 1 17 ? -4.719 -29.516 -0.605 1 71.44 17 LEU B CA 1
ATOM 2924 C C . LEU B 1 17 ? -5.094 -30.625 -1.579 1 71.44 17 LEU B C 1
ATOM 2926 O O . LEU B 1 17 ? -4.238 -31.422 -1.986 1 71.44 17 LEU B O 1
ATOM 2930 N N . THR B 1 18 ? -6.348 -30.875 -1.7 1 79.38 18 THR B N 1
ATOM 2931 C CA . THR B 1 18 ? -6.824 -31.672 -2.82 1 79.38 18 THR B CA 1
ATOM 2932 C C . THR B 1 18 ? -6.773 -30.875 -4.121 1 79.38 18 THR B C 1
ATOM 2934 O O . THR B 1 18 ? -7.234 -29.734 -4.172 1 79.38 18 THR B O 1
ATOM 2937 N N . LEU B 1 19 ? -6.094 -31.453 -5.066 1 87.12 19 LEU B N 1
ATOM 2938 C CA . LEU B 1 19 ? -5.996 -30.828 -6.379 1 87.12 19 LEU B CA 1
ATOM 2939 C C . LEU B 1 19 ? -7.379 -30.672 -7.008 1 87.12 19 LEU B C 1
ATOM 2941 O O . LEU B 1 19 ? -8.172 -31.625 -7.016 1 87.12 19 LEU B O 1
ATOM 2945 N N . ASN B 1 20 ? -7.656 -29.484 -7.504 1 90.62 20 ASN B N 1
ATOM 2946 C CA . ASN B 1 20 ? -8.875 -29.281 -8.281 1 90.62 20 ASN B CA 1
ATOM 2947 C C . ASN B 1 20 ? -8.898 -30.156 -9.523 1 90.62 20 ASN B C 1
ATOM 2949 O O . ASN B 1 20 ? -7.969 -30.125 -10.336 1 90.62 20 ASN B O 1
ATOM 2953 N N . PRO B 1 21 ? -9.883 -30.891 -9.633 1 90.06 21 PRO B N 1
ATOM 2954 C CA . PRO B 1 21 ? -9.906 -31.844 -10.742 1 90.06 21 PRO B CA 1
ATOM 2955 C C . PRO B 1 21 ? -10.172 -31.188 -12.094 1 90.06 21 PRO B C 1
ATOM 2957 O O . PRO B 1 21 ? -9.961 -31.812 -13.141 1 90.06 21 PRO B O 1
ATOM 2960 N N . ASN B 1 22 ? -10.672 -29.984 -12.117 1 87.25 22 ASN B N 1
ATOM 2961 C CA . ASN B 1 22 ? -10.969 -29.281 -13.367 1 87.25 22 ASN B CA 1
ATOM 2962 C C . ASN B 1 22 ? -9.695 -28.812 -14.055 1 87.25 22 ASN B C 1
ATOM 2964 O O . ASN B 1 22 ? -9.117 -27.797 -13.664 1 87.25 22 ASN B O 1
ATOM 2968 N N . ASP B 1 23 ? -9.25 -29.547 -15.062 1 89.94 23 ASP B N 1
ATOM 2969 C CA . ASP B 1 23 ? -8.125 -29.109 -15.883 1 89.94 23 ASP B CA 1
ATOM 2970 C C . ASP B 1 23 ? -8.609 -28.422 -17.156 1 89.94 23 ASP B C 1
ATOM 2972 O O . ASP B 1 23 ? -8.961 -29.094 -18.141 1 89.94 23 ASP B O 1
ATOM 2976 N N . PRO B 1 24 ? -8.547 -27.109 -17.156 1 93.19 24 PRO B N 1
ATOM 2977 C CA . PRO B 1 24 ? -9.094 -26.391 -18.312 1 93.19 24 PRO B CA 1
ATOM 2978 C C . PRO B 1 24 ? -8.062 -26.156 -19.406 1 93.19 24 PRO B C 1
ATOM 2980 O O . PRO B 1 24 ? -8.055 -25.094 -20.031 1 93.19 24 PRO B O 1
ATOM 2983 N N . TRP B 1 25 ? -7.18 -27.031 -19.625 1 91.44 25 TRP B N 1
ATOM 2984 C CA . TRP B 1 25 ? -6.027 -26.859 -20.516 1 91.44 25 TRP B CA 1
ATOM 2985 C C . TRP B 1 25 ? -6.473 -26.406 -21.891 1 91.44 25 TRP B C 1
ATOM 2987 O O . TRP B 1 25 ? -5.941 -25.422 -22.438 1 91.44 25 TRP B O 1
ATOM 2997 N N . GLU B 1 26 ? -7.434 -27.047 -22.484 1 91.44 26 GLU B N 1
ATOM 2998 C CA . GLU B 1 26 ? -7.84 -26.75 -23.859 1 91.44 26 GLU B CA 1
ATOM 2999 C C . GLU B 1 26 ? -8.375 -25.312 -23.984 1 91.44 26 GLU B C 1
ATOM 3001 O O . GLU B 1 26 ? -7.945 -24.562 -24.859 1 91.44 26 GLU B O 1
ATOM 3006 N N . GLU B 1 27 ? -9.219 -25 -23.125 1 94.12 27 GLU B N 1
ATOM 3007 C CA . GLU B 1 27 ? -9.805 -23.656 -23.156 1 94.12 27 GLU B CA 1
ATOM 3008 C C . GLU B 1 27 ? -8.766 -22.594 -22.828 1 94.12 27 GLU B C 1
ATOM 3010 O O . GLU B 1 27 ? -8.742 -21.531 -23.453 1 94.12 27 GLU B O 1
ATOM 3015 N N . LEU B 1 28 ? -7.949 -22.859 -21.859 1 94.38 28 LEU B N 1
ATOM 3016 C CA . LEU B 1 28 ? -6.895 -21.938 -21.453 1 94.38 28 LEU B CA 1
ATOM 3017 C C . LEU B 1 28 ? -5.91 -21.688 -22.594 1 94.38 28 LEU B C 1
ATOM 3019 O O . LEU B 1 28 ? -5.555 -20.547 -22.891 1 94.38 28 LEU B O 1
ATOM 3023 N N . ASN B 1 29 ? -5.543 -22.766 -23.219 1 91.25 29 ASN B N 1
ATOM 3024 C CA . ASN B 1 29 ? -4.617 -22.672 -24.344 1 91.25 29 ASN B CA 1
ATOM 3025 C C . ASN B 1 29 ? -5.211 -21.859 -25.484 1 91.25 29 ASN B C 1
ATOM 3027 O O . ASN B 1 29 ? -4.516 -21.047 -26.109 1 91.25 29 ASN B O 1
ATOM 3031 N N . GLN B 1 30 ? -6.422 -22.062 -25.766 1 92.06 30 GLN B N 1
ATOM 3032 C CA . GLN B 1 30 ? -7.105 -21.328 -26.828 1 92.06 30 GLN B CA 1
ATOM 3033 C C . GLN B 1 30 ? -7.152 -19.828 -26.5 1 92.06 30 GLN B C 1
ATOM 3035 O O . GLN B 1 30 ? -6.855 -19 -27.359 1 92.06 30 GLN B O 1
ATOM 3040 N N . LYS B 1 31 ? -7.438 -19.5 -25.328 1 93.12 31 LYS B N 1
ATOM 3041 C CA . LYS B 1 31 ? -7.531 -18.109 -24.906 1 93.12 31 LYS B CA 1
ATOM 3042 C C . LYS B 1 31 ? -6.168 -17.422 -24.969 1 93.12 31 LYS B C 1
ATOM 3044 O O . LYS B 1 31 ? -6.078 -16.25 -25.328 1 93.12 31 LYS B O 1
ATOM 3049 N N . MET B 1 32 ? -5.168 -18.156 -24.594 1 93.31 32 MET B N 1
ATOM 3050 C CA . MET B 1 32 ? -3.82 -17.594 -24.641 1 93.31 32 MET B CA 1
ATOM 3051 C C . MET B 1 32 ? -3.369 -17.391 -26.094 1 93.31 32 MET B C 1
ATOM 3053 O O . MET B 1 32 ? -2.695 -16.406 -26.391 1 93.31 32 MET B O 1
ATOM 3057 N N . GLU B 1 33 ? -3.783 -18.266 -26.938 1 91.5 33 GLU B N 1
ATOM 3058 C CA . GLU B 1 33 ? -3.492 -18.109 -28.359 1 91.5 33 GLU B CA 1
ATOM 3059 C C . GLU B 1 33 ? -4.23 -16.922 -28.953 1 91.5 33 GLU B C 1
ATOM 3061 O O . GLU B 1 33 ? -3.645 -16.125 -29.703 1 91.5 33 GLU B O 1
ATOM 3066 N N . GLU B 1 34 ? -5.434 -16.75 -28.578 1 92.19 34 GLU B N 1
ATOM 3067 C CA . GLU B 1 34 ? -6.262 -15.664 -29.078 1 92.19 34 GLU B CA 1
ATOM 3068 C C . GLU B 1 34 ? -5.746 -14.305 -28.609 1 92.19 34 GLU B C 1
ATOM 3070 O O . GLU B 1 34 ? -5.883 -13.305 -29.312 1 92.19 34 GLU B O 1
ATOM 3075 N N . SER B 1 35 ? -5.152 -14.328 -27.453 1 93.06 35 SER B N 1
ATOM 3076 C CA . SER B 1 35 ? -4.629 -13.086 -26.906 1 93.06 35 SER B CA 1
ATOM 3077 C C . SER B 1 35 ? -3.307 -12.695 -27.562 1 93.06 35 SER B C 1
ATOM 3079 O O . SER B 1 35 ? -2.859 -11.555 -27.438 1 93.06 35 SER B O 1
ATOM 3081 N N . GLY B 1 36 ? -2.627 -13.742 -28.156 1 91.06 36 GLY B N 1
ATOM 3082 C CA . GLY B 1 36 ? -1.337 -13.516 -28.797 1 91.06 36 GLY B CA 1
ATOM 3083 C C . GLY B 1 36 ? -0.164 -13.773 -27.859 1 91.06 36 GLY B C 1
ATOM 3084 O O . GLY B 1 36 ? 0.974 -13.422 -28.188 1 91.06 36 GLY B O 1
ATOM 3085 N N . LEU B 1 37 ? -0.416 -14.328 -26.734 1 91.31 37 LEU B N 1
ATOM 3086 C CA . LEU B 1 37 ? 0.662 -14.547 -25.766 1 91.31 37 LEU B CA 1
ATOM 3087 C C . LEU B 1 37 ? 1.594 -15.656 -26.234 1 91.31 37 LEU B C 1
ATOM 3089 O O . LEU B 1 37 ? 2.805 -15.594 -26.016 1 91.31 37 LEU B O 1
ATOM 3093 N N . ILE B 1 38 ? 1.034 -16.656 -26.859 1 86.5 38 ILE B N 1
ATOM 3094 C CA . ILE B 1 38 ? 1.822 -17.797 -27.297 1 86.5 38 ILE B CA 1
ATOM 3095 C C . ILE B 1 38 ? 2.592 -17.438 -28.562 1 86.5 38 ILE B C 1
ATOM 3097 O O . ILE B 1 38 ? 1.99 -17.125 -29.594 1 86.5 38 ILE B O 1
ATOM 3101 N N . ASP B 1 39 ? 3.875 -17.297 -28.219 1 76.62 39 ASP B N 1
ATOM 3102 C CA . ASP B 1 39 ? 4.777 -17.078 -29.359 1 76.62 39 ASP B CA 1
ATOM 3103 C C . ASP B 1 39 ? 4.816 -18.297 -30.266 1 76.62 39 ASP B C 1
ATOM 3105 O O . ASP B 1 39 ? 5.137 -19.406 -29.828 1 76.62 39 ASP B O 1
ATOM 3109 N N . ARG B 1 40 ? 4.723 -17.953 -31.484 1 73.38 40 ARG B N 1
ATOM 3110 C CA . ARG B 1 40 ? 4.688 -19.031 -32.469 1 73.38 40 ARG B CA 1
ATOM 3111 C C . ARG B 1 40 ? 6.066 -19.656 -32.656 1 73.38 40 ARG B C 1
ATOM 3113 O O . ARG B 1 40 ? 6.184 -20.828 -33.031 1 73.38 40 ARG B O 1
ATOM 3120 N N . GLU B 1 41 ? 7.082 -18.875 -32.125 1 75.56 41 GLU B N 1
ATOM 3121 C CA . GLU B 1 41 ? 8.438 -19.391 -32.281 1 75.56 41 GLU B CA 1
ATOM 3122 C C . GLU B 1 41 ? 8.797 -20.344 -31.172 1 75.56 41 GLU B C 1
ATOM 3124 O O . GLU B 1 41 ? 9.625 -21.25 -31.344 1 75.56 41 GLU B O 1
ATOM 3129 N N . ASN B 1 42 ? 8.203 -20.203 -30.031 1 82.62 42 ASN B N 1
ATOM 3130 C CA . ASN B 1 42 ? 8.508 -21.078 -28.891 1 82.62 42 ASN B CA 1
ATOM 3131 C C . ASN B 1 42 ? 7.242 -21.516 -28.172 1 82.62 42 ASN B C 1
ATOM 3133 O O . ASN B 1 42 ? 7.098 -21.297 -26.969 1 82.62 42 ASN B O 1
ATOM 3137 N N . PRO B 1 43 ? 6.367 -22.234 -28.844 1 83.25 43 PRO B N 1
ATOM 3138 C CA . PRO B 1 43 ? 5.078 -22.594 -28.25 1 83.25 43 PRO B CA 1
ATOM 3139 C C . PRO B 1 43 ? 5.227 -23.547 -27.078 1 83.25 43 PRO B C 1
ATOM 3141 O O . PRO B 1 43 ? 4.43 -23.5 -26.125 1 83.25 43 PRO B O 1
ATOM 3144 N N . GLU B 1 44 ? 6.273 -24.328 -27.047 1 84.25 44 GLU B N 1
ATOM 3145 C CA . GLU B 1 44 ? 6.469 -25.312 -25.984 1 84.25 44 GLU B CA 1
ATOM 3146 C C . GLU B 1 44 ? 6.766 -24.625 -24.656 1 84.25 44 GLU B C 1
ATOM 3148 O O . GLU B 1 44 ? 6.27 -25.062 -23.609 1 84.25 44 GLU B O 1
ATOM 3153 N N . LYS B 1 45 ? 7.512 -23.625 -24.719 1 83.75 45 LYS B N 1
ATOM 3154 C CA . LYS B 1 45 ? 7.852 -22.875 -23.516 1 83.75 45 LYS B CA 1
ATOM 3155 C C . LYS B 1 45 ? 6.598 -22.312 -22.844 1 83.75 45 LYS B C 1
ATOM 3157 O O . LYS B 1 45 ? 6.434 -22.406 -21.641 1 83.75 45 LYS B O 1
ATOM 3162 N N . TYR B 1 46 ? 5.766 -21.781 -23.656 1 86.44 46 TYR B N 1
ATOM 3163 C CA . TYR B 1 46 ? 4.547 -21.172 -23.125 1 86.44 46 TYR B CA 1
ATOM 3164 C C . TYR B 1 46 ? 3.578 -22.234 -22.641 1 86.44 46 TYR B C 1
ATOM 3166 O O . TYR B 1 46 ? 2.906 -22.047 -21.609 1 86.44 46 TYR B O 1
ATOM 3174 N N . SER B 1 47 ? 3.596 -23.359 -23.344 1 87.25 47 SER B N 1
ATOM 3175 C CA . SER B 1 47 ? 2.738 -24.453 -22.922 1 87.25 47 SER B CA 1
ATOM 3176 C C . SER B 1 47 ? 3.137 -24.953 -21.531 1 87.25 47 SER B C 1
ATOM 3178 O O . SER B 1 47 ? 2.275 -25.203 -20.688 1 87.25 47 SER B O 1
ATOM 3180 N N . ILE B 1 48 ? 4.375 -25.062 -21.344 1 85.88 48 ILE B N 1
ATOM 3181 C CA . ILE B 1 48 ? 4.887 -25.531 -20.047 1 85.88 48 ILE B CA 1
ATOM 3182 C C . ILE B 1 48 ? 4.539 -24.516 -18.969 1 85.88 48 ILE B C 1
ATOM 3184 O O . ILE B 1 48 ? 4.105 -24.891 -17.875 1 85.88 48 ILE B O 1
ATOM 3188 N N . MET B 1 49 ? 4.691 -23.328 -19.297 1 87.5 49 MET B N 1
ATOM 3189 C CA . MET B 1 49 ? 4.402 -22.25 -18.344 1 87.5 49 MET B CA 1
ATOM 3190 C C . MET B 1 49 ? 2.924 -22.234 -17.969 1 87.5 49 MET B C 1
ATOM 3192 O O . MET B 1 49 ? 2.572 -22.125 -16.797 1 87.5 49 MET B O 1
ATOM 3196 N N . ILE B 1 50 ? 2.104 -22.359 -18.938 1 90.56 50 ILE B N 1
ATOM 3197 C CA . ILE B 1 50 ? 0.66 -22.312 -18.734 1 90.56 50 ILE B CA 1
ATOM 3198 C C . ILE B 1 50 ? 0.22 -23.531 -17.922 1 90.56 50 ILE B C 1
ATOM 3200 O O . ILE B 1 50 ? -0.543 -23.391 -16.953 1 90.56 50 ILE B O 1
ATOM 3204 N N . LYS B 1 51 ? 0.74 -24.672 -18.234 1 89.38 51 LYS B N 1
ATOM 3205 C CA . LYS B 1 51 ? 0.393 -25.891 -17.516 1 89.38 51 LYS B CA 1
ATOM 3206 C C . LYS B 1 51 ? 0.872 -25.828 -16.078 1 89.38 51 LYS B C 1
ATOM 3208 O O . LYS B 1 51 ? 0.151 -26.234 -15.156 1 89.38 51 LYS B O 1
ATOM 3213 N N . SER B 1 52 ? 2.053 -25.391 -15.93 1 88.75 52 SER B N 1
ATOM 3214 C CA . SER B 1 52 ? 2.615 -25.266 -14.586 1 88.75 52 SER B CA 1
ATOM 3215 C C . SER B 1 52 ? 1.809 -24.297 -13.734 1 88.75 52 SER B C 1
ATOM 3217 O O . SER B 1 52 ? 1.506 -24.578 -12.578 1 88.75 52 SER B O 1
ATOM 3219 N N . THR B 1 53 ? 1.465 -23.203 -14.328 1 91.69 53 THR B N 1
ATOM 3220 C CA . THR B 1 53 ? 0.687 -22.188 -13.617 1 91.69 53 THR B CA 1
ATOM 3221 C C . THR B 1 53 ? -0.703 -22.719 -13.273 1 91.69 53 THR B C 1
ATOM 3223 O O . THR B 1 53 ? -1.209 -22.5 -12.172 1 91.69 53 THR B O 1
ATOM 3226 N N . SER B 1 54 ? -1.273 -23.391 -14.203 1 92.88 54 SER B N 1
ATOM 3227 C CA . SER B 1 54 ? -2.586 -23.969 -13.969 1 92.88 54 SER B CA 1
ATOM 3228 C C . SER B 1 54 ? -2.545 -24.984 -12.828 1 92.88 54 SER B C 1
ATOM 3230 O O . SER B 1 54 ? -3.465 -25.031 -12.008 1 92.88 54 SER B O 1
ATOM 3232 N N . LEU B 1 55 ? -1.515 -25.75 -12.797 1 88.75 55 LEU B N 1
ATOM 3233 C CA . LEU B 1 55 ? -1.356 -26.719 -11.719 1 88.75 55 LEU B CA 1
ATOM 3234 C C . LEU B 1 55 ? -1.249 -26.016 -10.367 1 88.75 55 LEU B C 1
ATOM 3236 O O . LEU B 1 55 ? -1.848 -26.453 -9.383 1 88.75 55 LEU B O 1
ATOM 3240 N N . PHE B 1 56 ? -0.511 -24.984 -10.32 1 89.75 56 PHE B N 1
ATOM 3241 C CA . PHE B 1 56 ? -0.367 -24.172 -9.117 1 89.75 56 PHE B CA 1
ATOM 3242 C C . PHE B 1 56 ? -1.719 -23.641 -8.664 1 89.75 56 PHE B C 1
ATOM 3244 O O . PHE B 1 56 ? -2.086 -23.781 -7.492 1 89.75 56 PHE B O 1
ATOM 3251 N N . VAL B 1 57 ? -2.439 -23.141 -9.586 1 93.19 57 VAL B N 1
ATOM 3252 C CA . VAL B 1 57 ? -3.744 -22.531 -9.32 1 93.19 57 VAL B CA 1
ATOM 3253 C C . VAL B 1 57 ? -4.711 -23.609 -8.812 1 93.19 57 VAL B C 1
ATOM 3255 O O . VAL B 1 57 ? -5.453 -23.375 -7.855 1 93.19 57 VAL B O 1
ATOM 3258 N N . ARG B 1 58 ? -4.688 -24.766 -9.375 1 91.5 58 ARG B N 1
ATOM 3259 C CA . ARG B 1 58 ? -5.594 -25.844 -9.023 1 91.5 58 ARG B CA 1
ATOM 3260 C C . ARG B 1 58 ? -5.293 -26.391 -7.633 1 91.5 58 ARG B C 1
ATOM 3262 O O . ARG B 1 58 ? -6.141 -27.047 -7.02 1 91.5 58 ARG B O 1
ATOM 3269 N N . ASN B 1 59 ? -4.145 -26.078 -7.164 1 87.12 59 ASN B N 1
ATOM 3270 C CA . ASN B 1 59 ? -3.812 -26.438 -5.789 1 87.12 59 ASN B CA 1
ATOM 3271 C C . ASN B 1 59 ? -4.348 -25.422 -4.793 1 87.12 59 ASN B C 1
ATOM 3273 O O . ASN B 1 59 ? -4.711 -25.781 -3.668 1 87.12 59 ASN B O 1
ATOM 3277 N N . ILE B 1 60 ? -4.387 -24.203 -5.18 1 89.25 60 ILE B N 1
ATOM 3278 C CA . ILE B 1 60 ? -4.852 -23.141 -4.301 1 89.25 60 ILE B CA 1
ATOM 3279 C C . ILE B 1 60 ? -6.375 -23.156 -4.227 1 89.25 60 ILE B C 1
ATOM 3281 O O . ILE B 1 60 ? -6.953 -23.047 -3.143 1 89.25 60 ILE B O 1
ATOM 3285 N N . TRP B 1 61 ? -6.992 -23.281 -5.41 1 91.25 61 TRP B N 1
ATOM 3286 C CA . TRP B 1 61 ? -8.445 -23.203 -5.492 1 91.25 61 TRP B CA 1
ATOM 3287 C C . TRP B 1 61 ? -9.047 -24.562 -5.828 1 91.25 61 TRP B C 1
ATOM 3289 O O . TRP B 1 61 ? -9.57 -24.766 -6.926 1 91.25 61 TRP B O 1
ATOM 3299 N N . SER B 1 62 ? -9.141 -25.391 -4.828 1 85.88 62 SER B N 1
ATOM 3300 C CA . SER B 1 62 ? -9.508 -26.797 -4.98 1 85.88 62 SER B CA 1
ATOM 3301 C C . SER B 1 62 ? -10.977 -26.938 -5.352 1 85.88 62 SER B C 1
ATOM 3303 O O . SER B 1 62 ? -11.383 -27.953 -5.938 1 85.88 62 SER B O 1
ATOM 3305 N N . THR B 1 63 ? -11.805 -25.875 -5.086 1 86.5 63 THR B N 1
ATOM 3306 C CA . THR B 1 63 ? -13.242 -26.016 -5.309 1 86.5 63 THR B CA 1
ATOM 3307 C C . THR B 1 63 ? -13.727 -25.016 -6.363 1 86.5 63 THR B C 1
ATOM 3309 O O . THR B 1 63 ? -14.93 -24.859 -6.57 1 86.5 63 THR B O 1
ATOM 3312 N N . ALA B 1 64 ? -12.797 -24.391 -6.977 1 91.31 64 ALA B N 1
ATOM 3313 C CA . ALA B 1 64 ? -13.18 -23.406 -7.984 1 91.31 64 ALA B CA 1
ATOM 3314 C C . ALA B 1 64 ? -13.727 -24.078 -9.234 1 91.31 64 ALA B C 1
ATOM 3316 O O . ALA B 1 64 ? -13.305 -25.188 -9.586 1 91.31 64 ALA B O 1
ATOM 3317 N N . ASP B 1 65 ? -14.672 -23.438 -9.852 1 92.88 65 ASP B N 1
ATOM 3318 C CA . ASP B 1 65 ? -15.156 -23.969 -11.117 1 92.88 65 ASP B CA 1
ATOM 3319 C C . ASP B 1 65 ? -14.172 -23.672 -12.25 1 92.88 65 ASP B C 1
ATOM 3321 O O . ASP B 1 65 ? -13.125 -23.062 -12.031 1 92.88 65 ASP B O 1
ATOM 3325 N N . GLN B 1 66 ? -14.461 -24.172 -13.422 1 94.44 66 GLN B N 1
ATOM 3326 C CA . GLN B 1 66 ? -13.547 -24.094 -14.555 1 94.44 66 GLN B CA 1
ATOM 3327 C C . GLN B 1 66 ? -13.25 -22.641 -14.93 1 94.44 66 GLN B C 1
ATOM 3329 O O . GLN B 1 66 ? -12.102 -22.297 -15.203 1 94.44 66 GLN B O 1
ATOM 3334 N N . GLU B 1 67 ? -14.25 -21.812 -14.969 1 94.12 67 GLU B N 1
ATOM 3335 C CA . GLU B 1 67 ? -14.07 -20.406 -15.336 1 94.12 67 GLU B CA 1
ATOM 3336 C C . GLU B 1 67 ? -13.172 -19.688 -14.336 1 94.12 67 GLU B C 1
ATOM 3338 O O . GLU B 1 67 ? -12.344 -18.859 -14.727 1 94.12 67 GLU B O 1
ATOM 3343 N N . GLU B 1 68 ? -13.352 -20.047 -13.109 1 95.12 68 GLU B N 1
ATOM 3344 C CA . GLU B 1 68 ? -12.539 -19.469 -12.055 1 95.12 68 GLU B CA 1
ATOM 3345 C C . GLU B 1 68 ? -11.078 -19.891 -12.188 1 95.12 68 GLU B C 1
ATOM 3347 O O . GLU B 1 68 ? -10.18 -19.062 -12.031 1 95.12 68 GLU B O 1
ATOM 3352 N N . ILE B 1 69 ? -10.867 -21.125 -12.484 1 95.88 69 ILE B N 1
ATOM 3353 C CA . ILE B 1 69 ? -9.508 -21.641 -12.664 1 95.88 69 ILE B CA 1
ATOM 3354 C C . ILE B 1 69 ? -8.844 -20.922 -13.836 1 95.88 69 ILE B C 1
ATOM 3356 O O . ILE B 1 69 ? -7.672 -20.547 -13.758 1 95.88 69 ILE B O 1
ATOM 3360 N N . ILE B 1 70 ? -9.594 -20.734 -14.867 1 96.38 70 ILE B N 1
ATOM 3361 C CA . ILE B 1 70 ? -9.07 -20.047 -16.047 1 96.38 70 ILE B CA 1
ATOM 3362 C C . ILE B 1 70 ? -8.695 -18.609 -15.688 1 96.38 70 ILE B C 1
ATOM 3364 O O . ILE B 1 70 ? -7.586 -18.156 -15.992 1 96.38 70 ILE B O 1
ATOM 3368 N N . LEU B 1 71 ? -9.555 -17.938 -14.977 1 96.25 71 LEU B N 1
ATOM 3369 C CA . LEU B 1 71 ? -9.328 -16.562 -14.586 1 96.25 71 LEU B CA 1
ATOM 3370 C C . LEU B 1 71 ? -8.109 -16.438 -13.68 1 96.25 71 LEU B C 1
ATOM 3372 O O . LEU B 1 71 ? -7.262 -15.57 -13.875 1 96.25 71 LEU B O 1
ATOM 3376 N N . ALA B 1 72 ? -8.062 -17.312 -12.734 1 96.75 72 ALA B N 1
ATOM 3377 C CA . ALA B 1 72 ? -6.953 -17.281 -11.789 1 96.75 72 ALA B CA 1
ATOM 3378 C C . ALA B 1 72 ? -5.629 -17.594 -12.484 1 96.75 72 ALA B C 1
ATOM 3380 O O . ALA B 1 72 ? -4.605 -16.969 -12.195 1 96.75 72 ALA B O 1
ATOM 3381 N N . THR B 1 73 ? -5.66 -18.531 -13.383 1 96.38 73 THR B N 1
ATOM 3382 C CA . THR B 1 73 ? -4.453 -18.891 -14.117 1 96.38 73 THR B CA 1
ATOM 3383 C C . THR B 1 73 ? -3.979 -17.719 -14.977 1 96.38 73 THR B C 1
ATOM 3385 O O . THR B 1 73 ? -2.787 -17.406 -15 1 96.38 73 THR B O 1
ATOM 3388 N N . GLN B 1 74 ? -4.91 -17.109 -15.664 1 96.75 74 GLN B N 1
ATOM 3389 C CA . GLN B 1 74 ? -4.578 -15.938 -16.469 1 96.75 74 GLN B CA 1
ATOM 3390 C C . GLN B 1 74 ? -3.965 -14.836 -15.609 1 96.75 74 GLN B C 1
ATOM 3392 O O . GLN B 1 74 ? -2.975 -14.219 -16 1 96.75 74 GLN B O 1
ATOM 3397 N N . PHE B 1 75 ? -4.516 -14.648 -14.492 1 97.25 75 PHE B N 1
ATOM 3398 C CA . PHE B 1 75 ? -4.039 -13.578 -13.625 1 97.25 75 PHE B CA 1
ATOM 3399 C C . PHE B 1 75 ? -2.615 -13.859 -13.156 1 97.25 75 PHE B C 1
ATOM 3401 O O . PHE B 1 75 ? -1.75 -12.984 -13.219 1 97.25 75 PHE B O 1
ATOM 3408 N N . ILE B 1 76 ? -2.373 -15.086 -12.68 1 95.38 76 ILE B N 1
ATOM 3409 C CA . ILE B 1 76 ? -1.05 -15.445 -12.18 1 95.38 76 ILE B CA 1
ATOM 3410 C C . ILE B 1 76 ? -0.035 -15.391 -13.32 1 95.38 76 ILE B C 1
ATOM 3412 O O . ILE B 1 76 ? 1.092 -14.93 -13.133 1 95.38 76 ILE B O 1
ATOM 3416 N N . LEU B 1 77 ? -0.441 -15.781 -14.453 1 94.31 77 LEU B N 1
ATOM 3417 C CA . LEU B 1 77 ? 0.435 -15.758 -15.625 1 94.31 77 LEU B CA 1
ATOM 3418 C C . LEU B 1 77 ? 0.812 -14.328 -15.984 1 94.31 77 LEU B C 1
ATOM 3420 O O . LEU B 1 77 ? 1.991 -14.016 -16.172 1 94.31 77 LEU B O 1
ATOM 3424 N N . VAL B 1 78 ? -0.173 -13.508 -16.078 1 95.31 78 VAL B N 1
ATOM 3425 C CA . VAL B 1 78 ? 0.045 -12.117 -16.453 1 95.31 78 VAL B CA 1
ATOM 3426 C C . VAL B 1 78 ? 0.928 -11.43 -15.406 1 95.31 78 VAL B C 1
ATOM 3428 O O . VAL B 1 78 ? 1.859 -10.703 -15.758 1 95.31 78 VAL B O 1
ATOM 3431 N N . SER B 1 79 ? 0.654 -11.695 -14.164 1 95.44 79 SER B N 1
ATOM 3432 C CA . SER B 1 79 ? 1.425 -11.078 -13.094 1 95.44 79 SER B CA 1
ATOM 3433 C C . SER B 1 79 ? 2.881 -11.523 -13.133 1 95.44 79 SER B C 1
ATOM 3435 O O . SER B 1 79 ? 3.793 -10.711 -12.969 1 95.44 79 SER B O 1
ATOM 3437 N N . SER B 1 80 ? 3.094 -12.805 -13.383 1 92 80 SER B N 1
ATOM 3438 C CA . SER B 1 80 ? 4.445 -13.352 -13.406 1 92 80 SER B CA 1
ATOM 3439 C C . SER B 1 80 ? 5.238 -12.82 -14.594 1 92 80 SER B C 1
ATOM 3441 O O . SER B 1 80 ? 6.398 -12.43 -14.445 1 92 80 SER B O 1
ATOM 3443 N N . ILE B 1 81 ? 4.625 -12.805 -15.734 1 92.06 81 ILE B N 1
ATOM 3444 C CA . ILE B 1 81 ? 5.301 -12.344 -16.938 1 92.06 81 ILE B CA 1
ATOM 3445 C C . ILE B 1 81 ? 5.562 -10.836 -16.844 1 92.06 81 ILE B C 1
ATOM 3447 O O . ILE B 1 81 ? 6.625 -10.359 -17.234 1 92.06 81 ILE B O 1
ATOM 3451 N N . PHE B 1 82 ? 4.562 -10.148 -16.297 1 94.88 82 PHE B N 1
ATOM 3452 C CA . PHE B 1 82 ? 4.699 -8.703 -16.141 1 94.88 82 PHE B CA 1
ATOM 3453 C C . PHE B 1 82 ? 5.879 -8.375 -15.227 1 94.88 82 PHE B C 1
ATOM 3455 O O . PHE B 1 82 ? 6.668 -7.477 -15.531 1 94.88 82 PHE B O 1
ATOM 3462 N N . ASP B 1 83 ? 6.008 -9.062 -14.164 1 92.69 83 ASP B N 1
ATOM 3463 C CA . ASP B 1 83 ? 7.109 -8.875 -13.219 1 92.69 83 ASP B CA 1
ATOM 3464 C C . ASP B 1 83 ? 8.453 -9.102 -13.898 1 92.69 83 ASP B C 1
ATOM 3466 O O . ASP B 1 83 ? 9.383 -8.297 -13.734 1 92.69 83 ASP B O 1
ATOM 3470 N N . ASP B 1 84 ? 8.57 -10.109 -14.695 1 88.56 84 ASP B N 1
ATOM 3471 C CA . ASP B 1 84 ? 9.797 -10.422 -15.43 1 88.56 84 ASP B CA 1
ATOM 3472 C C . ASP B 1 84 ? 10.141 -9.305 -16.422 1 88.56 84 ASP B C 1
ATOM 3474 O O . ASP B 1 84 ? 11.312 -8.969 -16.594 1 88.56 84 ASP B O 1
ATOM 3478 N N . LEU B 1 85 ? 9.102 -8.82 -17.016 1 92 85 LEU B N 1
ATOM 3479 C CA . LEU B 1 85 ? 9.289 -7.762 -18 1 92 85 LEU B CA 1
ATOM 3480 C C . LEU B 1 85 ? 9.812 -6.492 -17.344 1 92 85 LEU B C 1
ATOM 3482 O O . LEU B 1 85 ? 10.711 -5.832 -17.875 1 92 85 LEU B O 1
ATOM 3486 N N . ILE B 1 86 ? 9.281 -6.145 -16.219 1 91.56 86 ILE B N 1
ATOM 3487 C CA . ILE B 1 86 ? 9.695 -4.945 -15.5 1 91.56 86 ILE B CA 1
ATOM 3488 C C . ILE B 1 86 ? 11.141 -5.102 -15.031 1 91.56 86 ILE B C 1
ATOM 3490 O O . ILE B 1 86 ? 11.93 -4.156 -15.094 1 91.56 86 ILE B O 1
ATOM 3494 N N . ASP B 1 87 ? 11.547 -6.223 -14.695 1 86.75 87 ASP B N 1
ATOM 3495 C CA . ASP B 1 87 ? 12.891 -6.492 -14.195 1 86.75 87 ASP B CA 1
ATOM 3496 C C . ASP B 1 87 ? 13.914 -6.438 -15.328 1 86.75 87 ASP B C 1
ATOM 3498 O O . ASP B 1 87 ? 15.062 -6.039 -15.117 1 86.75 87 ASP B O 1
ATOM 3502 N N . SER B 1 88 ? 13.523 -6.855 -16.484 1 88.62 88 SER B N 1
ATOM 3503 C CA . SER B 1 88 ? 14.469 -7.039 -17.578 1 88.62 88 SER B CA 1
ATOM 3504 C C . SER B 1 88 ? 14.602 -5.77 -18.406 1 88.62 88 SER B C 1
ATOM 3506 O O . SER B 1 88 ? 15.484 -5.68 -19.266 1 88.62 88 SER B O 1
ATOM 3508 N N . HIS B 1 89 ? 13.781 -4.754 -18.188 1 90.38 89 HIS B N 1
ATOM 3509 C CA . HIS B 1 89 ? 13.812 -3.545 -19 1 90.38 89 HIS B CA 1
ATOM 3510 C C . HIS B 1 89 ? 14.219 -2.332 -18.172 1 90.38 89 HIS B C 1
ATOM 3512 O O . HIS B 1 89 ? 14.352 -2.43 -16.953 1 90.38 89 HIS B O 1
ATOM 3518 N N . ASP B 1 90 ? 14.461 -1.271 -18.922 1 87.06 90 ASP B N 1
ATOM 3519 C CA . ASP B 1 90 ? 14.883 -0.06 -18.219 1 87.06 90 ASP B CA 1
ATOM 3520 C C . ASP B 1 90 ? 13.711 0.611 -17.516 1 87.06 90 ASP B C 1
ATOM 3522 O O . ASP B 1 90 ? 12.562 0.177 -17.656 1 87.06 90 ASP B O 1
ATOM 3526 N N . GLU B 1 91 ? 14.031 1.576 -16.828 1 83.5 91 GLU B N 1
ATOM 3527 C CA . GLU B 1 91 ? 13.07 2.238 -15.953 1 83.5 91 GLU B CA 1
ATOM 3528 C C . GLU B 1 91 ? 12 2.965 -16.766 1 83.5 91 GLU B C 1
ATOM 3530 O O . GLU B 1 91 ? 10.828 2.99 -16.359 1 83.5 91 GLU B O 1
ATOM 3535 N N . ILE B 1 92 ? 12.336 3.531 -17.828 1 84.31 92 ILE B N 1
ATOM 3536 C CA . ILE B 1 92 ? 11.398 4.281 -18.656 1 84.31 92 ILE B CA 1
ATOM 3537 C C . ILE B 1 92 ? 10.328 3.336 -19.203 1 84.31 92 ILE B C 1
ATOM 3539 O O . ILE B 1 92 ? 9.133 3.637 -19.141 1 84.31 92 ILE B O 1
ATOM 3543 N N . PHE B 1 93 ? 10.789 2.213 -19.641 1 89.19 93 PHE B N 1
ATOM 3544 C CA . PHE B 1 93 ? 9.867 1.185 -20.109 1 89.19 93 PHE B CA 1
ATOM 3545 C C . PHE B 1 93 ? 8.945 0.732 -19 1 89.19 93 PHE B C 1
ATOM 3547 O O . PHE B 1 93 ? 7.727 0.651 -19.188 1 89.19 93 PHE B O 1
ATOM 3554 N N . GLY B 1 94 ? 9.547 0.451 -17.891 1 89.94 94 GLY B N 1
ATOM 3555 C CA . GLY B 1 94 ? 8.773 -0.018 -16.75 1 89.94 94 GLY B CA 1
ATOM 3556 C C . GLY B 1 94 ? 7.676 0.943 -16.344 1 89.94 94 GLY B C 1
ATOM 3557 O O . GLY B 1 94 ? 6.531 0.534 -16.141 1 89.94 94 GLY B O 1
ATOM 3558 N N . ILE B 1 95 ? 7.969 2.156 -16.328 1 85.94 95 ILE B N 1
ATOM 3559 C CA . ILE B 1 95 ? 7.02 3.191 -15.93 1 85.94 95 ILE B CA 1
ATOM 3560 C C . ILE B 1 95 ? 5.867 3.25 -16.938 1 85.94 95 ILE B C 1
ATOM 3562 O O . ILE B 1 95 ? 4.699 3.254 -16.531 1 85.94 95 ILE B O 1
ATOM 3566 N N . LYS B 1 96 ? 6.191 3.312 -18.125 1 88.12 96 LYS B N 1
ATOM 3567 C CA . LYS B 1 96 ? 5.184 3.396 -19.172 1 88.12 96 LYS B CA 1
ATOM 3568 C C . LYS B 1 96 ? 4.258 2.182 -19.141 1 88.12 96 LYS B C 1
ATOM 3570 O O . LYS B 1 96 ? 3.037 2.324 -19.219 1 88.12 96 LYS B O 1
ATOM 3575 N N . TYR B 1 97 ? 4.887 1.097 -19.016 1 93.25 97 TYR B N 1
ATOM 3576 C CA . TYR B 1 97 ? 4.109 -0.137 -19.062 1 93.25 97 TYR B CA 1
ATOM 3577 C C . TYR B 1 97 ? 3.242 -0.287 -17.828 1 93.25 97 TYR B C 1
ATOM 3579 O O . TYR B 1 97 ? 2.096 -0.73 -17.906 1 93.25 97 TYR B O 1
ATOM 3587 N N . ILE B 1 98 ? 3.736 0.077 -16.672 1 93.38 98 ILE B N 1
ATOM 3588 C CA . ILE B 1 98 ? 2.969 0.058 -15.43 1 93.38 98 ILE B CA 1
ATOM 3589 C C . ILE B 1 98 ? 1.76 0.981 -15.555 1 93.38 98 ILE B C 1
ATOM 3591 O O . ILE B 1 98 ? 0.641 0.603 -15.203 1 93.38 98 ILE B O 1
ATOM 3595 N N . ASN B 1 99 ? 1.921 2.127 -16.141 1 88.38 99 ASN B N 1
ATOM 3596 C CA . ASN B 1 99 ? 0.826 3.076 -16.297 1 88.38 99 ASN B CA 1
ATOM 3597 C C . ASN B 1 99 ? -0.259 2.531 -17.219 1 88.38 99 ASN B C 1
ATOM 3599 O O . ASN B 1 99 ? -1.449 2.729 -16.969 1 88.38 99 ASN B O 1
ATOM 3603 N N . ARG B 1 100 ? 0.195 1.901 -18.219 1 93.12 100 ARG B N 1
ATOM 3604 C CA . ARG B 1 100 ? -0.772 1.292 -19.141 1 93.12 100 ARG B CA 1
ATOM 3605 C C . ARG B 1 100 ? -1.609 0.239 -18.422 1 93.12 100 ARG B C 1
ATOM 3607 O O . ARG B 1 100 ? -2.826 0.171 -18.609 1 93.12 100 ARG B O 1
ATOM 3614 N N . PHE B 1 101 ? -0.97 -0.5 -17.594 1 95.69 101 PHE B N 1
ATOM 3615 C CA . PHE B 1 101 ? -1.678 -1.54 -16.844 1 95.69 101 PHE B CA 1
ATOM 3616 C C . PHE B 1 101 ? -2.592 -0.93 -15.797 1 95.69 101 PHE B C 1
ATOM 3618 O O . PHE B 1 101 ? -3.699 -1.422 -15.562 1 95.69 101 PHE B O 1
ATOM 3625 N N . ILE B 1 102 ? -2.164 0.073 -15.148 1 92.25 102 ILE B N 1
ATOM 3626 C CA . ILE B 1 102 ? -2.994 0.771 -14.172 1 92.25 102 ILE B CA 1
ATOM 3627 C C . ILE B 1 102 ? -4.277 1.26 -14.844 1 92.25 102 ILE B C 1
ATOM 3629 O O . ILE B 1 102 ? -5.367 1.124 -14.281 1 92.25 102 ILE B O 1
ATOM 3633 N N . ASN B 1 103 ? -4.215 1.747 -16.016 1 91.62 103 ASN B N 1
ATOM 3634 C CA . ASN B 1 103 ? -5.379 2.24 -16.75 1 91.62 103 ASN B CA 1
ATOM 3635 C C . ASN B 1 103 ? -6.383 1.124 -17.016 1 91.62 103 ASN B C 1
ATOM 3637 O O . ASN B 1 103 ? -7.59 1.362 -17.031 1 91.62 103 ASN B O 1
ATOM 3641 N N . ILE B 1 104 ? -5.887 -0.022 -17.172 1 95.25 104 ILE B N 1
ATOM 3642 C CA . ILE B 1 104 ? -6.777 -1.156 -17.406 1 95.25 104 ILE B CA 1
ATOM 3643 C C . ILE B 1 104 ? -7.613 -1.405 -16.141 1 95.25 104 ILE B C 1
ATOM 3645 O O . ILE B 1 104 ? -8.836 -1.543 -16.234 1 95.25 104 ILE B O 1
ATOM 3649 N N . PHE B 1 105 ? -7.02 -1.41 -15.016 1 93.06 105 PHE B N 1
ATOM 3650 C CA . PHE B 1 105 ? -7.711 -1.763 -13.781 1 93.06 105 PHE B CA 1
ATOM 3651 C C . PHE B 1 105 ? -8.492 -0.572 -13.242 1 93.06 105 PHE B C 1
ATOM 3653 O O . PHE B 1 105 ? -9.484 -0.745 -12.531 1 93.06 105 PHE B O 1
ATOM 3660 N N . LYS B 1 106 ? -8.125 0.569 -13.641 1 87.75 106 LYS B N 1
ATOM 3661 C CA . LYS B 1 106 ? -8.781 1.78 -13.164 1 87.75 106 LYS B CA 1
ATOM 3662 C C . LYS B 1 106 ? -9.945 2.17 -14.07 1 87.75 106 LYS B C 1
ATOM 3664 O O . LYS B 1 106 ? -11 2.596 -13.594 1 87.75 106 LYS B O 1
ATOM 3669 N N . LEU B 1 107 ? -9.75 1.989 -15.422 1 86.56 107 LEU B N 1
ATOM 3670 C CA . LEU B 1 107 ? -10.672 2.594 -16.375 1 86.56 107 LEU B CA 1
ATOM 3671 C C . LEU B 1 107 ? -11.203 1.548 -17.344 1 86.56 107 LEU B C 1
ATOM 3673 O O . LEU B 1 107 ? -12.039 1.858 -18.203 1 86.56 107 LEU B O 1
ATOM 3677 N N . ASP B 1 108 ? -10.727 0.385 -17.25 1 88.31 108 ASP B N 1
ATOM 3678 C CA . ASP B 1 108 ? -11.07 -0.654 -18.203 1 88.31 108 ASP B CA 1
ATOM 3679 C C . ASP B 1 108 ? -10.711 -0.22 -19.625 1 88.31 108 ASP B C 1
ATOM 3681 O O . ASP B 1 108 ? -11.516 -0.37 -20.547 1 88.31 108 ASP B O 1
ATOM 3685 N N . LYS B 1 109 ? -9.547 0.371 -19.75 1 89.38 109 LYS B N 1
ATOM 3686 C CA . LYS B 1 109 ? -9.133 0.919 -21.031 1 89.38 109 LYS B CA 1
ATOM 3687 C C . LYS B 1 109 ? -7.746 0.418 -21.422 1 89.38 109 LYS B C 1
ATOM 3689 O O . LYS B 1 109 ? -6.859 0.301 -20.562 1 89.38 109 LYS B O 1
ATOM 3694 N N . ILE B 1 110 ? -7.605 0.089 -22.641 1 93.25 110 ILE B N 1
ATOM 3695 C CA . ILE B 1 110 ? -6.289 -0.264 -23.172 1 93.25 110 ILE B CA 1
ATOM 3696 C C . ILE B 1 110 ? -5.914 0.689 -24.297 1 93.25 110 ILE B C 1
ATOM 3698 O O . ILE B 1 110 ? -6.777 1.363 -24.875 1 93.25 110 ILE B O 1
ATOM 3702 N N . GLU B 1 111 ? -4.688 0.746 -24.656 1 93.75 111 GLU B N 1
ATOM 3703 C CA . GLU B 1 111 ? -4.188 1.557 -25.75 1 93.75 111 GLU B CA 1
ATOM 3704 C C . GLU B 1 111 ? -4.598 0.966 -27.109 1 93.75 111 GLU B C 1
ATOM 3706 O O . GLU B 1 111 ? -5.062 -0.173 -27.172 1 93.75 111 GLU B O 1
ATOM 3711 N N . LYS B 1 112 ? -4.41 1.739 -28.172 1 93.94 112 LYS B N 1
ATOM 3712 C CA . LYS B 1 112 ? -4.781 1.33 -29.516 1 93.94 112 LYS B CA 1
ATOM 3713 C C . LYS B 1 112 ? -3.957 0.13 -29.984 1 93.94 112 LYS B C 1
ATOM 3715 O O . LYS B 1 112 ? -4.441 -0.705 -30.75 1 93.94 112 LYS B O 1
ATOM 3720 N N . ASP B 1 113 ? -2.689 0.045 -29.469 1 95.06 113 ASP B N 1
ATOM 3721 C CA . ASP B 1 113 ? -1.792 -1.061 -29.781 1 95.06 113 ASP B CA 1
ATOM 3722 C C . ASP B 1 113 ? -1.515 -1.92 -28.562 1 95.06 113 ASP B C 1
ATOM 3724 O O . ASP B 1 113 ? -0.371 -2.023 -28.109 1 95.06 113 ASP B O 1
ATOM 3728 N N . PRO B 1 114 ? -2.506 -2.596 -28.109 1 96.06 114 PRO B N 1
ATOM 3729 C CA . PRO B 1 114 ? -2.33 -3.338 -26.859 1 96.06 114 PRO B CA 1
ATOM 3730 C C . PRO B 1 114 ? -1.433 -4.562 -27.031 1 96.06 114 PRO B C 1
ATOM 3732 O O . PRO B 1 114 ? -1.469 -5.227 -28.062 1 96.06 114 PRO B O 1
ATOM 3735 N N . THR B 1 115 ? -0.627 -4.863 -26.062 1 95.38 115 THR B N 1
ATOM 3736 C CA . THR B 1 115 ? 0.147 -6.098 -25.984 1 95.38 115 THR B CA 1
ATOM 3737 C C . THR B 1 115 ? -0.743 -7.27 -25.578 1 95.38 115 THR B C 1
ATOM 3739 O O . THR B 1 115 ? -1.856 -7.07 -25.094 1 95.38 115 THR B O 1
ATOM 3742 N N . PRO B 1 116 ? -0.262 -8.484 -25.781 1 94.5 116 PRO B N 1
ATOM 3743 C CA . PRO B 1 116 ? -1.031 -9.648 -25.344 1 94.5 116 PRO B CA 1
ATOM 3744 C C . PRO B 1 116 ? -1.371 -9.609 -23.859 1 94.5 116 PRO B C 1
ATOM 3746 O O . PRO B 1 116 ? -2.49 -9.953 -23.469 1 94.5 116 PRO B O 1
ATOM 3749 N N . LEU B 1 117 ? -0.436 -9.203 -23.047 1 96.31 117 LEU B N 1
ATOM 3750 C CA . LEU B 1 117 ? -0.664 -9.141 -21.609 1 96.31 117 LEU B CA 1
ATOM 3751 C C . LEU B 1 117 ? -1.78 -8.156 -21.281 1 96.31 117 LEU B C 1
ATOM 3753 O O . LEU B 1 117 ? -2.607 -8.422 -20.406 1 96.31 117 LEU B O 1
ATOM 3757 N N . GLU B 1 118 ? -1.814 -7.062 -21.969 1 97.31 118 GLU B N 1
ATOM 3758 C CA . GLU B 1 118 ? -2.85 -6.055 -21.75 1 97.31 118 GLU B CA 1
ATOM 3759 C C . GLU B 1 118 ? -4.227 -6.586 -22.125 1 97.31 118 GLU B C 1
ATOM 3761 O O . GLU B 1 118 ? -5.215 -6.32 -21.438 1 97.31 118 GLU B O 1
ATOM 3766 N N . ARG B 1 119 ? -4.332 -7.34 -23.172 1 96.88 119 ARG B N 1
ATOM 3767 C CA . ARG B 1 119 ? -5.59 -7.938 -23.594 1 96.88 119 ARG B CA 1
ATOM 3768 C C . ARG B 1 119 ? -6.109 -8.922 -22.547 1 96.88 119 ARG B C 1
ATOM 3770 O O . ARG B 1 119 ? -7.301 -8.93 -22.25 1 96.88 119 ARG B O 1
ATOM 3777 N N . ILE B 1 120 ? -5.18 -9.703 -22.094 1 97.19 120 ILE B N 1
ATOM 3778 C CA . ILE B 1 120 ? -5.566 -10.688 -21.078 1 97.19 120 ILE B CA 1
ATOM 3779 C C . ILE B 1 120 ? -6.031 -9.969 -19.812 1 97.19 120 ILE B C 1
ATOM 3781 O O . ILE B 1 120 ? -7.047 -10.336 -19.219 1 97.19 120 ILE B O 1
ATOM 3785 N N . ALA B 1 121 ? -5.297 -8.922 -19.391 1 97.75 121 ALA B N 1
ATOM 3786 C CA . ALA B 1 121 ? -5.66 -8.156 -18.203 1 97.75 121 ALA B CA 1
ATOM 3787 C C . ALA B 1 121 ? -7.047 -7.539 -18.344 1 97.75 121 ALA B C 1
ATOM 3789 O O . ALA B 1 121 ? -7.859 -7.594 -17.422 1 97.75 121 ALA B O 1
ATOM 3790 N N . LEU B 1 122 ? -7.305 -6.984 -19.484 1 97.12 122 LEU B N 1
ATOM 3791 C CA . LEU B 1 122 ? -8.617 -6.402 -19.734 1 97.12 122 LEU B CA 1
ATOM 3792 C C . LEU B 1 122 ? -9.711 -7.461 -19.656 1 97.12 122 LEU B C 1
ATOM 3794 O O . LEU B 1 122 ? -10.781 -7.215 -19.109 1 97.12 122 LEU B O 1
ATOM 3798 N N . ASN B 1 123 ? -9.453 -8.594 -20.203 1 95.62 123 ASN B N 1
ATOM 3799 C CA . ASN B 1 123 ? -10.422 -9.68 -20.172 1 95.62 123 ASN B CA 1
ATOM 3800 C C . ASN B 1 123 ? -10.703 -10.141 -18.75 1 95.62 123 ASN B C 1
ATOM 3802 O O . ASN B 1 123 ? -11.836 -10.5 -18.406 1 95.62 123 ASN B O 1
ATOM 3806 N N . ILE B 1 124 ? -9.688 -10.203 -17.938 1 96.5 124 ILE B N 1
ATOM 3807 C CA . ILE B 1 124 ? -9.867 -10.547 -16.531 1 96.5 124 ILE B CA 1
ATOM 3808 C C . ILE B 1 124 ? -10.836 -9.555 -15.875 1 96.5 124 ILE B C 1
ATOM 3810 O O . ILE B 1 124 ? -11.797 -9.961 -15.219 1 96.5 124 ILE B O 1
ATOM 3814 N N . CYS B 1 125 ? -10.609 -8.258 -16.094 1 95.88 125 CYS B N 1
ATOM 3815 C CA . CYS B 1 125 ? -11.469 -7.227 -15.523 1 95.88 125 CYS B CA 1
ATOM 3816 C C . CYS B 1 125 ? -12.906 -7.383 -16 1 95.88 125 CYS B C 1
ATOM 3818 O O . CYS B 1 125 ? -13.836 -7.375 -15.195 1 95.88 125 CYS B O 1
ATOM 3820 N N . LYS B 1 126 ? -13.078 -7.621 -17.25 1 95.12 126 LYS B N 1
ATOM 3821 C CA . LYS B 1 126 ? -14.406 -7.746 -17.844 1 95.12 126 LYS B CA 1
ATOM 3822 C C . LYS B 1 126 ? -15.133 -8.977 -17.297 1 95.12 126 LYS B C 1
ATOM 3824 O O . LYS B 1 126 ? -16.328 -8.922 -16.984 1 95.12 126 LYS B O 1
ATOM 3829 N N . ASN B 1 127 ? -14.438 -10.039 -17.219 1 95.31 127 ASN B N 1
ATOM 3830 C CA . ASN B 1 127 ? -15.031 -11.273 -16.719 1 95.31 127 ASN B CA 1
ATOM 3831 C C . ASN B 1 127 ? -15.461 -11.133 -15.258 1 95.31 127 ASN B C 1
ATOM 3833 O O . ASN B 1 127 ? -16.531 -11.609 -14.875 1 95.31 127 ASN B O 1
ATOM 3837 N N . LEU B 1 128 ? -14.609 -10.516 -14.5 1 95.62 128 LEU B N 1
ATOM 3838 C CA . LEU B 1 128 ? -14.945 -10.312 -13.094 1 95.62 128 LEU B CA 1
ATOM 3839 C C . LEU B 1 128 ? -16.125 -9.352 -12.945 1 95.62 128 LEU B C 1
ATOM 3841 O O . LEU B 1 128 ? -17 -9.555 -12.102 1 95.62 128 LEU B O 1
ATOM 3845 N N . GLU B 1 129 ? -16.172 -8.352 -13.781 1 93.88 129 GLU B N 1
ATOM 3846 C CA . GLU B 1 129 ? -17.281 -7.41 -13.781 1 93.88 129 GLU B CA 1
ATOM 3847 C C . GLU B 1 129 ? -18.594 -8.102 -14.172 1 93.88 129 GLU B C 1
ATOM 3849 O O . GLU B 1 129 ? -19.641 -7.836 -13.586 1 93.88 129 GLU B O 1
ATOM 3854 N N . ASN B 1 130 ? -18.469 -8.914 -15.117 1 93.25 130 ASN B N 1
ATOM 3855 C CA . ASN B 1 130 ? -19.641 -9.656 -15.555 1 93.25 130 ASN B CA 1
ATOM 3856 C C . ASN B 1 130 ? -20.156 -10.578 -14.461 1 93.25 130 ASN B C 1
ATOM 3858 O O . ASN B 1 130 ? -21.375 -10.773 -14.328 1 93.25 130 ASN B O 1
ATOM 3862 N N . ARG B 1 131 ? -19.281 -11.062 -13.758 1 91.31 131 ARG B N 1
ATOM 3863 C CA . ARG B 1 131 ? -19.625 -12.008 -12.703 1 91.31 131 ARG B CA 1
ATOM 3864 C C . ARG B 1 131 ? -20.219 -11.297 -11.492 1 91.31 131 ARG B C 1
ATOM 3866 O O . ARG B 1 131 ? -21.172 -11.781 -10.883 1 91.31 131 ARG B O 1
ATOM 3873 N N . LEU B 1 132 ? -19.688 -10.172 -11.047 1 91.06 132 LEU B N 1
ATOM 3874 C CA . LEU B 1 132 ? -20.031 -9.531 -9.781 1 91.06 132 LEU B CA 1
ATOM 3875 C C . LEU B 1 132 ? -20.891 -8.297 -10 1 91.06 132 LEU B C 1
ATOM 3877 O O . LEU B 1 132 ? -21.609 -7.859 -9.094 1 91.06 132 LEU B O 1
ATOM 3881 N N . GLY B 1 133 ? -20.969 -7.773 -11.164 1 85 133 GLY B N 1
ATOM 3882 C CA . GLY B 1 133 ? -21.5 -6.445 -11.414 1 85 133 GLY B CA 1
ATOM 3883 C C . GLY B 1 133 ? -20.469 -5.344 -11.273 1 85 133 GLY B C 1
ATOM 3884 O O . GLY B 1 133 ? -19.453 -5.523 -10.594 1 85 133 GLY B O 1
ATOM 3885 N N . ASN B 1 134 ? -21.031 -4.211 -11.805 1 75.19 134 ASN B N 1
ATOM 3886 C CA . ASN B 1 134 ? -20.125 -3.064 -11.797 1 75.19 134 ASN B CA 1
ATOM 3887 C C . ASN B 1 134 ? -20.062 -2.41 -10.422 1 75.19 134 ASN B C 1
ATOM 3889 O O . ASN B 1 134 ? -21.062 -2.379 -9.695 1 75.19 134 ASN B O 1
ATOM 3893 N N . GLN B 1 135 ? -19.016 -2.357 -9.734 1 75.5 135 GLN B N 1
ATOM 3894 C CA . GLN B 1 135 ? -18.781 -1.591 -8.516 1 75.5 135 GLN B CA 1
ATOM 3895 C C . GLN B 1 135 ? -18.859 -2.484 -7.281 1 75.5 135 GLN B C 1
ATOM 3897 O O . GLN B 1 135 ? -19.031 -1.994 -6.164 1 75.5 135 GLN B O 1
ATOM 3902 N N . HIS B 1 136 ? -18.906 -3.742 -7.59 1 87.56 136 HIS B N 1
ATOM 3903 C CA . HIS B 1 136 ? -18.891 -4.633 -6.438 1 87.56 136 HIS B CA 1
ATOM 3904 C C . HIS B 1 136 ? -17.672 -4.363 -5.555 1 87.56 136 HIS B C 1
ATOM 3906 O O . HIS B 1 136 ? -16.562 -4.191 -6.059 1 87.56 136 HIS B O 1
ATOM 3912 N N . PRO B 1 137 ? -17.859 -4.316 -4.242 1 89.31 137 PRO B N 1
ATOM 3913 C CA . PRO B 1 137 ? -16.75 -3.957 -3.354 1 89.31 137 PRO B CA 1
ATOM 3914 C C . PRO B 1 137 ? -15.555 -4.895 -3.492 1 89.31 137 PRO B C 1
ATOM 3916 O O . PRO B 1 137 ? -14.406 -4.441 -3.484 1 89.31 137 PRO B O 1
ATOM 3919 N N . LEU B 1 138 ? -15.82 -6.141 -3.678 1 93.25 138 LEU B N 1
ATOM 3920 C CA . LEU B 1 138 ? -14.727 -7.098 -3.797 1 93.25 138 LEU B CA 1
ATOM 3921 C C . LEU B 1 138 ? -13.953 -6.887 -5.098 1 93.25 138 LEU B C 1
ATOM 3923 O O . LEU B 1 138 ? -12.734 -7.074 -5.137 1 93.25 138 LEU B O 1
ATOM 3927 N N . LEU B 1 139 ? -14.688 -6.527 -6.145 1 94.5 139 LEU B N 1
ATOM 3928 C CA . LEU B 1 139 ? -14.023 -6.23 -7.41 1 94.5 139 LEU B CA 1
ATOM 3929 C C . LEU B 1 139 ? -13.141 -4.992 -7.285 1 94.5 139 LEU B C 1
ATOM 3931 O O . LEU B 1 139 ? -11.992 -5 -7.727 1 94.5 139 LEU B O 1
ATOM 3935 N N . ASN B 1 140 ? -13.648 -4.004 -6.648 1 93.06 140 ASN B N 1
ATOM 3936 C CA . ASN B 1 140 ? -12.883 -2.775 -6.453 1 93.06 140 ASN B CA 1
ATOM 3937 C C . ASN B 1 140 ? -11.664 -3.008 -5.566 1 93.06 140 ASN B C 1
ATOM 3939 O O . ASN B 1 140 ? -10.594 -2.459 -5.824 1 93.06 140 ASN B O 1
ATOM 3943 N N . LEU B 1 141 ? -11.852 -3.818 -4.555 1 93.62 141 LEU B N 1
ATOM 3944 C CA . LEU B 1 141 ? -10.719 -4.164 -3.703 1 93.62 141 LEU B CA 1
ATOM 3945 C C . LEU B 1 141 ? -9.656 -4.918 -4.488 1 93.62 141 LEU B C 1
ATOM 3947 O O . LEU B 1 141 ? -8.469 -4.629 -4.367 1 93.62 141 LEU B O 1
ATOM 3951 N N . PHE B 1 142 ? -10.055 -5.852 -5.328 1 96.31 142 PHE B N 1
ATOM 3952 C CA . PHE B 1 142 ? -9.133 -6.582 -6.188 1 96.31 142 PHE B CA 1
ATOM 3953 C C . PHE B 1 142 ? -8.367 -5.629 -7.098 1 96.31 142 PHE B C 1
ATOM 3955 O O . PHE B 1 142 ? -7.133 -5.645 -7.121 1 96.31 142 PHE B O 1
ATOM 3962 N N . LYS B 1 143 ? -9.086 -4.77 -7.73 1 95.69 143 LYS B N 1
ATOM 3963 C CA . LYS B 1 143 ? -8.469 -3.826 -8.656 1 95.69 143 LYS B CA 1
ATOM 3964 C C . LYS B 1 143 ? -7.484 -2.912 -7.938 1 95.69 143 LYS B C 1
ATOM 3966 O O . LYS B 1 143 ? -6.367 -2.695 -8.414 1 95.69 143 LYS B O 1
ATOM 3971 N N . ASN B 1 144 ? -7.836 -2.426 -6.777 1 93.69 144 ASN B N 1
ATOM 3972 C CA . ASN B 1 144 ? -6.965 -1.542 -6.008 1 93.69 144 ASN B CA 1
ATOM 3973 C C . ASN B 1 144 ? -5.688 -2.252 -5.57 1 93.69 144 ASN B C 1
ATOM 3975 O O . ASN B 1 144 ? -4.605 -1.663 -5.594 1 93.69 144 ASN B O 1
ATOM 3979 N N . THR B 1 145 ? -5.848 -3.52 -5.199 1 95.38 145 THR B N 1
ATOM 3980 C CA . THR B 1 145 ? -4.676 -4.25 -4.73 1 95.38 145 THR B CA 1
ATOM 3981 C C . THR B 1 145 ? -3.766 -4.617 -5.902 1 95.38 145 THR B C 1
ATOM 3983 O O . THR B 1 145 ? -2.547 -4.703 -5.742 1 95.38 145 THR B O 1
ATOM 3986 N N . VAL B 1 146 ? -4.316 -4.789 -7.059 1 96.81 146 VAL B N 1
ATOM 3987 C CA . VAL B 1 146 ? -3.494 -4.988 -8.242 1 96.81 146 VAL B CA 1
ATOM 3988 C C . VAL B 1 146 ? -2.697 -3.717 -8.539 1 96.81 146 VAL B C 1
ATOM 3990 O O . VAL B 1 146 ? -1.496 -3.779 -8.812 1 96.81 146 VAL B O 1
ATOM 3993 N N . ILE B 1 147 ? -3.35 -2.629 -8.43 1 93.94 147 ILE B N 1
ATOM 3994 C CA . ILE B 1 147 ? -2.693 -1.35 -8.672 1 93.94 147 ILE B CA 1
ATOM 3995 C C . ILE B 1 147 ? -1.566 -1.149 -7.656 1 93.94 147 ILE B C 1
ATOM 3997 O O . ILE B 1 147 ? -0.462 -0.739 -8.023 1 93.94 147 ILE B O 1
ATOM 4001 N N . GLU B 1 148 ? -1.818 -1.521 -6.41 1 92.62 148 GLU B N 1
ATOM 4002 C CA . GLU B 1 148 ? -0.781 -1.449 -5.387 1 92.62 148 GLU B CA 1
ATOM 4003 C C . GLU B 1 148 ? 0.403 -2.348 -5.734 1 92.62 148 GLU B C 1
ATOM 4005 O O . GLU B 1 148 ? 1.558 -1.963 -5.543 1 92.62 148 GLU B O 1
ATOM 4010 N N . TYR B 1 149 ? 0.075 -3.492 -6.211 1 95.12 149 TYR B N 1
ATOM 4011 C CA . TYR B 1 149 ? 1.108 -4.422 -6.652 1 95.12 149 TYR B CA 1
ATOM 4012 C C . TYR B 1 149 ? 1.945 -3.816 -7.773 1 95.12 149 TYR B C 1
ATOM 4014 O O . TYR B 1 149 ? 3.178 -3.84 -7.719 1 95.12 149 TYR B O 1
ATOM 4022 N N . LEU B 1 150 ? 1.328 -3.227 -8.734 1 94.12 150 LEU B N 1
ATOM 4023 C CA . LEU B 1 150 ? 2.018 -2.627 -9.867 1 94.12 150 LEU B CA 1
ATOM 4024 C C . LEU B 1 150 ? 2.936 -1.498 -9.414 1 94.12 150 LEU B C 1
ATOM 4026 O O . LEU B 1 150 ? 4.094 -1.425 -9.836 1 94.12 150 LEU B O 1
ATOM 4030 N N . PHE B 1 151 ? 2.492 -0.734 -8.477 1 89.62 151 PHE B N 1
ATOM 4031 C CA . PHE B 1 151 ? 3.264 0.398 -7.977 1 89.62 151 PHE B CA 1
ATOM 4032 C C . PHE B 1 151 ? 4.465 -0.079 -7.168 1 89.62 151 PHE B C 1
ATOM 4034 O O . PHE B 1 151 ? 5.438 0.658 -7 1 89.62 151 PHE B O 1
ATOM 4041 N N . SER B 1 152 ? 4.406 -1.272 -6.703 1 91.12 152 SER B N 1
ATOM 4042 C CA . SER B 1 152 ? 5.457 -1.768 -5.82 1 91.12 152 SER B CA 1
ATOM 4043 C C . SER B 1 152 ? 6.629 -2.324 -6.617 1 91.12 152 SER B C 1
ATOM 4045 O O . SER B 1 152 ? 7.715 -2.541 -6.07 1 91.12 152 SER B O 1
ATOM 4047 N N . LEU B 1 153 ? 6.484 -2.516 -7.895 1 91.69 153 LEU B N 1
ATOM 4048 C CA . LEU B 1 153 ? 7.453 -3.27 -8.68 1 91.69 153 LEU B CA 1
ATOM 4049 C C . LEU B 1 153 ? 8.719 -2.455 -8.906 1 91.69 153 LEU B C 1
ATOM 4051 O O . LEU B 1 153 ? 9.828 -2.947 -8.672 1 91.69 153 LEU B O 1
ATOM 4055 N N . LEU B 1 154 ? 8.586 -1.211 -9.258 1 86.12 154 LEU B N 1
ATOM 4056 C CA . LEU B 1 154 ? 9.758 -0.409 -9.586 1 86.12 154 LEU B CA 1
ATOM 4057 C C . LEU B 1 154 ? 10.555 -0.075 -8.328 1 86.12 154 LEU B C 1
ATOM 4059 O O . LEU B 1 154 ? 11.781 -0.193 -8.312 1 86.12 154 LEU B O 1
ATOM 4063 N N . PRO B 1 155 ? 9.867 0.387 -7.25 1 82.75 155 PRO B N 1
ATOM 4064 C CA . PRO B 1 155 ? 10.625 0.602 -6.02 1 82.75 155 PRO B CA 1
ATOM 4065 C C . PRO B 1 155 ? 11.406 -0.637 -5.582 1 82.75 155 PRO B C 1
ATOM 4067 O O . PRO B 1 155 ? 12.555 -0.529 -5.152 1 82.75 155 PRO B O 1
ATOM 4070 N N . PHE B 1 156 ? 10.805 -1.771 -5.719 1 85.88 156 PHE B N 1
ATOM 4071 C CA . PHE B 1 156 ? 11.492 -2.998 -5.328 1 85.88 156 PHE B CA 1
ATOM 4072 C C . PHE B 1 156 ? 12.688 -3.26 -6.227 1 85.88 156 PHE B C 1
ATOM 4074 O O . PHE B 1 156 ? 13.766 -3.623 -5.75 1 85.88 156 PHE B O 1
ATOM 4081 N N . LYS B 1 157 ? 12.492 -3.084 -7.469 1 84.88 157 LYS B N 1
ATOM 4082 C CA . LYS B 1 157 ? 13.586 -3.238 -8.422 1 84.88 157 LYS B CA 1
ATOM 4083 C C . LYS B 1 157 ? 14.75 -2.316 -8.078 1 84.88 157 LYS B C 1
ATOM 4085 O O . LYS B 1 157 ? 15.914 -2.719 -8.164 1 84.88 157 LYS B O 1
ATOM 4090 N N . ASN B 1 158 ? 14.461 -1.155 -7.66 1 80.38 158 ASN B N 1
ATOM 4091 C CA . ASN B 1 158 ? 15.492 -0.159 -7.395 1 80.38 158 ASN B CA 1
ATOM 4092 C C . ASN B 1 158 ? 16.188 -0.417 -6.062 1 80.38 158 ASN B C 1
ATOM 4094 O O . ASN B 1 158 ? 17.266 0.126 -5.805 1 80.38 158 ASN B O 1
ATOM 4098 N N . MET B 1 159 ? 15.578 -1.232 -5.242 1 78.5 159 MET B N 1
ATOM 4099 C CA . MET B 1 159 ? 16.234 -1.591 -3.99 1 78.5 159 MET B CA 1
ATOM 4100 C C . MET B 1 159 ? 17.547 -2.316 -4.254 1 78.5 159 MET B C 1
ATOM 4102 O O . MET B 1 159 ? 18.453 -2.299 -3.412 1 78.5 159 MET B O 1
ATOM 4106 N N . LYS B 1 160 ? 17.594 -2.912 -5.355 1 76.25 160 LYS B N 1
ATOM 4107 C CA . LYS B 1 160 ? 18.828 -3.592 -5.734 1 76.25 160 LYS B CA 1
ATOM 4108 C C . LYS B 1 160 ? 19.984 -2.615 -5.793 1 76.25 160 LYS B C 1
ATOM 4110 O O . LYS B 1 160 ? 21.156 -3.021 -5.699 1 76.25 160 LYS B O 1
ATOM 4115 N N . LYS B 1 161 ? 19.641 -1.38 -5.848 1 75.69 161 LYS B N 1
ATOM 4116 C CA . LYS B 1 161 ? 20.656 -0.341 -5.965 1 75.69 161 LYS B CA 1
ATOM 4117 C C . LYS B 1 161 ? 21.016 0.23 -4.594 1 75.69 161 LYS B C 1
ATOM 4119 O O . LYS B 1 161 ? 21.875 1.107 -4.492 1 75.69 161 LYS B O 1
ATOM 4124 N N . LEU B 1 162 ? 20.359 -0.297 -3.6 1 72.56 162 LEU B N 1
ATOM 4125 C CA . LEU B 1 162 ? 20.641 0.186 -2.25 1 72.56 162 LEU B CA 1
ATOM 4126 C C . LEU B 1 162 ? 22.047 -0.176 -1.813 1 72.56 162 LEU B C 1
ATOM 4128 O O . LEU B 1 162 ? 22.531 -1.28 -2.09 1 72.56 162 LEU B O 1
ATOM 4132 N N . LYS B 1 163 ? 22.641 0.785 -1.246 1 71.44 163 LYS B N 1
ATOM 4133 C CA . LYS B 1 163 ? 23.938 0.526 -0.632 1 71.44 163 LYS B CA 1
ATOM 4134 C C . LYS B 1 163 ? 23.781 0.029 0.801 1 71.44 163 LYS B C 1
ATOM 4136 O O . LYS B 1 163 ? 22.812 0.369 1.479 1 71.44 163 LYS B O 1
ATOM 4141 N N . GLY B 1 164 ? 24.609 -0.904 1.16 1 73.38 164 GLY B N 1
ATOM 4142 C CA . GLY B 1 164 ? 24.625 -1.326 2.551 1 73.38 164 GLY B CA 1
ATOM 4143 C C . GLY B 1 164 ? 23.797 -2.572 2.811 1 73.38 164 GLY B C 1
ATOM 4144 O O . GLY B 1 164 ? 23.344 -3.225 1.871 1 73.38 164 GLY B O 1
ATOM 4145 N N . ASP B 1 165 ? 23.641 -2.852 4.07 1 78.38 165 ASP B N 1
ATOM 4146 C CA . ASP B 1 165 ? 22.984 -4.082 4.5 1 78.38 165 ASP B CA 1
ATOM 4147 C C . ASP B 1 165 ? 21.453 -3.939 4.449 1 78.38 165 ASP B C 1
ATOM 4149 O O . ASP B 1 165 ? 20.922 -2.863 4.719 1 78.38 165 ASP B O 1
ATOM 4153 N N . ILE B 1 166 ? 20.828 -5.055 4.094 1 80.12 166 ILE B N 1
ATOM 4154 C CA . ILE B 1 166 ? 19.375 -5.121 4.07 1 80.12 166 ILE B CA 1
ATOM 4155 C C . ILE B 1 166 ? 18.859 -5.809 5.336 1 80.12 166 ILE B C 1
ATOM 4157 O O . ILE B 1 166 ? 19.312 -6.898 5.684 1 80.12 166 ILE B O 1
ATOM 4161 N N . ASP B 1 167 ? 17.953 -5.137 5.988 1 81.12 167 ASP B N 1
ATOM 4162 C CA . ASP B 1 167 ? 17.328 -5.699 7.18 1 81.12 167 ASP B CA 1
ATOM 4163 C C . ASP B 1 167 ? 16.062 -6.484 6.824 1 81.12 167 ASP B C 1
ATOM 4165 O O . ASP B 1 167 ? 15.344 -6.117 5.895 1 81.12 167 ASP B O 1
ATOM 4169 N N . MET B 1 168 ? 15.82 -7.566 7.617 1 86.12 168 MET B N 1
ATOM 4170 C CA . MET B 1 168 ? 14.672 -8.438 7.352 1 86.12 168 MET B CA 1
ATOM 4171 C C . MET B 1 168 ? 13.367 -7.656 7.445 1 86.12 168 MET B C 1
ATOM 4173 O O . MET B 1 168 ? 12.422 -7.93 6.707 1 86.12 168 MET B O 1
ATOM 4177 N N . ASN B 1 169 ? 13.297 -6.754 8.344 1 80.94 169 ASN B N 1
ATOM 4178 C CA . ASN B 1 169 ? 12.078 -5.961 8.477 1 80.94 169 ASN B CA 1
ATOM 4179 C C . ASN B 1 169 ? 11.836 -5.094 7.25 1 80.94 169 ASN B C 1
ATOM 4181 O O . ASN B 1 169 ? 10.703 -4.98 6.777 1 80.94 169 ASN B O 1
ATOM 4185 N N . LEU B 1 170 ? 12.914 -4.504 6.773 1 80.19 170 LEU B N 1
ATOM 4186 C CA . LEU B 1 170 ? 12.82 -3.752 5.527 1 80.19 170 LEU B CA 1
ATOM 4187 C C . LEU B 1 170 ? 12.406 -4.66 4.371 1 80.19 170 LEU B C 1
ATOM 4189 O O . LEU B 1 170 ? 11.555 -4.297 3.561 1 80.19 170 LEU B O 1
ATOM 4193 N N . TYR B 1 171 ? 13.016 -5.793 4.402 1 88.62 171 TYR B N 1
ATOM 4194 C CA . TYR B 1 171 ? 12.703 -6.777 3.373 1 88.62 171 TYR B CA 1
ATOM 4195 C C . TYR B 1 171 ? 11.219 -7.113 3.375 1 88.62 171 TYR B C 1
ATOM 4197 O O . TYR B 1 171 ? 10.562 -7.051 2.334 1 88.62 171 TYR B O 1
ATOM 4205 N N . TYR B 1 172 ? 10.648 -7.359 4.527 1 89.94 172 TYR B N 1
ATOM 4206 C CA . TYR B 1 172 ? 9.234 -7.719 4.629 1 89.94 172 TYR B CA 1
ATOM 4207 C C . TYR B 1 172 ? 8.344 -6.551 4.215 1 89.94 172 TYR B C 1
ATOM 4209 O O . TYR B 1 172 ? 7.324 -6.742 3.557 1 89.94 172 TYR B O 1
ATOM 4217 N N . MET B 1 173 ? 8.711 -5.41 4.551 1 83.88 173 MET B N 1
ATOM 4218 C CA . MET B 1 173 ? 7.938 -4.223 4.203 1 83.88 173 MET B CA 1
ATOM 4219 C C . MET B 1 173 ? 7.895 -4.031 2.689 1 83.88 173 MET B C 1
ATOM 4221 O O . MET B 1 173 ? 6.852 -3.668 2.137 1 83.88 173 MET B O 1
ATOM 4225 N N . MET B 1 174 ? 8.93 -4.359 2.076 1 83.44 174 MET B N 1
ATOM 4226 C CA . MET B 1 174 ? 9.016 -4.191 0.629 1 83.44 174 MET B CA 1
ATOM 4227 C C . MET B 1 174 ? 8.281 -5.312 -0.093 1 83.44 174 MET B C 1
ATOM 4229 O O . MET B 1 174 ? 7.703 -5.094 -1.161 1 83.44 174 MET B O 1
ATOM 4233 N N . ARG B 1 175 ? 8.273 -6.438 0.502 1 90.25 175 ARG B N 1
ATOM 4234 C CA . ARG B 1 175 ? 7.656 -7.602 -0.127 1 90.25 175 ARG B CA 1
ATOM 4235 C C . ARG B 1 175 ? 6.145 -7.594 0.067 1 90.25 175 ARG B C 1
ATOM 4237 O O . ARG B 1 175 ? 5.422 -8.32 -0.619 1 90.25 175 ARG B O 1
ATOM 4244 N N . ARG B 1 176 ? 5.645 -6.758 0.911 1 89.31 176 ARG B N 1
ATOM 4245 C CA . ARG B 1 176 ? 4.246 -6.738 1.324 1 89.31 176 ARG B CA 1
ATOM 4246 C C . ARG B 1 176 ? 3.318 -6.66 0.116 1 89.31 176 ARG B C 1
ATOM 4248 O O . ARG B 1 176 ? 2.334 -7.395 0.032 1 89.31 176 ARG B O 1
ATOM 4255 N N . ASN B 1 177 ? 3.709 -5.809 -0.803 1 87.5 177 ASN B N 1
ATOM 4256 C CA . ASN B 1 177 ? 2.855 -5.629 -1.973 1 87.5 177 ASN B CA 1
ATOM 4257 C C . ASN B 1 177 ? 3.463 -6.273 -3.215 1 87.5 177 ASN B C 1
ATOM 4259 O O . ASN B 1 177 ? 2.742 -6.637 -4.145 1 87.5 177 ASN B O 1
ATOM 4263 N N . ASN B 1 178 ? 4.688 -6.543 -3.145 1 89.69 178 ASN B N 1
ATOM 4264 C CA . ASN B 1 178 ? 5.434 -6.93 -4.336 1 89.69 178 ASN B CA 1
ATOM 4265 C C . ASN B 1 178 ? 5.246 -8.406 -4.664 1 89.69 178 ASN B C 1
ATOM 4267 O O . ASN B 1 178 ? 5.359 -8.812 -5.824 1 89.69 178 ASN B O 1
ATOM 4271 N N . ILE B 1 179 ? 4.902 -9.195 -3.654 1 91.56 179 ILE B N 1
ATOM 4272 C CA . ILE B 1 179 ? 4.844 -10.641 -3.875 1 91.56 179 ILE B CA 1
ATOM 4273 C C . ILE B 1 179 ? 3.494 -11.016 -4.484 1 91.56 179 ILE B C 1
ATOM 4275 O O . ILE B 1 179 ? 3.287 -12.156 -4.891 1 91.56 179 ILE B O 1
ATOM 4279 N N . GLY B 1 180 ? 2.539 -10.055 -4.547 1 92.75 180 GLY B N 1
ATOM 4280 C CA . GLY B 1 180 ? 1.279 -10.273 -5.242 1 92.75 180 GLY B CA 1
ATOM 4281 C C . GLY B 1 180 ? 0.278 -11.07 -4.43 1 92.75 180 GLY B C 1
ATOM 4282 O O . GLY B 1 180 ? -0.696 -11.594 -4.973 1 92.75 180 GLY B O 1
ATOM 4283 N N . MET B 1 181 ? 0.485 -11.195 -3.139 1 93 181 MET B N 1
ATOM 4284 C CA . MET B 1 181 ? -0.407 -11.992 -2.297 1 93 181 MET B CA 1
ATOM 4285 C C . MET B 1 181 ? -1.751 -11.289 -2.119 1 93 181 MET B C 1
ATOM 4287 O O . MET B 1 181 ? -2.799 -11.938 -2.117 1 93 181 MET B O 1
ATOM 4291 N N . ARG B 1 182 ? -1.751 -10.008 -2.066 1 94.5 182 ARG B N 1
ATOM 4292 C CA . ARG B 1 182 ? -2.971 -9.258 -1.774 1 94.5 182 ARG B CA 1
ATOM 4293 C C . ARG B 1 182 ? -3.977 -9.391 -2.912 1 94.5 182 ARG B C 1
ATOM 4295 O O . ARG B 1 182 ? -5.113 -9.82 -2.699 1 94.5 182 ARG B O 1
ATOM 4302 N N . PRO B 1 183 ? -3.58 -9.094 -4.137 1 96.81 183 PRO B N 1
ATOM 4303 C CA . PRO B 1 183 ? -4.57 -9.297 -5.195 1 96.81 183 PRO B CA 1
ATOM 4304 C C . PRO B 1 183 ? -5 -10.758 -5.32 1 96.81 183 PRO B C 1
ATOM 4306 O O . PRO B 1 183 ? -6.156 -11.039 -5.641 1 96.81 183 PRO B O 1
ATOM 4309 N N . THR B 1 184 ? -4.121 -11.703 -5.035 1 95.94 184 THR B N 1
ATOM 4310 C CA . THR B 1 184 ? -4.461 -13.117 -5.121 1 95.94 184 THR B CA 1
ATOM 4311 C C . THR B 1 184 ? -5.52 -13.484 -4.082 1 95.94 184 THR B C 1
ATOM 4313 O O . THR B 1 184 ? -6.457 -14.227 -4.383 1 95.94 184 THR B O 1
ATOM 4316 N N . PHE B 1 185 ? -5.391 -12.93 -2.949 1 95.19 185 PHE B N 1
ATOM 4317 C CA . PHE B 1 185 ? -6.355 -13.234 -1.899 1 95.19 185 PHE B CA 1
ATOM 4318 C C . PHE B 1 185 ? -7.707 -12.602 -2.203 1 95.19 185 PHE B C 1
ATOM 4320 O O . PHE B 1 185 ? -8.75 -13.18 -1.904 1 95.19 185 PHE B O 1
ATOM 4327 N N . TYR B 1 186 ? -7.715 -11.43 -2.723 1 94.94 186 TYR B N 1
ATOM 4328 C CA . TYR B 1 186 ? -8.992 -10.805 -3.037 1 94.94 186 TYR B CA 1
ATOM 4329 C C . TYR B 1 186 ? -9.68 -11.508 -4.203 1 94.94 186 TYR B C 1
ATOM 4331 O O . TYR B 1 186 ? -10.906 -11.609 -4.246 1 94.94 186 TYR B O 1
ATOM 4339 N N . LEU B 1 187 ? -8.875 -12.016 -5.098 1 95.62 187 LEU B N 1
ATOM 4340 C CA . LEU B 1 187 ? -9.445 -12.875 -6.133 1 95.62 187 LEU B CA 1
ATOM 4341 C C . LEU B 1 187 ? -10.078 -14.117 -5.52 1 95.62 187 LEU B C 1
ATOM 4343 O O . LEU B 1 187 ? -11.172 -14.523 -5.914 1 95.62 187 LEU B O 1
ATOM 4347 N N . SER B 1 188 ? -9.422 -14.68 -4.52 1 93.56 188 SER B N 1
ATOM 4348 C CA . SER B 1 188 ? -9.961 -15.828 -3.797 1 93.56 188 SER B CA 1
ATOM 4349 C C . SER B 1 188 ? -11.281 -15.484 -3.125 1 93.56 188 SER B C 1
ATOM 4351 O O . SER B 1 188 ? -12.211 -16.297 -3.115 1 93.56 188 SER B O 1
ATOM 4353 N N . SER B 1 189 ? -11.352 -14.281 -2.58 1 94.06 189 SER B N 1
ATOM 4354 C CA . SER B 1 189 ? -12.57 -13.828 -1.922 1 94.06 189 SER B CA 1
ATOM 4355 C C . SER B 1 189 ? -13.719 -13.695 -2.918 1 94.06 189 SER B C 1
ATOM 4357 O O . SER B 1 189 ? -14.859 -14.031 -2.605 1 94.06 189 SER B O 1
ATOM 4359 N N . ILE B 1 190 ? -13.398 -13.273 -4.098 1 94.12 190 ILE B N 1
ATOM 4360 C CA . ILE B 1 190 ? -14.398 -13.133 -5.148 1 94.12 190 ILE B CA 1
ATOM 4361 C C . ILE B 1 190 ? -14.961 -14.5 -5.512 1 94.12 190 ILE B C 1
ATOM 4363 O O . ILE B 1 190 ? -16.172 -14.648 -5.707 1 94.12 190 ILE B O 1
ATOM 4367 N N . PHE B 1 191 ? -14.133 -15.508 -5.488 1 92.5 191 PHE B N 1
ATOM 4368 C CA . PHE B 1 191 ? -14.547 -16.859 -5.867 1 92.5 191 PHE B CA 1
ATOM 4369 C C . PHE B 1 191 ? -15.344 -17.516 -4.746 1 92.5 191 PHE B C 1
ATOM 4371 O O . PHE B 1 191 ? -16.219 -18.344 -5.004 1 92.5 191 PHE B O 1
ATOM 4378 N N . SER B 1 192 ? -15.086 -17.125 -3.539 1 88.88 192 SER B N 1
ATOM 4379 C CA . SER B 1 192 ? -15.539 -17.953 -2.426 1 88.88 192 SER B CA 1
ATOM 4380 C C . SER B 1 192 ? -16.688 -17.281 -1.671 1 88.88 192 SER B C 1
ATOM 4382 O O . SER B 1 192 ? -17.484 -17.953 -1.018 1 88.88 192 SER B O 1
ATOM 4384 N N . MET B 1 193 ? -16.688 -15.984 -1.737 1 87.81 193 MET B N 1
A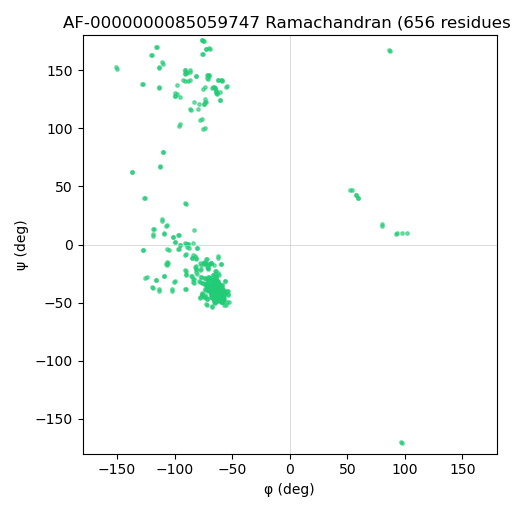TOM 4385 C CA . MET B 1 193 ? -17.672 -15.281 -0.925 1 87.81 193 MET B CA 1
ATOM 4386 C C . MET B 1 193 ? -19 -15.141 -1.671 1 87.81 193 MET B C 1
ATOM 4388 O O . MET B 1 193 ? -19.062 -14.484 -2.709 1 87.81 193 MET B O 1
ATOM 4392 N N . LYS B 1 194 ? -19.969 -15.773 -1.092 1 85.62 194 LYS B N 1
ATOM 4393 C CA . LYS B 1 194 ? -21.281 -15.773 -1.707 1 85.62 194 LYS B CA 1
ATOM 4394 C C . LYS B 1 194 ? -22.328 -15.141 -0.785 1 85.62 194 LYS B C 1
ATOM 4396 O O . LYS B 1 194 ? -23.188 -14.383 -1.239 1 85.62 194 LYS B O 1
ATOM 4401 N N . ARG B 1 195 ? -22.172 -15.383 0.471 1 87.62 195 ARG B N 1
ATOM 4402 C CA . ARG B 1 195 ? -23.172 -14.945 1.429 1 87.62 195 ARG B CA 1
ATOM 4403 C C . ARG B 1 195 ? -22.609 -13.922 2.404 1 87.62 195 ARG B C 1
ATOM 4405 O O . ARG B 1 195 ? -23.312 -13.016 2.854 1 87.62 195 ARG B O 1
ATOM 4412 N N . LEU B 1 196 ? -21.344 -14.062 2.648 1 90.81 196 LEU B N 1
ATOM 4413 C CA . LEU B 1 196 ? -20.719 -13.242 3.676 1 90.81 196 LEU B CA 1
ATOM 4414 C C . LEU B 1 196 ? -20.625 -11.789 3.229 1 90.81 196 LEU B C 1
ATOM 4416 O O . LEU B 1 196 ? -20.453 -11.508 2.039 1 90.81 196 LEU B O 1
ATOM 4420 N N . ASN B 1 197 ? -20.766 -10.977 4.18 1 87.38 197 ASN B N 1
ATOM 4421 C CA . ASN B 1 197 ? -20.516 -9.555 3.943 1 87.38 197 ASN B CA 1
ATOM 4422 C C . ASN B 1 197 ? -19.062 -9.297 3.555 1 87.38 197 ASN B C 1
ATOM 4424 O O . ASN B 1 197 ? -18.156 -9.695 4.273 1 87.38 197 ASN B O 1
ATOM 4428 N N . PRO B 1 198 ? -18.891 -8.578 2.471 1 86.75 198 PRO B N 1
ATOM 4429 C CA . PRO B 1 198 ? -17.531 -8.328 1.996 1 86.75 198 PRO B CA 1
ATOM 4430 C C . PRO B 1 198 ? -16.688 -7.543 3.002 1 86.75 198 PRO B C 1
ATOM 4432 O O . PRO B 1 198 ? -15.453 -7.512 2.891 1 86.75 198 PRO B O 1
ATOM 4435 N N . GLU B 1 199 ? -17.25 -7.031 4 1 85 199 GLU B N 1
ATOM 4436 C CA . GLU B 1 199 ? -16.531 -6.207 4.973 1 85 199 GLU B CA 1
ATOM 4437 C C . GLU B 1 199 ? -15.547 -7.043 5.781 1 85 199 GLU B C 1
ATOM 4439 O O . GLU B 1 199 ? -14.617 -6.5 6.391 1 85 199 GLU B O 1
ATOM 4444 N N . ILE B 1 200 ? -15.719 -8.32 5.727 1 89.88 200 ILE B N 1
ATOM 4445 C CA . ILE B 1 200 ? -14.867 -9.211 6.504 1 89.88 200 ILE B CA 1
ATOM 4446 C C . ILE B 1 200 ? -13.422 -9.094 6.02 1 89.88 200 ILE B C 1
ATOM 4448 O O . ILE B 1 200 ? -12.484 -9.188 6.82 1 89.88 200 ILE B O 1
ATOM 4452 N N . VAL B 1 201 ? -13.25 -8.75 4.738 1 92.19 201 VAL B N 1
ATOM 4453 C CA . VAL B 1 201 ? -11.898 -8.758 4.18 1 92.19 201 VAL B CA 1
ATOM 4454 C C . VAL B 1 201 ? -11.234 -7.402 4.418 1 92.19 201 VAL B C 1
ATOM 4456 O O . VAL B 1 201 ? -10.07 -7.207 4.07 1 92.19 201 VAL B O 1
ATOM 4459 N N . LEU B 1 202 ? -11.969 -6.527 5.055 1 91.69 202 LEU B N 1
ATOM 4460 C CA . LEU B 1 202 ? -11.43 -5.219 5.402 1 91.69 202 LEU B CA 1
ATOM 4461 C C . LEU B 1 202 ? -10.914 -5.203 6.836 1 91.69 202 LEU B C 1
ATOM 4463 O O . LEU B 1 202 ? -10.32 -4.215 7.277 1 91.69 202 LEU B O 1
ATOM 4467 N N . ASP B 1 203 ? -11.102 -6.328 7.57 1 92.19 203 ASP B N 1
ATOM 4468 C CA . ASP B 1 203 ? -10.602 -6.445 8.938 1 92.19 203 ASP B CA 1
ATOM 4469 C C . ASP B 1 203 ? -9.078 -6.387 8.977 1 92.19 203 ASP B C 1
ATOM 4471 O O . ASP B 1 203 ? -8.406 -7.086 8.211 1 92.19 203 ASP B O 1
ATOM 4475 N N . PRO B 1 204 ? -8.5 -5.59 9.852 1 91.44 204 PRO B N 1
ATOM 4476 C CA . PRO B 1 204 ? -7.039 -5.504 9.938 1 91.44 204 PRO B CA 1
ATOM 4477 C C . PRO B 1 204 ? -6.375 -6.855 10.188 1 91.44 204 PRO B C 1
ATOM 4479 O O . PRO B 1 204 ? -5.258 -7.098 9.727 1 91.44 204 PRO B O 1
ATOM 4482 N N . LEU B 1 205 ? -7.07 -7.727 10.898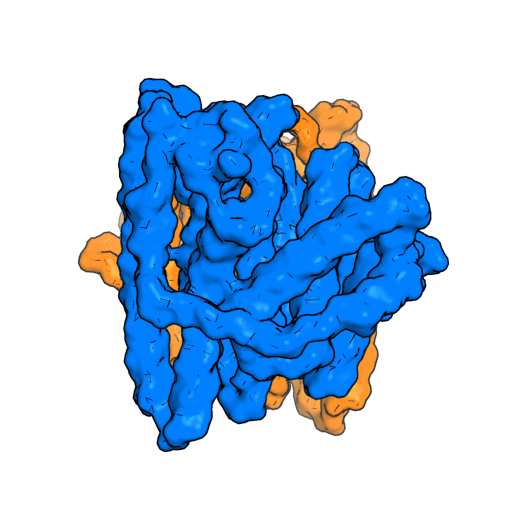 1 92.94 205 LEU B N 1
ATOM 4483 C CA . LEU B 1 205 ? -6.52 -9.062 11.125 1 92.94 205 LEU B CA 1
ATOM 4484 C C . LEU B 1 205 ? -6.43 -9.836 9.812 1 92.94 205 LEU B C 1
ATOM 4486 O O . LEU B 1 205 ? -5.5 -10.625 9.617 1 92.94 205 LEU B O 1
ATOM 4490 N N . TRP B 1 206 ? -7.391 -9.625 8.898 1 94.44 206 TRP B N 1
ATOM 4491 C CA . TRP B 1 206 ? -7.344 -10.242 7.578 1 94.44 206 TRP B CA 1
ATOM 4492 C C . TRP B 1 206 ? -6.109 -9.789 6.809 1 94.44 206 TRP B C 1
ATOM 4494 O O . TRP B 1 206 ? -5.398 -10.609 6.219 1 94.44 206 TRP B O 1
ATOM 4504 N N . SER B 1 207 ? -5.852 -8.539 6.859 1 92.69 207 SER B N 1
ATOM 4505 C CA . SER B 1 207 ? -4.684 -7.965 6.199 1 92.69 207 SER B CA 1
ATOM 4506 C C . SER B 1 207 ? -3.391 -8.539 6.77 1 92.69 207 SER B C 1
ATOM 4508 O O . SER B 1 207 ? -2.438 -8.789 6.027 1 92.69 207 SER B O 1
ATOM 4510 N N . GLU B 1 208 ? -3.393 -8.742 8.055 1 92.62 208 GLU B N 1
ATOM 4511 C CA . GLU B 1 208 ? -2.213 -9.305 8.695 1 92.62 208 GLU B CA 1
ATOM 4512 C C . GLU B 1 208 ? -1.985 -10.75 8.273 1 92.62 208 GLU B C 1
ATOM 4514 O O . GLU B 1 208 ? -0.842 -11.188 8.117 1 92.62 208 GLU B O 1
ATOM 4519 N N . LEU B 1 209 ? -3.08 -11.438 8.148 1 96.5 209 LEU B N 1
ATOM 4520 C CA . LEU B 1 209 ? -2.953 -12.805 7.664 1 96.5 209 LEU B CA 1
ATOM 4521 C C . LEU B 1 209 ? -2.359 -12.836 6.262 1 96.5 209 LEU B C 1
ATOM 4523 O O . LEU B 1 209 ? -1.513 -13.68 5.957 1 96.5 209 LEU B O 1
ATOM 4527 N N . ILE B 1 210 ? -2.783 -11.898 5.43 1 96.38 210 ILE B N 1
ATOM 4528 C CA . ILE B 1 210 ? -2.221 -11.797 4.09 1 96.38 210 ILE B CA 1
ATOM 4529 C C . ILE B 1 210 ? -0.723 -11.508 4.176 1 96.38 210 ILE B C 1
ATOM 4531 O O . ILE B 1 210 ? 0.075 -12.133 3.475 1 96.38 210 ILE B O 1
ATOM 4535 N N . ASP B 1 211 ? -0.374 -10.656 5.055 1 94 211 ASP B N 1
ATOM 4536 C CA . ASP B 1 211 ? 1.021 -10.242 5.18 1 94 211 ASP B CA 1
ATOM 4537 C C . ASP B 1 211 ? 1.894 -11.398 5.66 1 94 211 ASP B C 1
ATOM 4539 O O . ASP B 1 211 ? 2.975 -11.641 5.117 1 94 211 ASP B O 1
ATOM 4543 N N . GLN B 1 212 ? 1.423 -12.109 6.66 1 95.44 212 GLN B N 1
ATOM 4544 C CA . GLN B 1 212 ? 2.197 -13.242 7.164 1 95.44 212 GLN B CA 1
ATOM 4545 C C . GLN B 1 212 ? 2.318 -14.336 6.109 1 95.44 212 GLN B C 1
ATOM 4547 O O . GLN B 1 212 ? 3.381 -14.938 5.953 1 95.44 212 GLN B O 1
ATOM 4552 N N . THR B 1 213 ? 1.242 -14.555 5.418 1 96.69 213 THR B N 1
ATOM 4553 C CA . THR B 1 213 ? 1.294 -15.508 4.312 1 96.69 213 THR B CA 1
ATOM 4554 C C . THR B 1 213 ? 2.299 -15.062 3.258 1 96.69 213 THR B C 1
ATOM 4556 O O . THR B 1 213 ? 3.096 -15.867 2.768 1 96.69 213 THR B O 1
ATOM 4559 N N . GLY B 1 214 ? 2.217 -13.797 2.947 1 96.38 214 GLY B N 1
ATOM 4560 C CA . GLY B 1 214 ? 3.166 -13.242 2 1 96.38 214 GLY B CA 1
ATOM 4561 C C . GLY B 1 214 ? 4.609 -13.398 2.436 1 96.38 214 GLY B C 1
ATOM 4562 O O . GLY B 1 214 ? 5.484 -13.68 1.614 1 96.38 214 GLY B O 1
ATOM 4563 N N . ASN B 1 215 ? 4.855 -13.203 3.717 1 96.12 215 ASN B N 1
ATOM 4564 C CA . ASN B 1 215 ? 6.199 -13.391 4.25 1 96.12 215 ASN B CA 1
ATOM 4565 C C . ASN B 1 215 ? 6.684 -14.828 4.051 1 96.12 215 ASN B C 1
ATOM 4567 O O . ASN B 1 215 ? 7.797 -15.055 3.574 1 96.12 215 ASN B O 1
ATOM 4571 N N . ILE B 1 216 ? 5.84 -15.727 4.383 1 96.94 216 ILE B N 1
ATOM 4572 C CA . ILE B 1 216 ? 6.184 -17.141 4.277 1 96.94 216 ILE B CA 1
ATOM 4573 C C . ILE B 1 216 ? 6.426 -17.516 2.816 1 96.94 216 ILE B C 1
ATOM 4575 O O . ILE B 1 216 ? 7.43 -18.141 2.486 1 96.94 216 ILE B O 1
ATOM 4579 N N . VAL B 1 217 ? 5.57 -17.047 2.006 1 95.38 217 VAL B N 1
ATOM 4580 C CA . VAL B 1 217 ? 5.68 -17.328 0.577 1 95.38 217 VAL B CA 1
ATOM 4581 C C . VAL B 1 217 ? 6.965 -16.703 0.033 1 95.38 217 VAL B C 1
ATOM 4583 O O . VAL B 1 217 ? 7.672 -17.328 -0.767 1 95.38 217 VAL B O 1
ATOM 4586 N N . SER B 1 218 ? 7.273 -15.523 0.465 1 95.69 218 SER B N 1
ATOM 4587 C CA . SER B 1 218 ? 8.484 -14.844 0.018 1 95.69 218 SER B CA 1
ATOM 4588 C C . SER B 1 218 ? 9.734 -15.602 0.451 1 95.69 218 SER B C 1
ATOM 4590 O O . SER B 1 218 ? 10.688 -15.734 -0.321 1 95.69 218 SER B O 1
ATOM 4592 N N . LEU B 1 219 ? 9.734 -16.078 1.659 1 96.75 219 LEU B N 1
ATOM 4593 C CA . LEU B 1 219 ? 10.875 -16.828 2.168 1 96.75 219 LEU B CA 1
ATOM 4594 C C . LEU B 1 219 ? 11.086 -18.109 1.362 1 96.75 219 LEU B C 1
ATOM 4596 O O . LEU B 1 219 ? 12.211 -18.422 0.968 1 96.75 219 LEU B O 1
ATOM 4600 N N . PHE B 1 220 ? 10.031 -18.781 1.068 1 95.38 220 PHE B N 1
ATOM 4601 C CA . PHE B 1 220 ? 10.133 -20 0.271 1 95.38 220 PHE B CA 1
ATOM 4602 C C . PHE B 1 220 ? 10.57 -19.688 -1.152 1 95.38 220 PHE B C 1
ATOM 4604 O O . PHE B 1 220 ? 11.398 -20.391 -1.727 1 95.38 220 PHE B O 1
ATOM 4611 N N . ASN B 1 221 ? 10.008 -18.656 -1.704 1 93.31 221 ASN B N 1
ATOM 4612 C CA . ASN B 1 221 ? 10.398 -18.25 -3.049 1 93.31 221 ASN B CA 1
ATOM 4613 C C . ASN B 1 221 ? 11.898 -17.953 -3.129 1 93.31 221 ASN B C 1
ATOM 4615 O O . ASN B 1 221 ? 12.57 -18.375 -4.074 1 93.31 221 ASN B O 1
ATOM 4619 N N . ASP B 1 222 ? 12.391 -17.266 -2.158 1 94.75 222 ASP B N 1
ATOM 4620 C CA . ASP B 1 222 ? 13.805 -16.891 -2.152 1 94.75 222 ASP B CA 1
ATOM 4621 C C . ASP B 1 222 ? 14.695 -18.109 -1.945 1 94.75 222 ASP B C 1
ATOM 4623 O O . ASP B 1 222 ? 15.781 -18.203 -2.516 1 94.75 222 ASP B O 1
ATOM 4627 N N . LEU B 1 223 ? 14.234 -19 -1.135 1 95.56 223 LEU B N 1
ATOM 4628 C CA . LEU B 1 223 ? 14.977 -20.234 -0.91 1 95.56 223 LEU B CA 1
ATOM 4629 C C . LEU B 1 223 ? 15.062 -21.062 -2.191 1 95.56 223 LEU B C 1
ATOM 4631 O O . LEU B 1 223 ? 16.141 -21.516 -2.57 1 95.56 223 LEU B O 1
ATOM 4635 N N . PHE B 1 224 ? 13.984 -21.188 -2.859 1 93.75 224 PHE B N 1
ATOM 4636 C CA . PHE B 1 224 ? 13.914 -22.047 -4.043 1 93.75 224 PHE B CA 1
ATOM 4637 C C . PHE B 1 224 ? 14.586 -21.359 -5.234 1 93.75 224 PHE B C 1
ATOM 4639 O O . PHE B 1 224 ? 15.172 -22.031 -6.086 1 93.75 224 PHE B O 1
ATOM 4646 N N . SER B 1 225 ? 14.508 -20.078 -5.312 1 92.25 225 SER B N 1
ATOM 4647 C CA . SER B 1 225 ? 15.023 -19.359 -6.473 1 92.25 225 SER B CA 1
ATOM 4648 C C . SER B 1 225 ? 16.484 -18.969 -6.273 1 92.25 225 SER B C 1
ATOM 4650 O O . SER B 1 225 ? 17.109 -18.391 -7.172 1 92.25 225 SER B O 1
ATOM 4652 N N . TYR B 1 226 ? 17.062 -19.297 -5.199 1 94.62 226 TYR B N 1
ATOM 4653 C CA . TYR B 1 226 ? 18.375 -18.828 -4.773 1 94.62 226 TYR B CA 1
ATOM 4654 C C . TYR B 1 226 ? 19.438 -19.125 -5.828 1 94.62 226 TYR B C 1
ATOM 4656 O O . TYR B 1 226 ? 20.125 -18.219 -6.293 1 94.62 226 TYR B O 1
ATOM 4664 N N . GLU B 1 227 ? 19.531 -20.312 -6.262 1 93.75 227 GLU B N 1
ATOM 4665 C CA . GLU B 1 227 ? 20.578 -20.719 -7.203 1 93.75 227 GLU B CA 1
ATOM 4666 C C . GLU B 1 227 ? 20.359 -20.078 -8.57 1 93.75 227 GLU B C 1
ATOM 4668 O O . GLU B 1 227 ? 21.328 -19.688 -9.242 1 93.75 227 GLU B O 1
ATOM 4673 N N . LYS B 1 228 ? 19.141 -20 -8.914 1 90.12 228 LYS B N 1
ATOM 4674 C CA . LYS B 1 228 ? 18.812 -19.359 -10.188 1 90.12 228 LYS B CA 1
ATOM 4675 C C . LYS B 1 228 ? 19.234 -17.891 -10.18 1 90.12 228 LYS B C 1
ATOM 4677 O O . LYS B 1 228 ? 19.797 -17.406 -11.156 1 90.12 228 LYS B O 1
ATOM 4682 N N . GLU B 1 229 ? 18.984 -17.234 -9.117 1 91 229 GLU B N 1
ATOM 4683 C CA . GLU B 1 229 ? 19.281 -15.805 -9.008 1 91 229 GLU B CA 1
ATOM 4684 C C . GLU B 1 229 ? 20.797 -15.57 -8.898 1 91 229 GLU B C 1
ATOM 4686 O O . GLU B 1 229 ? 21.312 -14.586 -9.43 1 91 229 GLU B O 1
ATOM 4691 N N . LEU B 1 230 ? 21.484 -16.469 -8.289 1 92.12 230 LEU B N 1
ATOM 4692 C CA . LEU B 1 230 ? 22.938 -16.391 -8.219 1 92.12 230 LEU B CA 1
ATOM 4693 C C . LEU B 1 230 ? 23.547 -16.484 -9.602 1 92.12 230 LEU B C 1
ATOM 4695 O O . LEU B 1 230 ? 24.453 -15.711 -9.953 1 92.12 230 LEU B O 1
ATOM 4699 N N . ARG B 1 231 ? 23.094 -17.406 -10.312 1 90.94 231 ARG B N 1
ATOM 4700 C CA . ARG B 1 231 ? 23.625 -17.609 -11.664 1 90.94 231 ARG B CA 1
ATOM 4701 C C . ARG B 1 231 ? 23.328 -16.406 -12.555 1 90.94 231 ARG B C 1
ATOM 4703 O O . ARG B 1 231 ? 24.141 -16.078 -13.43 1 90.94 231 ARG B O 1
ATOM 4710 N N . ALA B 1 232 ? 22.234 -15.773 -12.32 1 87.5 232 ALA B N 1
ATOM 4711 C CA . ALA B 1 232 ? 21.812 -14.641 -13.133 1 87.5 232 ALA B CA 1
ATOM 4712 C C . ALA B 1 232 ? 22.391 -13.336 -12.602 1 87.5 232 ALA B C 1
ATOM 4714 O O . ALA B 1 232 ? 22.188 -12.273 -13.188 1 87.5 232 ALA B O 1
ATOM 4715 N N . ASN B 1 233 ? 23.125 -13.32 -11.5 1 87.38 233 ASN B N 1
ATOM 4716 C CA . ASN B 1 233 ? 23.688 -12.148 -10.836 1 87.38 233 ASN B CA 1
ATOM 4717 C C . ASN B 1 233 ? 22.578 -11.172 -10.422 1 87.38 233 ASN B C 1
ATOM 4719 O O . ASN B 1 233 ? 22.719 -9.961 -10.617 1 87.38 233 ASN B O 1
ATOM 4723 N N . ASP B 1 234 ? 21.484 -11.742 -9.945 1 85.25 234 ASP B N 1
ATOM 4724 C CA . ASP B 1 234 ? 20.328 -10.977 -9.516 1 85.25 234 ASP B CA 1
ATOM 4725 C C . ASP B 1 234 ? 19.938 -11.336 -8.086 1 85.25 234 ASP B C 1
ATOM 4727 O O . ASP B 1 234 ? 18.75 -11.438 -7.766 1 85.25 234 ASP B O 1
ATOM 4731 N N . GLU B 1 235 ? 20.875 -11.523 -7.258 1 84.75 235 GLU B N 1
ATOM 4732 C CA . GLU B 1 235 ? 20.641 -12.117 -5.945 1 84.75 235 GLU B CA 1
ATOM 4733 C C . GLU B 1 235 ? 20.562 -11.055 -4.859 1 84.75 235 GLU B C 1
ATOM 4735 O O . GLU B 1 235 ? 20.328 -11.367 -3.689 1 84.75 235 GLU B O 1
ATOM 4740 N N . ARG B 1 236 ? 20.656 -9.867 -5.184 1 84.62 236 ARG B N 1
ATOM 4741 C CA . ARG B 1 236 ? 20.844 -8.836 -4.168 1 84.62 236 ARG B CA 1
ATOM 4742 C C . ARG B 1 236 ? 19.656 -8.812 -3.211 1 84.62 236 ARG B C 1
ATOM 4744 O O . ARG B 1 236 ? 19.828 -8.609 -2.006 1 84.62 236 ARG B O 1
ATOM 4751 N N . MET B 1 237 ? 18.469 -9.016 -3.756 1 87.44 237 MET B N 1
ATOM 4752 C CA . MET B 1 237 ? 17.297 -8.906 -2.908 1 87.44 237 MET B CA 1
ATOM 4753 C C . MET B 1 237 ? 16.781 -10.281 -2.496 1 87.44 237 MET B C 1
ATOM 4755 O O . MET B 1 237 ? 15.719 -10.398 -1.892 1 87.44 237 MET B O 1
ATOM 4759 N N . ASN B 1 238 ? 17.484 -11.281 -2.818 1 93.38 238 ASN B N 1
ATOM 4760 C CA . ASN B 1 238 ? 17.172 -12.609 -2.299 1 93.38 238 ASN B CA 1
ATOM 4761 C C . ASN B 1 238 ? 17.578 -12.742 -0.833 1 93.38 238 ASN B C 1
ATOM 4763 O O . ASN B 1 238 ? 18.766 -12.625 -0.497 1 93.38 238 ASN B O 1
ATOM 4767 N N . CYS B 1 239 ? 16.656 -13.023 -0.074 1 94.81 239 CYS B N 1
ATOM 4768 C CA . CYS B 1 239 ? 16.859 -13.008 1.371 1 94.81 239 CYS B CA 1
ATOM 4769 C C . CYS B 1 239 ? 17.906 -14.039 1.787 1 94.81 239 CYS B C 1
ATOM 4771 O O . CYS B 1 239 ? 18.703 -13.789 2.699 1 94.81 239 CYS B O 1
ATOM 4773 N N . PHE B 1 240 ? 17.938 -15.172 1.148 1 96.25 240 PHE B N 1
ATOM 4774 C CA . PHE B 1 240 ? 18.938 -16.188 1.452 1 96.25 240 PHE B CA 1
ATOM 4775 C C . PHE B 1 240 ? 20.344 -15.68 1.181 1 96.25 240 PHE B C 1
ATOM 4777 O O . PHE B 1 240 ? 21.25 -15.867 1.995 1 96.25 240 PHE B O 1
ATOM 4784 N N . HIS B 1 241 ? 20.5 -14.992 0.162 1 94.81 241 HIS B N 1
ATOM 4785 C CA . HIS B 1 241 ? 21.797 -14.492 -0.261 1 94.81 241 HIS B CA 1
ATOM 4786 C C . HIS B 1 241 ? 22.281 -13.359 0.639 1 94.81 241 HIS B C 1
ATOM 4788 O O . HIS B 1 241 ? 23.422 -13.359 1.099 1 94.81 241 HIS B O 1
ATOM 4794 N N . PHE B 1 242 ? 21.422 -12.375 0.829 1 92.06 242 PHE B N 1
ATOM 4795 C CA . PHE B 1 242 ? 21.953 -11.211 1.521 1 92.06 242 PHE B CA 1
ATOM 4796 C C . PHE B 1 242 ? 22.188 -11.516 2.996 1 92.06 242 PHE B C 1
ATOM 4798 O O . PHE B 1 242 ? 23.109 -10.969 3.607 1 92.06 242 PHE B O 1
ATOM 4805 N N . ILE B 1 243 ? 21.406 -12.414 3.566 1 94.19 243 ILE B N 1
ATOM 4806 C CA . ILE B 1 243 ? 21.672 -12.789 4.953 1 94.19 243 ILE B CA 1
ATOM 4807 C C . ILE B 1 243 ? 22.984 -13.562 5.047 1 94.19 243 ILE B C 1
ATOM 4809 O O . ILE B 1 243 ? 23.781 -13.328 5.961 1 94.19 243 ILE B O 1
ATOM 4813 N N . GLN B 1 244 ? 23.188 -14.461 4.117 1 94.62 244 GLN B N 1
ATOM 4814 C CA . GLN B 1 244 ? 24.422 -15.242 4.074 1 94.62 244 GLN B CA 1
ATOM 4815 C C . GLN B 1 244 ? 25.641 -14.344 3.939 1 94.62 244 GLN B C 1
ATOM 4817 O O . GLN B 1 244 ? 26.625 -14.508 4.668 1 94.62 244 GLN B O 1
ATOM 4822 N N . THR B 1 245 ? 25.562 -13.43 3.059 1 93.31 245 THR B N 1
ATOM 4823 C CA . THR B 1 245 ? 26.688 -12.562 2.736 1 93.31 245 THR B CA 1
ATOM 4824 C C . THR B 1 245 ? 26.922 -11.547 3.854 1 93.31 245 THR B C 1
ATOM 4826 O O . THR B 1 245 ? 28.078 -11.328 4.258 1 93.31 245 THR B O 1
ATOM 4829 N N . GLN B 1 246 ? 25.906 -11.008 4.309 1 91.19 246 GLN B N 1
ATOM 4830 C CA . GLN B 1 246 ? 26.016 -9.961 5.32 1 91.19 246 GLN B CA 1
ATOM 4831 C C . GLN B 1 246 ? 26.531 -10.531 6.641 1 91.19 246 GLN B C 1
ATOM 4833 O O . GLN B 1 246 ? 27.25 -9.852 7.383 1 91.19 246 GLN B O 1
ATOM 4838 N N . ARG B 1 247 ? 26.234 -11.766 6.898 1 93.25 247 ARG B N 1
ATOM 4839 C CA . ARG B 1 247 ? 26.594 -12.375 8.172 1 93.25 247 ARG B CA 1
ATOM 4840 C C . ARG B 1 247 ? 27.766 -13.352 7.992 1 93.25 247 ARG B C 1
ATOM 4842 O O . ARG B 1 247 ? 28.25 -13.93 8.969 1 93.25 247 ARG B O 1
ATOM 4849 N N . SER B 1 248 ? 28.219 -13.562 6.777 1 95.5 248 SER B N 1
ATOM 4850 C CA . SER B 1 248 ? 29.25 -14.539 6.441 1 95.5 248 SER B CA 1
ATOM 4851 C C . SER B 1 248 ? 28.906 -15.922 6.98 1 95.5 248 SER B C 1
ATOM 4853 O O . SER B 1 248 ? 29.719 -16.578 7.633 1 95.5 248 SER B O 1
ATOM 4855 N N . TRP B 1 249 ? 27.719 -16.312 6.754 1 96.38 249 TRP B N 1
ATOM 4856 C CA . TRP B 1 249 ? 27.203 -17.578 7.266 1 96.38 249 TRP B CA 1
ATOM 4857 C C . TRP B 1 249 ? 27.422 -18.703 6.258 1 96.38 249 TRP B C 1
ATOM 4859 O O . TRP B 1 249 ? 27.469 -18.469 5.051 1 96.38 249 TRP B O 1
ATOM 4869 N N . SER B 1 250 ? 27.578 -19.875 6.816 1 96.5 250 SER B N 1
ATOM 4870 C CA . SER B 1 250 ? 27.516 -21.062 5.973 1 96.5 250 SER B CA 1
ATOM 4871 C C . SER B 1 250 ? 26.109 -21.312 5.465 1 96.5 250 SER B C 1
ATOM 4873 O O . SER B 1 250 ? 25.156 -20.688 5.938 1 96.5 250 SER B O 1
ATOM 4875 N N . VAL B 1 251 ? 25.969 -22.219 4.52 1 96.38 251 VAL B N 1
ATOM 4876 C CA . VAL B 1 251 ? 24.656 -22.594 3.994 1 96.38 251 VAL B CA 1
ATOM 4877 C C . VAL B 1 251 ? 23.797 -23.172 5.113 1 96.38 251 VAL B C 1
ATOM 4879 O O . VAL B 1 251 ? 22.609 -22.875 5.207 1 96.38 251 VAL B O 1
ATOM 4882 N N . GLU B 1 252 ? 24.406 -23.922 5.992 1 96.44 252 GLU B N 1
ATOM 4883 C CA . GLU B 1 252 ? 23.688 -24.562 7.098 1 96.44 252 GLU B CA 1
ATOM 4884 C C . GLU B 1 252 ? 23.141 -23.516 8.07 1 96.44 252 GLU B C 1
ATOM 4886 O O . GLU B 1 252 ? 22.016 -23.641 8.539 1 96.44 252 GLU B O 1
ATOM 4891 N N . GLU B 1 253 ? 23.922 -22.562 8.297 1 97 253 GLU B N 1
ATOM 4892 C CA . GLU B 1 253 ? 23.5 -21.5 9.188 1 97 253 GLU B CA 1
ATOM 4893 C C . GLU B 1 253 ? 22.344 -20.703 8.594 1 97 253 GLU B C 1
ATOM 4895 O O . GLU B 1 253 ? 21.406 -20.312 9.305 1 97 253 GLU B O 1
ATOM 4900 N N . CYS B 1 254 ? 22.391 -20.516 7.332 1 97.25 254 CYS B N 1
ATOM 4901 C CA . CYS B 1 254 ? 21.312 -19.812 6.641 1 97.25 254 CYS B CA 1
ATOM 4902 C C . CYS B 1 254 ? 20.016 -20.625 6.676 1 97.25 254 CYS B C 1
ATOM 4904 O O . CYS B 1 254 ? 18.938 -20.062 6.887 1 97.25 254 CYS B O 1
ATOM 4906 N N . LEU B 1 255 ? 20.172 -21.875 6.527 1 97.75 255 LEU B N 1
ATOM 4907 C CA . LEU B 1 255 ? 19 -22.766 6.559 1 97.75 255 LEU B CA 1
ATOM 4908 C C . LEU B 1 255 ? 18.375 -22.766 7.945 1 97.75 255 LEU B C 1
ATOM 4910 O O . LEU B 1 255 ? 17.141 -22.766 8.062 1 97.75 255 LEU B O 1
ATOM 4914 N N . GLU B 1 256 ? 19.188 -22.719 8.938 1 97.44 256 GLU B N 1
ATOM 4915 C CA . GLU B 1 256 ? 18.672 -22.641 10.297 1 97.44 256 GLU B CA 1
ATOM 4916 C C . GLU B 1 256 ? 17.906 -21.328 10.531 1 97.44 256 GLU B C 1
ATOM 4918 O O . GLU B 1 256 ? 16.859 -21.328 11.195 1 97.44 256 GLU B O 1
ATOM 4923 N N . PHE B 1 257 ? 18.406 -20.344 9.984 1 97 257 PHE B N 1
ATOM 4924 C CA . PHE B 1 257 ? 17.75 -19.047 10.078 1 97 257 PHE B CA 1
ATOM 4925 C C . PHE B 1 257 ? 16.375 -19.078 9.398 1 97 257 PHE B C 1
ATOM 4927 O O . PHE B 1 257 ? 15.391 -18.609 9.961 1 97 257 PHE B O 1
ATOM 4934 N N . PHE B 1 258 ? 16.312 -19.625 8.211 1 97.56 258 PHE B N 1
ATOM 4935 C CA . PHE B 1 258 ? 15.062 -19.734 7.473 1 97.56 258 PHE B CA 1
ATOM 4936 C C . PHE B 1 258 ? 14.047 -20.562 8.242 1 97.56 258 PHE B C 1
ATOM 4938 O O . PHE B 1 258 ? 12.867 -20.234 8.281 1 97.56 258 PHE B O 1
ATOM 4945 N N . GLU B 1 259 ? 14.531 -21.609 8.805 1 97.5 259 GLU B N 1
ATOM 4946 C CA . GLU B 1 259 ? 13.656 -22.453 9.625 1 97.5 259 GLU B CA 1
ATOM 4947 C C . GLU B 1 259 ? 13.023 -21.641 10.758 1 97.5 259 GLU B C 1
ATOM 4949 O O . GLU B 1 259 ? 11.812 -21.703 10.961 1 97.5 259 GLU B O 1
ATOM 4954 N N . LYS B 1 260 ? 13.836 -20.906 11.43 1 97.12 260 LYS B N 1
ATOM 4955 C CA . LYS B 1 260 ? 13.367 -20.109 12.562 1 97.12 260 LYS B CA 1
ATOM 4956 C C . LYS B 1 260 ? 12.438 -19 12.102 1 97.12 260 LYS B C 1
ATOM 4958 O O . LYS B 1 260 ? 11.438 -18.703 12.766 1 97.12 260 LYS B O 1
ATOM 4963 N N . GLU B 1 261 ? 12.82 -18.406 11.008 1 97 261 GLU B N 1
ATOM 4964 C CA . GLU B 1 261 ? 12.023 -17.297 10.5 1 97 261 GLU B CA 1
ATOM 4965 C C . GLU B 1 261 ? 10.641 -17.766 10.055 1 97 261 GLU B C 1
ATOM 4967 O O . GLU B 1 261 ? 9.641 -17.094 10.297 1 97 261 GLU B O 1
ATOM 4972 N N . ILE B 1 262 ? 10.57 -18.875 9.422 1 97.38 262 ILE B N 1
ATOM 4973 C CA . ILE B 1 262 ? 9.297 -19.438 8.992 1 97.38 262 ILE B CA 1
ATOM 4974 C C . ILE B 1 262 ? 8.461 -19.812 10.211 1 97.38 262 ILE B C 1
ATOM 4976 O O . ILE B 1 262 ? 7.254 -19.562 10.242 1 97.38 262 ILE B O 1
ATOM 4980 N N . ASP B 1 263 ? 9.094 -20.344 11.234 1 97.62 263 ASP B N 1
ATOM 4981 C CA . ASP B 1 263 ? 8.406 -20.641 12.484 1 97.62 263 ASP B CA 1
ATOM 4982 C C . ASP B 1 263 ? 7.793 -19.391 13.094 1 97.62 263 ASP B C 1
ATOM 4984 O O . ASP B 1 263 ? 6.648 -19.406 13.555 1 97.62 263 ASP B O 1
ATOM 4988 N N . ASN B 1 264 ? 8.57 -18.375 13.062 1 96.19 264 ASN B N 1
ATOM 4989 C CA . ASN B 1 264 ? 8.102 -17.109 13.625 1 96.19 264 ASN B CA 1
ATOM 4990 C C . ASN B 1 264 ? 6.883 -16.578 12.867 1 96.19 264 ASN B C 1
ATOM 4992 O O . ASN B 1 264 ? 5.906 -16.141 13.477 1 96.19 264 ASN B O 1
ATOM 4996 N N . CYS B 1 265 ? 6.965 -16.609 11.57 1 96.56 265 CYS B N 1
ATOM 4997 C CA . CYS B 1 265 ? 5.855 -16.156 10.742 1 96.56 265 CYS B CA 1
ATOM 4998 C C . CYS B 1 265 ? 4.625 -17.031 10.953 1 96.56 265 CYS B C 1
ATOM 5000 O O . CYS B 1 265 ? 3.506 -16.516 11.047 1 96.56 265 CYS B O 1
ATOM 5002 N N . LEU B 1 266 ? 4.836 -18.344 11.039 1 97.19 266 LEU B N 1
ATOM 5003 C CA . LEU B 1 266 ? 3.734 -19.281 11.227 1 97.19 266 LEU B CA 1
ATOM 5004 C C . LEU B 1 266 ? 3.068 -19.062 12.578 1 97.19 266 LEU B C 1
ATOM 5006 O O . LEU B 1 266 ? 1.841 -19.125 12.688 1 97.19 266 LEU B O 1
ATOM 5010 N N . GLU B 1 267 ? 3.85 -18.891 13.562 1 97.19 267 GLU B N 1
ATOM 5011 C CA . GLU B 1 267 ? 3.311 -18.641 14.898 1 97.19 267 GLU B CA 1
ATOM 5012 C C . GLU B 1 267 ? 2.432 -17.391 14.922 1 97.19 267 GLU B C 1
ATOM 5014 O O . GLU B 1 267 ? 1.32 -17.422 15.453 1 97.19 267 GLU B O 1
ATOM 5019 N N . LYS B 1 268 ? 2.943 -16.359 14.391 1 93.94 268 LYS B N 1
ATOM 5020 C CA . LYS B 1 268 ? 2.178 -15.117 14.328 1 93.94 268 LYS B CA 1
ATOM 5021 C C . LYS B 1 268 ? 0.899 -15.297 13.508 1 93.94 268 LYS B C 1
ATOM 5023 O O . LYS B 1 268 ? -0.163 -14.805 13.898 1 93.94 268 LYS B O 1
ATOM 5028 N N . PHE B 1 269 ? 1.021 -16.031 12.375 1 97.25 269 PHE B N 1
ATOM 5029 C CA . PHE B 1 269 ? -0.136 -16.312 11.539 1 97.25 269 PHE B CA 1
ATOM 5030 C C . PHE B 1 269 ? -1.21 -17.047 12.336 1 97.25 269 PHE B C 1
ATOM 5032 O O . PHE B 1 269 ? -2.383 -16.672 12.305 1 97.25 269 PHE B O 1
ATOM 5039 N N . LEU B 1 270 ? -0.791 -18.031 13.031 1 97.31 270 LEU B N 1
ATOM 5040 C CA . LEU B 1 270 ? -1.733 -18.875 13.766 1 97.31 270 LEU B CA 1
ATOM 5041 C C . LEU B 1 270 ? -2.402 -18.094 14.891 1 97.31 270 LEU B C 1
ATOM 5043 O O . LEU B 1 270 ? -3.594 -18.266 15.148 1 97.31 270 LEU B O 1
ATOM 5047 N N . ILE B 1 271 ? -1.695 -17.219 15.547 1 95.81 271 ILE B N 1
ATOM 5048 C CA . ILE B 1 271 ? -2.258 -16.375 16.594 1 95.81 271 ILE B CA 1
ATOM 5049 C C . ILE B 1 271 ? -3.314 -15.445 15.984 1 95.81 271 ILE B C 1
ATOM 5051 O O . ILE B 1 271 ? -4.438 -15.367 16.484 1 95.81 271 ILE B O 1
ATOM 5055 N N . ASP B 1 272 ? -2.959 -14.82 14.859 1 94.81 272 ASP B N 1
ATOM 5056 C CA . ASP B 1 272 ? -3.877 -13.891 14.203 1 94.81 272 ASP B CA 1
ATOM 5057 C C . ASP B 1 272 ? -5.086 -14.625 13.633 1 94.81 272 ASP B C 1
ATOM 5059 O O . ASP B 1 272 ? -6.203 -14.109 13.664 1 94.81 272 ASP B O 1
ATOM 5063 N N . GLU B 1 273 ? -4.859 -15.789 13.07 1 97 273 GLU B N 1
ATOM 5064 C CA . GLU B 1 273 ? -5.961 -16.609 12.562 1 97 273 GLU B CA 1
ATOM 5065 C C . GLU B 1 273 ? -6.953 -16.938 13.672 1 97 273 GLU B C 1
ATOM 5067 O O . GLU B 1 273 ? -8.164 -16.844 13.477 1 97 273 GLU B O 1
ATOM 5072 N N . ASN B 1 274 ? -6.426 -17.344 14.773 1 96.88 274 ASN B N 1
ATOM 5073 C CA . ASN B 1 274 ? -7.277 -17.672 15.906 1 96.88 274 ASN B CA 1
ATOM 5074 C C . ASN B 1 274 ? -8.078 -16.469 16.391 1 96.88 274 ASN B C 1
ATOM 5076 O O . ASN B 1 274 ? -9.258 -16.594 16.703 1 96.88 274 ASN B O 1
ATOM 5080 N N . LEU B 1 275 ? -7.402 -15.336 16.484 1 93.81 275 LEU B N 1
ATOM 5081 C CA . LEU B 1 275 ? -8.086 -14.109 16.891 1 93.81 275 LEU B CA 1
ATOM 5082 C C . LEU B 1 275 ? -9.203 -13.766 15.914 1 93.81 275 LEU B C 1
ATOM 5084 O O . LEU B 1 275 ? -10.305 -13.391 16.328 1 93.81 275 LEU B O 1
ATOM 5088 N N . LEU B 1 276 ? -8.953 -13.906 14.625 1 95.44 276 LEU B N 1
ATOM 5089 C CA . LEU B 1 276 ? -9.953 -13.625 13.602 1 95.44 276 LEU B CA 1
ATOM 5090 C C . LEU B 1 276 ? -11.133 -14.586 13.711 1 95.44 276 LEU B C 1
ATOM 5092 O O . LEU B 1 276 ? -12.289 -14.172 13.641 1 95.44 276 LEU B O 1
ATOM 5096 N N . LYS B 1 277 ? -10.852 -15.852 13.875 1 95.94 277 LYS B N 1
ATOM 5097 C CA . LYS B 1 277 ? -11.898 -16.859 14 1 95.94 277 LYS B CA 1
ATOM 5098 C C . LYS B 1 277 ? -12.773 -16.609 15.227 1 95.94 277 LYS B C 1
ATOM 5100 O O . LYS B 1 277 ? -14 -16.656 15.133 1 95.94 277 LYS B O 1
ATOM 5105 N N . GLN B 1 278 ? -12.102 -16.312 16.328 1 94.75 278 GLN B N 1
ATOM 5106 C CA . GLN B 1 278 ? -12.867 -16 17.531 1 94.75 278 GLN B CA 1
ATOM 5107 C C . GLN B 1 278 ? -13.805 -14.82 17.312 1 94.75 278 GLN B C 1
ATOM 5109 O O . GLN B 1 278 ? -14.969 -14.859 17.719 1 94.75 278 GLN B O 1
ATOM 5114 N N . LYS B 1 279 ? -13.312 -13.836 16.688 1 90.38 279 LYS B N 1
ATOM 5115 C CA . LYS B 1 279 ? -14.094 -12.633 16.422 1 90.38 279 LYS B CA 1
ATOM 5116 C C . LYS B 1 279 ? -15.305 -12.953 15.547 1 90.38 279 LYS B C 1
ATOM 5118 O O . LYS B 1 279 ? -16.438 -12.586 15.883 1 90.38 279 LYS B O 1
ATOM 5123 N N . TYR B 1 280 ? -15.164 -13.703 14.516 1 93.44 280 TYR B N 1
ATOM 5124 C CA . TYR B 1 280 ? -16.234 -13.852 13.531 1 93.44 280 TYR B CA 1
ATOM 5125 C C . TYR B 1 280 ? -17.125 -15.031 13.883 1 93.44 280 TYR B C 1
ATOM 5127 O O . TYR B 1 280 ? -18.297 -15.078 13.469 1 93.44 280 TYR B O 1
ATOM 5135 N N . TYR B 1 281 ? -16.609 -15.961 14.672 1 93.88 281 TYR B N 1
ATOM 5136 C CA . TYR B 1 281 ? -17.5 -17 15.18 1 93.88 281 TYR B CA 1
ATOM 5137 C C . TYR B 1 281 ? -18.547 -16.406 16.109 1 93.88 281 TYR B C 1
ATOM 5139 O O . TYR B 1 281 ? -19.672 -16.938 16.203 1 93.88 281 TYR B O 1
ATOM 5147 N N . SER B 1 282 ? -18.219 -15.32 16.688 1 91 282 SER B N 1
ATOM 5148 C CA . SER B 1 282 ? -19.156 -14.656 17.594 1 91 282 SER B CA 1
ATOM 5149 C C . SER B 1 282 ? -20.156 -13.805 16.812 1 91 282 SER B C 1
ATOM 5151 O O . SER B 1 282 ? -21.234 -13.508 17.312 1 91 282 SER B O 1
ATOM 5153 N N . ILE B 1 283 ? -19.922 -13.453 15.648 1 88.38 283 ILE B N 1
ATOM 5154 C CA . ILE B 1 283 ? -20.734 -12.516 14.875 1 88.38 283 ILE B CA 1
ATOM 5155 C C . ILE B 1 283 ? -21.609 -13.281 13.898 1 88.38 283 ILE B C 1
ATOM 5157 O O . ILE B 1 283 ? -22.781 -12.922 13.695 1 88.38 283 ILE B O 1
ATOM 5161 N N . LEU B 1 284 ? -21.047 -14.32 13.336 1 91.38 284 LEU B N 1
ATOM 5162 C CA . LEU B 1 284 ? -21.75 -15.07 12.305 1 91.38 284 LEU B CA 1
ATOM 5163 C C . LEU B 1 284 ? -22.844 -15.938 12.922 1 91.38 284 LEU B C 1
ATOM 5165 O O . LEU B 1 284 ? -22.625 -16.578 13.945 1 91.38 284 LEU B O 1
ATOM 5169 N N . LYS B 1 285 ? -23.984 -15.891 12.328 1 87.38 285 LYS B N 1
ATOM 5170 C CA . LYS B 1 285 ? -25.188 -16.422 12.969 1 87.38 285 LYS B CA 1
ATOM 5171 C C . LYS B 1 285 ? -25.531 -17.812 12.438 1 87.38 285 LYS B C 1
ATOM 5173 O O . LYS B 1 285 ? -26.078 -18.641 13.164 1 87.38 285 LYS B O 1
ATOM 5178 N N . THR B 1 286 ? -25.219 -18.094 11.164 1 94.12 286 THR B N 1
ATOM 5179 C CA . THR B 1 286 ? -25.625 -19.359 10.57 1 94.12 286 THR B CA 1
ATOM 5180 C C . THR B 1 286 ? -24.422 -20.266 10.328 1 94.12 286 THR B C 1
ATOM 5182 O O . THR B 1 286 ? -23.297 -19.766 10.164 1 94.12 286 THR B O 1
ATOM 5185 N N . GLN B 1 287 ? -24.75 -21.531 10.289 1 94.81 287 GLN B N 1
ATOM 5186 C CA . GLN B 1 287 ? -23.688 -22.5 10 1 94.81 287 GLN B CA 1
ATOM 5187 C C . GLN B 1 287 ? -23.141 -22.297 8.586 1 94.81 287 GLN B C 1
ATOM 5189 O O . GLN B 1 287 ? -21.953 -22.484 8.352 1 94.81 287 GLN B O 1
ATOM 5194 N N . GLU B 1 288 ? -23.969 -21.984 7.672 1 93.56 288 GLU B N 1
ATOM 5195 C CA . GLU B 1 288 ? -23.547 -21.734 6.297 1 93.56 288 GLU B CA 1
ATOM 5196 C C . GLU B 1 288 ? -22.547 -20.594 6.227 1 93.56 288 GLU B C 1
ATOM 5198 O O . GLU B 1 288 ? -21.562 -20.672 5.496 1 93.56 288 GLU B O 1
ATOM 5203 N N . ASP B 1 289 ? -22.812 -19.578 7.035 1 94.12 289 ASP B N 1
ATOM 5204 C CA . ASP B 1 289 ? -21.906 -18.438 7.09 1 94.12 289 ASP B CA 1
ATOM 5205 C C . ASP B 1 289 ? -20.547 -18.844 7.676 1 94.12 289 ASP B C 1
ATOM 5207 O O . ASP B 1 289 ? -19.5 -18.422 7.18 1 94.12 289 ASP B O 1
ATOM 5211 N N . ILE B 1 290 ? -20.578 -19.656 8.656 1 95.19 290 ILE B N 1
ATOM 5212 C CA . ILE B 1 290 ? -19.375 -20.109 9.328 1 95.19 290 ILE B CA 1
ATOM 5213 C C . ILE B 1 290 ? -18.562 -20.984 8.383 1 95.19 290 ILE B C 1
ATOM 5215 O O . ILE B 1 290 ? -17.328 -20.844 8.297 1 95.19 290 ILE B O 1
ATOM 5219 N N . ASP B 1 291 ? -19.188 -21.828 7.664 1 93.62 291 ASP B N 1
ATOM 5220 C CA . ASP B 1 291 ? -18.516 -22.703 6.707 1 93.62 291 ASP B CA 1
ATOM 5221 C C . ASP B 1 291 ? -17.844 -21.891 5.605 1 93.62 291 ASP B C 1
ATOM 5223 O O . ASP B 1 291 ? -16.703 -22.156 5.227 1 93.62 291 ASP B O 1
ATOM 5227 N N . GLU B 1 292 ? -18.531 -20.938 5.102 1 93.5 292 GLU B N 1
ATOM 5228 C CA . GLU B 1 292 ? -17.969 -20.062 4.082 1 93.5 292 GLU B CA 1
ATOM 5229 C C . GLU B 1 292 ? -16.75 -19.297 4.617 1 93.5 292 GLU B C 1
ATOM 5231 O O . GLU B 1 292 ? -15.742 -19.172 3.93 1 93.5 292 GLU B O 1
ATOM 5236 N N . PHE B 1 293 ? -16.906 -18.859 5.855 1 95.06 293 PHE B N 1
ATOM 5237 C CA . PHE B 1 293 ? -15.812 -18.156 6.504 1 95.06 293 PHE B CA 1
ATOM 5238 C C . PHE B 1 293 ? -14.594 -19.062 6.656 1 95.06 293 PHE B C 1
ATOM 5240 O O . PHE B 1 293 ? -13.469 -18.656 6.352 1 95.06 293 PHE B O 1
ATOM 5247 N N . ASN B 1 294 ? -14.836 -20.219 7.039 1 93.06 294 ASN B N 1
ATOM 5248 C CA . ASN B 1 294 ? -13.742 -21.172 7.199 1 93.06 294 ASN B CA 1
ATOM 5249 C C . ASN B 1 294 ? -13.07 -21.484 5.863 1 93.06 294 ASN B C 1
ATOM 5251 O O . ASN B 1 294 ? -11.852 -21.625 5.797 1 93.06 294 ASN B O 1
ATOM 5255 N N . GLN B 1 295 ? -13.82 -21.594 4.84 1 90.44 295 GLN B N 1
ATOM 5256 C CA . GLN B 1 295 ? -13.273 -21.828 3.51 1 90.44 295 GLN B CA 1
ATOM 5257 C C . GLN B 1 295 ? -12.391 -20.672 3.057 1 90.44 295 GLN B C 1
ATOM 5259 O O . GLN B 1 295 ? -11.375 -20.891 2.393 1 90.44 295 GLN B O 1
ATOM 5264 N N . LEU B 1 296 ? -12.797 -19.5 3.418 1 92.81 296 LEU B N 1
ATOM 5265 C CA . LEU B 1 296 ? -12.008 -18.312 3.088 1 92.81 296 LEU B CA 1
ATOM 5266 C C . LEU B 1 296 ? -10.672 -18.344 3.818 1 92.81 296 LEU B C 1
ATOM 5268 O O . LEU B 1 296 ? -9.625 -18.062 3.223 1 92.81 296 LEU B O 1
ATOM 5272 N N . VAL B 1 297 ? -10.742 -18.672 5.062 1 93.75 297 VAL B N 1
ATOM 5273 C CA . VAL B 1 297 ? -9.539 -18.688 5.895 1 93.75 297 VAL B CA 1
ATOM 5274 C C . VAL B 1 297 ? -8.609 -19.797 5.434 1 93.75 297 VAL B C 1
ATOM 5276 O O . VAL B 1 297 ? -7.387 -19.641 5.438 1 93.75 297 VAL B O 1
ATOM 5279 N N . GLU B 1 298 ? -9.133 -20.859 4.988 1 92.44 298 GLU B N 1
ATOM 5280 C CA . GLU B 1 298 ? -8.359 -22.016 4.539 1 92.44 298 GLU B CA 1
ATOM 5281 C C . GLU B 1 298 ? -7.523 -21.672 3.311 1 92.44 298 GLU B C 1
ATOM 5283 O O . GLU B 1 298 ? -6.5 -22.312 3.053 1 92.44 298 GLU B O 1
ATOM 5288 N N . LYS B 1 299 ? -7.895 -20.672 2.58 1 92.19 299 LYS B N 1
ATOM 5289 C CA . LYS B 1 299 ? -7.148 -20.281 1.387 1 92.19 299 LYS B CA 1
ATOM 5290 C C . LYS B 1 299 ? -5.742 -19.812 1.746 1 92.19 299 LYS B C 1
ATOM 5292 O O . LYS B 1 299 ? -4.809 -19.969 0.955 1 92.19 299 LYS B O 1
ATOM 5297 N N . PHE B 1 300 ? -5.633 -19.25 2.943 1 94.88 300 PHE B N 1
ATOM 5298 C CA . PHE B 1 300 ? -4.297 -18.875 3.396 1 94.88 300 PHE B CA 1
ATOM 5299 C C . PHE B 1 300 ? -3.41 -20.109 3.518 1 94.88 300 PHE B C 1
ATOM 5301 O O . PHE B 1 300 ? -2.256 -20.094 3.082 1 94.88 300 PHE B O 1
ATOM 5308 N N . HIS B 1 301 ? -4.012 -21.156 4.051 1 94.69 301 HIS B N 1
ATOM 5309 C CA . HIS B 1 301 ? -3.305 -22.422 4.195 1 94.69 301 HIS B CA 1
ATOM 5310 C C . HIS B 1 301 ? -2.924 -23 2.834 1 94.69 301 HIS B C 1
ATOM 5312 O O . HIS B 1 301 ? -1.785 -23.438 2.633 1 94.69 301 HIS B O 1
ATOM 5318 N N . TYR B 1 302 ? -3.797 -22.922 1.952 1 91.94 302 TYR B N 1
ATOM 5319 C CA . TYR B 1 302 ? -3.592 -23.5 0.625 1 91.94 302 TYR B CA 1
ATOM 5320 C C . TYR B 1 302 ? -2.498 -22.75 -0.126 1 91.94 302 TYR B C 1
ATOM 5322 O O . TYR B 1 302 ? -1.698 -23.359 -0.841 1 91.94 302 TYR B O 1
ATOM 5330 N N . MET B 1 303 ? -2.447 -21.5 0.027 1 92.12 303 MET B N 1
ATOM 5331 C CA . MET B 1 303 ? -1.43 -20.703 -0.653 1 92.12 303 MET B CA 1
ATOM 5332 C C . MET B 1 303 ? -0.034 -21.062 -0.156 1 92.12 303 MET B C 1
ATOM 5334 O O . MET B 1 303 ? 0.893 -21.219 -0.953 1 92.12 303 MET B O 1
ATOM 5338 N N . MET B 1 304 ? 0.078 -21.219 1.142 1 93.19 304 MET B N 1
ATOM 5339 C CA . MET B 1 304 ? 1.365 -21.594 1.722 1 93.19 304 MET B CA 1
ATOM 5340 C C . MET B 1 304 ? 1.765 -23 1.297 1 93.19 304 MET B C 1
ATOM 5342 O O . MET B 1 304 ? 2.916 -23.25 0.933 1 93.19 304 MET B O 1
ATOM 5346 N N . SER B 1 305 ? 0.784 -23.844 1.223 1 92 305 SER B N 1
ATOM 5347 C CA . SER B 1 305 ? 1.049 -25.234 0.831 1 92 305 SER B CA 1
ATOM 5348 C C . SER B 1 305 ? 1.351 -25.328 -0.661 1 92 305 SER B C 1
ATOM 5350 O O . SER B 1 305 ? 2.215 -26.109 -1.072 1 92 305 SER B O 1
ATOM 5352 N N . ALA B 1 306 ? 0.659 -24.578 -1.421 1 89.38 306 ALA B N 1
ATOM 5353 C CA . ALA B 1 306 ? 0.785 -24.656 -2.875 1 89.38 306 ALA B CA 1
ATOM 5354 C C . ALA B 1 306 ? 2.174 -24.219 -3.328 1 89.38 306 ALA B C 1
ATOM 5356 O O . ALA B 1 306 ? 2.746 -24.797 -4.25 1 89.38 306 ALA B O 1
ATOM 5357 N N . ILE B 1 307 ? 2.689 -23.234 -2.74 1 88.06 307 ILE B N 1
ATOM 5358 C CA . ILE B 1 307 ? 4 -22.734 -3.137 1 88.06 307 ILE B CA 1
ATOM 5359 C C . ILE B 1 307 ? 5.062 -23.797 -2.885 1 88.06 307 ILE B C 1
ATOM 5361 O O . ILE B 1 307 ? 5.965 -24 -3.701 1 88.06 307 ILE B O 1
ATOM 5365 N N . VAL B 1 308 ? 4.926 -24.438 -1.797 1 87.75 308 VAL B N 1
ATOM 5366 C CA . VAL B 1 308 ? 5.879 -25.484 -1.434 1 87.75 308 VAL B CA 1
ATOM 5367 C C . VAL B 1 308 ? 5.734 -26.656 -2.387 1 87.75 308 VAL B C 1
ATOM 5369 O O . VAL B 1 308 ? 6.73 -27.172 -2.914 1 87.75 308 VAL B O 1
ATOM 5372 N N . THR B 1 309 ? 4.535 -27.031 -2.625 1 83.38 309 THR B N 1
ATOM 5373 C CA . THR B 1 309 ? 4.27 -28.172 -3.484 1 83.38 309 THR B CA 1
ATOM 5374 C C . THR B 1 309 ? 4.668 -27.875 -4.926 1 83.38 309 THR B C 1
ATOM 5376 O O . THR B 1 309 ? 5.234 -28.734 -5.613 1 83.38 309 THR B O 1
ATOM 5379 N N . TRP B 1 310 ? 4.363 -26.734 -5.305 1 82.56 310 TRP B N 1
ATOM 5380 C CA . TRP B 1 310 ? 4.652 -26.344 -6.68 1 82.56 310 TRP B CA 1
ATOM 5381 C C . TRP B 1 310 ? 6.156 -26.312 -6.938 1 82.56 310 TRP B C 1
ATOM 5383 O O . TRP B 1 310 ? 6.637 -26.906 -7.906 1 82.56 310 TRP B O 1
ATOM 5393 N N . TYR B 1 311 ? 6.938 -25.797 -6.121 1 75.5 311 TYR B N 1
ATOM 5394 C CA . TYR B 1 311 ? 8.359 -25.609 -6.387 1 75.5 311 TYR B CA 1
ATOM 5395 C C . TYR B 1 311 ? 9.141 -26.875 -6.074 1 75.5 311 TYR B C 1
ATOM 5397 O O . TYR B 1 311 ? 10.141 -27.188 -6.73 1 75.5 311 TYR B O 1
ATOM 5405 N N . SER B 1 312 ? 8.68 -27.594 -5.184 1 69.19 312 SER B N 1
ATOM 5406 C CA . SER B 1 312 ? 9.453 -28.75 -4.754 1 69.19 312 SER B CA 1
ATOM 5407 C C . SER B 1 312 ? 9.094 -29.984 -5.566 1 69.19 312 SER B C 1
ATOM 5409 O O . SER B 1 312 ? 9.914 -30.891 -5.734 1 69.19 312 SER B O 1
ATOM 5411 N N . GLN B 1 313 ? 7.93 -30 -6.066 1 67.44 313 GLN B N 1
ATOM 5412 C CA . GLN B 1 313 ? 7.508 -31.281 -6.617 1 67.44 313 GLN B CA 1
ATOM 5413 C C . GLN B 1 313 ? 7.09 -31.141 -8.078 1 67.44 313 GLN B C 1
ATOM 5415 O O . GLN B 1 313 ? 7.316 -32.062 -8.883 1 67.44 313 GLN B O 1
ATOM 5420 N N . LYS B 1 314 ? 6.66 -30.016 -8.328 1 68.12 314 LYS B N 1
ATOM 5421 C CA . LYS B 1 314 ? 5.914 -30.016 -9.586 1 68.12 314 LYS B CA 1
ATOM 5422 C C . LYS B 1 314 ? 6.621 -29.188 -10.648 1 68.12 314 LYS B C 1
ATOM 5424 O O . LYS B 1 314 ? 6.707 -29.609 -11.812 1 68.12 314 LYS B O 1
ATOM 5429 N N . SER B 1 315 ? 7.121 -28.125 -10.164 1 74.94 315 SER B N 1
ATOM 5430 C CA . SER B 1 315 ? 7.746 -27.234 -11.133 1 74.94 315 SER B CA 1
ATOM 5431 C C . SER B 1 315 ? 9.227 -27.547 -11.297 1 74.94 315 SER B C 1
ATOM 5433 O O . SER B 1 315 ? 9.906 -27.906 -10.336 1 74.94 315 SER B O 1
ATOM 5435 N N . LYS B 1 316 ? 9.68 -27.469 -12.523 1 76.75 316 LYS B N 1
ATOM 5436 C CA . LYS B 1 316 ? 11.102 -27.641 -12.797 1 76.75 316 LYS B CA 1
ATOM 5437 C C . LYS B 1 316 ? 11.805 -26.297 -12.898 1 76.75 316 LYS B C 1
ATOM 5439 O O . LYS B 1 316 ? 12.992 -26.234 -13.227 1 76.75 316 LYS B O 1
ATOM 5444 N N . LYS B 1 317 ? 11.086 -25.297 -12.57 1 77.5 317 LYS B N 1
ATOM 5445 C CA . LYS B 1 317 ? 11.57 -23.922 -12.758 1 77.5 317 LYS B CA 1
ATOM 5446 C C . LYS B 1 317 ? 12.867 -23.688 -11.992 1 77.5 317 LYS B C 1
ATOM 5448 O O . LYS B 1 317 ? 13.766 -23 -12.484 1 77.5 317 LYS B O 1
ATOM 5453 N N . TYR B 1 318 ? 12.984 -24.344 -10.805 1 84.25 318 TYR B N 1
ATOM 5454 C CA . TYR B 1 318 ? 14.133 -24.047 -9.961 1 84.25 318 TYR B CA 1
ATOM 5455 C C . TYR B 1 318 ? 15 -25.266 -9.75 1 84.25 318 TYR B C 1
ATOM 5457 O O . TYR B 1 318 ? 15.914 -25.266 -8.922 1 84.25 318 TYR B O 1
ATOM 5465 N N . LYS B 1 319 ? 14.758 -26.297 -10.547 1 87.06 319 LYS B N 1
ATOM 5466 C CA . LYS B 1 319 ? 15.547 -27.516 -10.414 1 87.06 319 LYS B CA 1
ATOM 5467 C C . LYS B 1 319 ? 16.797 -27.469 -11.289 1 87.06 319 LYS B C 1
ATOM 5469 O O . LYS B 1 319 ? 16.797 -26.812 -12.336 1 87.06 319 LYS B O 1
ATOM 5474 N N . SER B 1 320 ? 17.734 -28.078 -10.766 1 88.5 320 SER B N 1
ATOM 5475 C CA . SER B 1 320 ? 19 -28.219 -11.5 1 88.5 320 SER B CA 1
ATOM 5476 C C . SER B 1 320 ? 19.703 -29.516 -11.117 1 88.5 320 SER B C 1
ATOM 5478 O O . SER B 1 320 ? 19.609 -29.969 -9.977 1 88.5 320 SER B O 1
ATOM 5480 N N . GLU B 1 321 ? 20.469 -30.047 -12.055 1 89.62 321 GLU B N 1
ATOM 5481 C CA . GLU B 1 321 ? 21.203 -31.281 -11.797 1 89.62 321 GLU B CA 1
ATOM 5482 C C . GLU B 1 321 ? 22.25 -31.094 -10.711 1 89.62 321 GLU B C 1
ATOM 5484 O O . GLU B 1 321 ? 22.547 -32 -9.953 1 89.62 321 GLU B O 1
ATOM 5489 N N . ASN B 1 322 ? 22.781 -29.922 -10.562 1 91.19 322 ASN B N 1
ATOM 5490 C CA . ASN B 1 322 ? 23.891 -29.656 -9.664 1 91.19 322 ASN B CA 1
ATOM 5491 C C . ASN B 1 322 ? 23.469 -28.812 -8.469 1 91.19 322 ASN B C 1
ATOM 5493 O O . ASN B 1 322 ? 24.297 -28.203 -7.805 1 91.19 322 ASN B O 1
ATOM 5497 N N . SER B 1 323 ? 22.172 -28.844 -8.234 1 93.62 323 SER B N 1
ATOM 5498 C CA . SER B 1 323 ? 21.703 -28.031 -7.117 1 93.62 323 SER B CA 1
ATOM 5499 C C . SER B 1 323 ? 22.359 -28.469 -5.809 1 93.62 323 SER B C 1
ATOM 5501 O O . SER B 1 323 ? 22.516 -29.656 -5.562 1 93.62 323 SER B O 1
ATOM 5503 N N . ILE B 1 324 ? 22.688 -27.484 -4.969 1 94.5 324 ILE B N 1
ATOM 5504 C CA . ILE B 1 324 ? 23.25 -27.797 -3.66 1 94.5 324 ILE B CA 1
ATOM 5505 C C . ILE B 1 324 ? 22.172 -28.359 -2.744 1 94.5 324 ILE B C 1
ATOM 5507 O O . ILE B 1 324 ? 22.469 -28.938 -1.698 1 94.5 324 ILE B O 1
ATOM 5511 N N . PHE B 1 325 ? 20.922 -28.141 -3.129 1 94 325 PHE B N 1
ATOM 5512 C CA . PHE B 1 325 ? 19.781 -28.656 -2.365 1 94 325 PHE B CA 1
ATOM 5513 C C . PHE B 1 325 ? 19.266 -29.953 -2.98 1 94 325 PHE B C 1
ATOM 5515 O O . PHE B 1 325 ? 18.859 -29.969 -4.145 1 94 325 PHE B O 1
ATOM 5522 N N . VAL B 1 326 ? 19.109 -30.953 -2.215 1 92.81 326 VAL B N 1
ATOM 5523 C CA . VAL B 1 326 ? 18.75 -32.281 -2.676 1 92.81 326 VAL B CA 1
ATOM 5524 C C . VAL B 1 326 ? 17.344 -32.281 -3.273 1 92.81 326 VAL B C 1
ATOM 5526 O O . VAL B 1 326 ? 17.094 -32.906 -4.297 1 92.81 326 VAL B O 1
ATOM 5529 N N . GLU B 1 327 ? 16.375 -31.562 -2.734 1 91.12 327 GLU B N 1
ATOM 5530 C CA . GLU B 1 327 ? 14.977 -31.516 -3.145 1 91.12 327 GLU B CA 1
ATOM 5531 C C . GLU B 1 327 ? 14.805 -30.766 -4.457 1 91.12 327 GLU B C 1
ATOM 5533 O O . GLU B 1 327 ? 13.75 -30.844 -5.09 1 91.12 327 GLU B O 1
ATOM 5538 N N . LEU B 1 328 ? 15.828 -30.062 -4.914 1 91.44 328 LEU B N 1
ATOM 5539 C CA . LEU B 1 328 ? 15.734 -29.266 -6.141 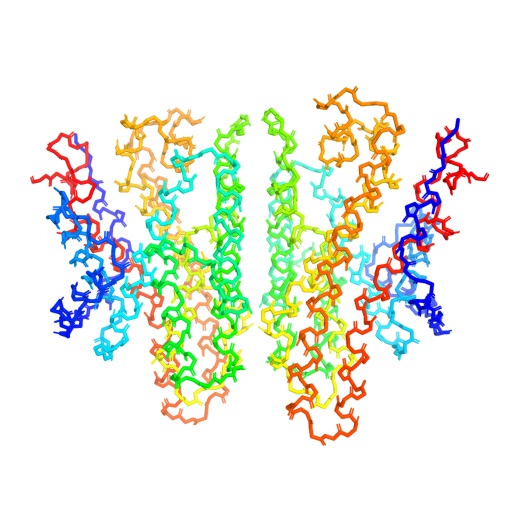1 91.44 328 LEU B CA 1
ATOM 5540 C C . LEU B 1 328 ? 16.562 -29.906 -7.258 1 91.44 328 LEU B C 1
ATOM 5542 O O . LEU B 1 328 ? 16.781 -29.281 -8.305 1 91.44 328 LEU B O 1
ATOM 5546 N N . ARG B 1 329 ? 17.031 -31.078 -6.996 1 89.62 329 ARG B N 1
ATOM 5547 C CA . ARG B 1 329 ? 17.703 -31.828 -8.047 1 89.62 329 ARG B CA 1
ATOM 5548 C C . ARG B 1 329 ? 16.703 -32.625 -8.867 1 89.62 329 ARG B C 1
ATOM 5550 O O . ARG B 1 329 ? 15.664 -33.062 -8.352 1 89.62 329 ARG B O 1
ATOM 5557 N N . TYR B 1 330 ? 17.078 -32.8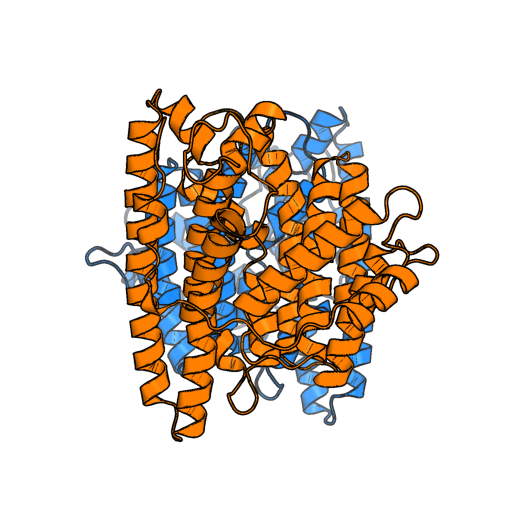12 -10.156 1 84.69 330 TYR B N 1
ATOM 5558 C CA . TYR B 1 330 ? 16.234 -33.625 -11.016 1 84.69 330 TYR B CA 1
ATOM 5559 C C . TYR B 1 330 ? 16.281 -35.094 -10.57 1 84.69 330 TYR B C 1
ATOM 5561 O O . TYR B 1 330 ? 17.297 -35.562 -10.062 1 84.69 330 TYR B O 1
#

InterPro domains:
  IPR008949 Isoprenoid synthase domain superfamily [G3DSA:1.10.600.10] (14-319)
  IPR008949 Isoprenoid synthase domain superfamily [SSF48576] (26-319)
  IPR034686 Terpene cyclase-like 2 [PTHR35201] (26-329)

pLDDT: mean 90.84, std 5.95, range [67.44, 97.81]